Protein AF-0000000085125148 (afdb_homodimer)

InterPro domains:
  IPR001091 Restriction/modification DNA-methyltransferase [PR00508] (32-46)
  IPR001091 Restriction/modification DNA-methyltransferase [PR00508] (80-100)
  IPR001091 Restriction/modification DNA-methyltransferase [PR00508] (199-216)
  IPR001091 Restriction/modification DNA-methyltransferase [PR00508] (218-236)
  IPR001091 Restriction/modification DNA-methyltransferase [PR00508] (241-261)
  IPR002052 DNA methylase, N-6 adenine-specific, conserved site [PS00092] (36-42)
  IPR002941 DNA methylase N-4/N-6 [PF01555] (33-257)
  IPR029063 S-adenosyl-L-methionine-dependent methyltransferase superfamily [G3DSA:3.40.50.150] (13-262)
  IPR029063 S-adenosyl-L-methionine-dependent methyltransferase superfamily [SSF53335] (5-261)

Radius of gyration: 23.31 Å; Cα contacts (8 Å, |Δi|>4): 1171; chains: 2; bounding box: 52×70×57 Å

Solvent-accessible surface area (backbone atoms only — not comparable to full-atom values): 27422 Å² total; per-residue (Å²): 137,56,60,74,77,28,58,69,47,77,58,99,50,37,40,34,32,52,40,60,40,54,66,48,38,69,55,45,64,65,51,65,29,43,33,34,48,34,54,60,69,48,37,58,28,73,80,44,76,41,51,54,93,89,35,85,37,69,43,56,82,45,82,80,20,42,60,75,49,72,68,55,47,36,54,53,46,37,49,43,51,52,33,48,54,50,21,30,20,60,44,10,36,39,36,41,46,31,42,85,74,32,35,21,47,45,47,38,35,41,49,73,69,54,30,35,76,71,47,61,32,38,42,31,25,86,73,47,52,64,52,88,82,56,68,58,61,17,71,24,56,37,40,32,39,34,28,30,49,35,71,90,45,72,62,61,48,38,46,65,58,52,19,61,44,77,57,39,80,69,14,89,68,48,55,78,72,33,77,41,55,23,56,42,42,48,59,68,57,52,71,82,78,35,76,86,51,76,56,97,78,57,65,27,60,71,59,46,42,52,56,47,57,32,46,56,56,75,65,36,36,35,36,20,59,45,27,49,50,25,52,62,43,43,45,31,49,75,59,50,22,24,28,36,35,19,29,75,48,66,70,31,48,52,41,21,52,56,54,51,69,66,106,134,56,60,74,78,27,59,69,45,76,58,99,51,38,39,33,33,52,38,60,40,55,68,50,38,70,55,46,64,66,50,65,30,43,33,34,49,33,53,61,69,48,37,58,28,72,79,40,76,41,51,54,94,88,36,87,37,69,42,56,82,45,83,81,21,43,60,74,49,71,68,55,47,36,52,52,47,38,49,43,50,52,35,47,56,52,21,29,21,60,45,10,35,38,34,40,46,31,42,86,74,32,37,22,47,44,46,38,36,39,48,75,71,54,32,36,76,71,46,61,33,39,43,30,25,85,72,46,52,65,51,86,82,55,69,59,60,17,71,25,58,38,42,30,39,36,28,30,47,34,72,89,45,72,63,61,49,38,46,64,58,52,19,62,44,77,57,38,80,70,13,90,68,46,56,78,73,33,77,41,54,21,58,44,42,48,59,69,55,53,72,81,76,35,76,86,50,76,56,97,79,58,65,28,62,72,59,45,42,53,55,48,57,31,46,54,56,76,65,36,35,36,35,19,59,44,28,50,50,26,50,62,43,44,46,30,49,76,61,51,22,24,29,36,33,19,29,75,48,66,70,31,48,52,41,20,50,56,53,50,70,66,106

Foldseek 3Di:
DALVVQFDDDDPFETEGADQLLVNLQRADFQAAQEEEEEAALQQQPFDWDADPNDIDTPHQDPRNHDPDDVVLLVVLLRNLLSVLGRHHQQHKYKYKYAPSRVVSNVVSCVVLVWAWPDKAWEFAPPQGADPVVPDHRPGTIIMIMTGSHPVDHFAFPFCCQQAPPLVVAFVVDDHNHTHDRYTYHHAADPVLAPLHDRPRDGHLSVLLSVDVGGHDAQGEYEYSDQQLNSNVLNCVVRRYGYYYYHNDVVRVVNNVVSNVVD/DALVVQFDDDDPFETEGADQLLVNLQRADFQAAQEEEEEAALQQQPFDWDDDPNDIDTPHQDPRNHDPDDVVLLVVLLRNLLSVLGRHHQQHKYKYKYAPSRVVSNVVSCVVLVWAWPDKAWAFAPPQGADPVVPDHRPGTIIMIMTGSHPVDHFAFPFCCQQAPPLVVAFVVDDHNHTHDRYTYHHAADPVLAPLHDRPRDGHLSVLLSVDVGGHDAQGEYEYSDQQLNSNVLNCVVRRYGYYYYHNDVVRVVNNVVSNVVD

Structure (mmCIF, N/CA/C/O backbone):
data_AF-0000000085125148-model_v1
#
loop_
_entity.id
_entity.type
_entity.pdbx_description
1 polymer Methyltransferase
#
loop_
_atom_site.group_PDB
_atom_site.id
_atom_site.type_symbol
_atom_site.label_atom_id
_atom_site.label_alt_id
_atom_site.label_comp_id
_atom_site.label_asym_id
_atom_site.label_entity_id
_atom_site.label_seq_id
_atom_site.pdbx_PDB_ins_code
_atom_site.Cartn_x
_atom_site.Cartn_y
_atom_site.Cartn_z
_atom_site.occupancy
_atom_site.B_iso_or_equiv
_atom_site.auth_seq_id
_atom_site.auth_comp_id
_atom_site.auth_asym_id
_atom_site.auth_atom_id
_atom_site.pdbx_PDB_model_num
ATOM 1 N N . MET A 1 1 ? 9.828 -16.797 -33.219 1 84.69 1 MET A N 1
ATOM 2 C CA . MET A 1 1 ? 10.094 -17.875 -32.281 1 84.69 1 MET A CA 1
ATOM 3 C C . MET A 1 1 ? 8.797 -18.422 -31.703 1 84.69 1 MET A C 1
ATOM 5 O O . MET A 1 1 ? 7.824 -17.688 -31.516 1 84.69 1 MET A O 1
ATOM 9 N N . ARG A 1 2 ? 8.906 -19.719 -31.578 1 91.69 2 ARG A N 1
ATOM 10 C CA . ARG A 1 2 ? 7.746 -20.391 -30.984 1 91.69 2 ARG A CA 1
ATOM 11 C C . ARG A 1 2 ? 7.941 -20.609 -29.484 1 91.69 2 ARG A C 1
ATOM 13 O O . ARG A 1 2 ? 9.055 -20.469 -28.969 1 91.69 2 ARG A O 1
ATOM 20 N N . LEU A 1 3 ? 6.828 -20.781 -28.75 1 95.06 3 LEU A N 1
ATOM 21 C CA . LEU A 1 3 ? 6.895 -20.984 -27.297 1 95.06 3 LEU A CA 1
ATOM 22 C C . LEU A 1 3 ? 7.93 -22.047 -26.953 1 95.06 3 LEU A C 1
ATOM 24 O O . LEU A 1 3 ? 8.688 -21.891 -26 1 95.06 3 LEU A O 1
ATOM 28 N N . LYS A 1 4 ? 7.992 -23.109 -27.734 1 94.12 4 LYS A N 1
ATOM 29 C CA . LYS A 1 4 ? 8.883 -24.234 -27.484 1 94.12 4 LYS A CA 1
ATOM 30 C C . LYS A 1 4 ? 10.344 -23.812 -27.531 1 94.12 4 LYS A C 1
ATOM 32 O O . LYS A 1 4 ? 11.195 -24.438 -26.906 1 94.12 4 LYS A O 1
ATOM 37 N N . ASP A 1 5 ? 10.688 -22.766 -28.25 1 95.56 5 ASP A N 1
ATOM 38 C CA . ASP A 1 5 ? 12.047 -22.25 -28.391 1 95.56 5 ASP A CA 1
ATOM 39 C C . ASP A 1 5 ? 12.555 -21.672 -27.062 1 95.56 5 ASP A C 1
ATOM 41 O O . ASP A 1 5 ? 13.758 -21.516 -26.875 1 95.56 5 ASP A O 1
ATOM 45 N N . TYR A 1 6 ? 11.586 -21.375 -26.141 1 97 6 TYR A N 1
ATOM 46 C CA . TYR A 1 6 ? 11.93 -20.781 -24.859 1 97 6 TYR A CA 1
ATOM 47 C C . TYR A 1 6 ? 11.984 -21.844 -23.766 1 97 6 TYR A C 1
ATOM 49 O O . TYR A 1 6 ? 12.367 -21.562 -22.625 1 97 6 TYR A O 1
ATOM 57 N N . ALA A 1 7 ? 11.609 -23.078 -24.078 1 97.94 7 ALA A N 1
ATOM 58 C CA . ALA A 1 7 ? 11.484 -24.125 -23.062 1 97.94 7 ALA A CA 1
ATOM 59 C C . ALA A 1 7 ? 12.836 -24.422 -22.406 1 97.94 7 ALA A C 1
ATOM 61 O O . ALA A 1 7 ? 13.836 -24.625 -23.109 1 97.94 7 ALA A O 1
ATOM 62 N N . TYR A 1 8 ? 12.852 -24.375 -21.125 1 98.19 8 TYR A N 1
ATOM 63 C CA . TYR A 1 8 ? 14.078 -24.641 -20.375 1 98.19 8 TYR A CA 1
ATOM 64 C C . TYR A 1 8 ? 13.969 -25.953 -19.594 1 98.19 8 TYR A C 1
ATOM 66 O O . TYR A 1 8 ? 14.938 -26.703 -19.484 1 98.19 8 TYR A O 1
ATOM 74 N N . TYR A 1 9 ? 12.836 -26.156 -19 1 97.88 9 TYR A N 1
ATOM 75 C CA . TYR A 1 9 ? 12.531 -27.359 -18.234 1 97.88 9 TYR A CA 1
ATOM 76 C C . TYR A 1 9 ? 11.055 -27.703 -18.328 1 97.88 9 TYR A C 1
ATOM 78 O O . TYR A 1 9 ? 10.195 -26.812 -18.281 1 97.88 9 TYR A O 1
ATOM 86 N N . GLU A 1 10 ? 10.758 -28.922 -18.516 1 96.62 10 GLU A N 1
ATOM 87 C CA . GLU A 1 10 ? 9.375 -29.375 -18.625 1 96.62 10 GLU A CA 1
ATOM 88 C C . GLU A 1 10 ? 9.18 -30.734 -17.953 1 96.62 10 GLU A C 1
ATOM 90 O O . GLU A 1 10 ? 10.023 -31.625 -18.078 1 96.62 10 GLU A O 1
ATOM 95 N N . ASN A 1 11 ? 8.141 -30.797 -17.172 1 93.25 11 ASN A N 1
ATOM 96 C CA . ASN A 1 11 ? 7.617 -32.062 -16.672 1 93.25 11 ASN A CA 1
ATOM 97 C C . ASN A 1 11 ? 6.09 -32.062 -16.672 1 93.25 11 ASN A C 1
ATOM 99 O O . ASN A 1 11 ? 5.457 -31.203 -17.266 1 93.25 11 ASN A O 1
ATOM 103 N N . ASN A 1 12 ? 5.363 -33.094 -16.219 1 91.69 12 ASN A N 1
ATOM 104 C CA . ASN A 1 12 ? 3.922 -33.281 -16.328 1 91.69 12 ASN A CA 1
ATOM 105 C C . ASN A 1 12 ? 3.164 -32.094 -15.766 1 91.69 12 ASN A C 1
ATOM 107 O O . ASN A 1 12 ? 2.141 -31.672 -16.328 1 91.69 12 ASN A O 1
ATOM 111 N N . ASN A 1 13 ? 3.664 -31.438 -14.758 1 96.5 13 ASN A N 1
ATOM 112 C CA . ASN A 1 13 ? 2.879 -30.391 -14.109 1 96.5 13 ASN A CA 1
ATOM 113 C C . ASN A 1 13 ? 3.658 -29.078 -14.023 1 96.5 13 ASN A C 1
ATOM 115 O O . ASN A 1 13 ? 3.221 -28.125 -13.367 1 96.5 13 ASN A O 1
ATOM 119 N N . VAL A 1 14 ? 4.895 -29 -14.695 1 97.81 14 VAL A N 1
ATOM 120 C CA . VAL A 1 14 ? 5.719 -27.797 -14.586 1 97.81 14 VAL A CA 1
ATOM 121 C C . VAL A 1 14 ? 6.352 -27.484 -15.938 1 97.81 14 VAL A C 1
ATOM 123 O O . VAL A 1 14 ? 6.84 -28.375 -16.625 1 97.81 14 VAL A O 1
ATOM 126 N N . ASN A 1 15 ? 6.285 -26.266 -16.375 1 98.5 15 ASN A N 1
ATOM 127 C CA . ASN A 1 15 ? 7.02 -25.719 -17.516 1 98.5 15 ASN A CA 1
ATOM 128 C C . ASN A 1 15 ? 7.812 -24.469 -17.125 1 98.5 15 ASN A C 1
ATOM 130 O O . ASN A 1 15 ? 7.238 -23.5 -16.641 1 98.5 15 ASN A O 1
ATOM 134 N N . LEU A 1 16 ? 9.062 -24.5 -17.281 1 98.75 16 LEU A N 1
ATOM 135 C CA . LEU A 1 16 ? 9.906 -23.328 -17.094 1 98.75 16 LEU A CA 1
ATOM 136 C C . LEU A 1 16 ? 10.43 -22.812 -18.422 1 98.75 16 LEU A C 1
ATOM 138 O O . LEU A 1 16 ? 10.906 -23.594 -19.25 1 98.75 16 LEU A O 1
ATOM 142 N N . TYR A 1 17 ? 10.32 -21.562 -18.641 1 98.81 17 TYR A N 1
ATOM 143 C CA . TYR A 1 17 ? 10.773 -20.922 -19.875 1 98.81 17 TYR A CA 1
ATOM 144 C C . TYR A 1 17 ? 11.883 -19.922 -19.594 1 98.81 17 TYR A C 1
ATOM 146 O O . TYR A 1 17 ? 11.852 -19.203 -18.594 1 98.81 17 TYR A O 1
ATOM 154 N N . TYR A 1 18 ? 12.828 -19.875 -20.453 1 98.56 18 TYR A N 1
ATOM 155 C CA . TYR A 1 18 ? 13.961 -18.969 -20.375 1 98.56 18 TYR A CA 1
ATOM 156 C C . TYR A 1 18 ? 13.82 -17.844 -21.391 1 98.56 18 TYR A C 1
ATOM 158 O O . TYR A 1 18 ? 13.781 -18.078 -22.609 1 98.56 18 TYR A O 1
ATOM 166 N N . GLY A 1 19 ? 13.734 -16.594 -20.891 1 97.94 19 GLY A N 1
ATOM 167 C CA . GLY A 1 19 ? 13.672 -15.469 -21.797 1 97.94 19 GLY A CA 1
ATOM 168 C C . GLY A 1 19 ? 12.867 -14.305 -21.25 1 97.94 19 GLY A C 1
ATOM 169 O O . GLY A 1 19 ? 12.547 -14.273 -20.062 1 97.94 19 GLY A O 1
ATOM 170 N N . ASN A 1 20 ? 12.633 -13.352 -22.125 1 97.44 20 ASN A N 1
ATOM 171 C CA . ASN A 1 20 ? 11.844 -12.172 -21.766 1 97.44 20 ASN A CA 1
ATOM 172 C C . ASN A 1 20 ? 10.367 -12.523 -21.578 1 97.44 20 ASN A C 1
ATOM 174 O O . ASN A 1 20 ? 9.734 -13.062 -22.484 1 97.44 20 ASN A O 1
ATOM 178 N N . CYS A 1 21 ? 9.852 -12.211 -20.422 1 97.94 21 CYS A N 1
ATOM 179 C CA . CYS A 1 21 ? 8.5 -12.641 -20.078 1 97.94 21 CYS A CA 1
ATOM 180 C C . CYS A 1 21 ? 7.48 -12.047 -21.031 1 97.94 21 CYS A C 1
ATOM 182 O O . CYS A 1 21 ? 6.512 -12.711 -21.406 1 97.94 21 CYS A O 1
ATOM 184 N N . ILE A 1 22 ? 7.633 -10.812 -21.484 1 97.75 22 ILE A N 1
ATOM 185 C CA . ILE A 1 22 ? 6.68 -10.156 -22.359 1 97.75 22 ILE A CA 1
ATOM 186 C C . ILE A 1 22 ? 6.602 -10.906 -23.688 1 97.75 22 ILE A C 1
ATOM 188 O O . ILE A 1 22 ? 5.508 -11.141 -24.219 1 97.75 22 ILE A O 1
ATOM 192 N N . GLU A 1 23 ? 7.746 -11.297 -24.219 1 97.88 23 GLU A N 1
ATOM 193 C CA . GLU A 1 23 ? 7.801 -12.062 -25.469 1 97.88 23 GLU A CA 1
ATOM 194 C C . GLU A 1 23 ? 7.16 -13.438 -25.297 1 97.88 23 GLU A C 1
ATOM 196 O O . GLU A 1 23 ? 6.402 -13.883 -26.156 1 97.88 23 GLU A O 1
ATOM 201 N N . ILE A 1 24 ? 7.457 -14.078 -24.219 1 98.62 24 ILE A N 1
ATOM 202 C CA . ILE A 1 24 ? 6.992 -15.445 -23.984 1 98.62 24 ILE A CA 1
ATOM 203 C C . ILE A 1 24 ? 5.484 -15.445 -23.75 1 98.62 24 ILE A C 1
ATOM 205 O O . ILE A 1 24 ? 4.766 -16.297 -24.266 1 98.62 24 ILE A O 1
ATOM 209 N N . LEU A 1 25 ? 5.027 -14.484 -22.953 1 98.62 25 LEU A N 1
ATOM 210 C CA . LEU A 1 25 ? 3.604 -14.375 -22.656 1 98.62 25 LEU A CA 1
ATOM 211 C C . LEU A 1 25 ? 2.783 -14.227 -23.922 1 98.62 25 LEU A C 1
ATOM 213 O O . LEU A 1 25 ? 1.665 -14.734 -24.016 1 98.62 25 LEU A O 1
ATOM 217 N N . LYS A 1 26 ? 3.322 -13.578 -24.906 1 97.5 26 LYS A N 1
ATOM 218 C CA . LYS A 1 26 ? 2.637 -13.383 -26.188 1 97.5 26 LYS A CA 1
ATOM 219 C C . LYS A 1 26 ? 2.406 -14.719 -26.891 1 97.5 26 LYS A C 1
ATOM 221 O O . LYS A 1 26 ? 1.527 -14.836 -27.734 1 97.5 26 LYS A O 1
ATOM 226 N N . LYS A 1 27 ? 3.182 -15.711 -26.547 1 97.94 27 LYS A N 1
ATOM 227 C CA . LYS A 1 27 ? 3.131 -17 -27.219 1 97.94 27 LYS A CA 1
ATOM 228 C C . LYS A 1 27 ? 2.285 -18 -26.422 1 97.94 27 LYS A C 1
ATOM 230 O O . LYS A 1 27 ? 1.877 -19.031 -26.953 1 97.94 27 LYS A O 1
ATOM 235 N N . ILE A 1 28 ? 2.053 -17.688 -25.172 1 98.56 28 ILE A N 1
ATOM 236 C CA . ILE A 1 28 ? 1.21 -18.547 -24.344 1 98.56 28 ILE A CA 1
ATOM 237 C C . ILE A 1 28 ? -0.249 -18.406 -24.766 1 98.56 28 ILE A C 1
ATOM 239 O O . ILE A 1 28 ? -0.701 -17.297 -25.094 1 98.56 28 ILE A O 1
ATOM 243 N N . LYS A 1 29 ? -0.996 -19.547 -24.766 1 98.25 29 LYS A N 1
ATOM 244 C CA . LYS A 1 29 ? -2.391 -19.562 -25.203 1 98.25 29 LYS A CA 1
ATOM 245 C C . LYS A 1 29 ? -3.219 -18.547 -24.422 1 98.25 29 LYS A C 1
ATOM 247 O O . LYS A 1 29 ? -3.111 -18.453 -23.203 1 98.25 29 LYS A O 1
ATOM 252 N N . LYS A 1 30 ? -4.035 -17.734 -25.125 1 98.38 30 LYS A N 1
ATOM 253 C CA . LYS A 1 30 ? -4.938 -16.766 -24.516 1 98.38 30 LYS A CA 1
ATOM 254 C C . LYS A 1 30 ? -5.914 -17.453 -23.562 1 98.38 30 LYS A C 1
ATOM 256 O O . LYS A 1 30 ? -6.344 -18.578 -23.812 1 98.38 30 LYS A O 1
ATOM 261 N N . ASP A 1 31 ? -6.277 -16.719 -22.469 1 98.69 31 ASP A N 1
ATOM 262 C CA . ASP A 1 31 ? -7.316 -17.141 -21.531 1 98.69 31 ASP A CA 1
ATOM 263 C C . ASP A 1 31 ? -7.082 -18.578 -21.062 1 98.69 31 ASP A C 1
ATOM 265 O O . ASP A 1 31 ? -8.008 -19.391 -21.062 1 98.69 31 ASP A O 1
ATOM 269 N N . SER A 1 32 ? -5.828 -18.859 -20.672 1 98.81 32 SER A N 1
ATOM 270 C CA . SER A 1 32 ? -5.48 -20.25 -20.344 1 98.81 32 SER A CA 1
ATOM 271 C C . SER A 1 32 ? -4.977 -20.344 -18.906 1 98.81 32 SER A C 1
ATOM 273 O O . SER A 1 32 ? -4.82 -21.453 -18.375 1 98.81 32 SER A O 1
ATOM 275 N N . ILE A 1 33 ? -4.676 -19.25 -18.25 1 98.94 33 ILE A N 1
ATOM 276 C CA . ILE A 1 33 ? -4.043 -19.219 -16.938 1 98.94 33 ILE A CA 1
ATOM 277 C C . ILE A 1 33 ? -5.082 -18.875 -15.867 1 98.94 33 ILE A C 1
ATOM 279 O O . ILE A 1 33 ? -5.898 -17.969 -16.047 1 98.94 33 ILE A O 1
ATOM 283 N N . ASP A 1 34 ? -5.062 -19.562 -14.734 1 98.94 34 ASP A N 1
ATOM 284 C CA . ASP A 1 34 ? -6.02 -19.344 -13.656 1 98.94 34 ASP A CA 1
ATOM 285 C C . ASP A 1 34 ? -5.535 -18.234 -12.711 1 98.94 34 ASP A C 1
ATOM 287 O O . ASP A 1 34 ? -6.332 -17.438 -12.227 1 98.94 34 ASP A O 1
ATOM 291 N N . MET A 1 35 ? -4.262 -18.234 -12.438 1 98.94 35 MET A N 1
ATOM 292 C CA . MET A 1 35 ? -3.703 -17.266 -11.5 1 98.94 35 MET A CA 1
ATOM 293 C C . MET A 1 35 ? -2.277 -16.891 -11.891 1 98.94 35 MET A C 1
ATOM 295 O O . MET A 1 35 ? -1.508 -17.734 -12.344 1 98.94 35 MET A O 1
ATOM 299 N N . ILE A 1 36 ? -1.949 -15.656 -11.727 1 99 36 ILE A N 1
ATOM 300 C CA . ILE A 1 36 ? -0.587 -15.164 -11.906 1 99 36 ILE A CA 1
ATOM 301 C C . ILE A 1 36 ? -0.073 -14.578 -10.594 1 99 36 ILE A C 1
ATOM 303 O O . ILE A 1 36 ? -0.792 -13.844 -9.914 1 99 36 ILE A O 1
ATOM 307 N N . PHE A 1 37 ? 1.05 -14.961 -10.148 1 98.94 37 PHE A N 1
ATOM 308 C CA . PHE A 1 37 ? 1.816 -14.227 -9.148 1 98.94 37 PHE A CA 1
ATOM 309 C C . PHE A 1 37 ? 3.043 -13.578 -9.781 1 98.94 37 PHE A C 1
ATOM 311 O O . PHE A 1 37 ? 3.861 -14.258 -10.398 1 98.94 37 PHE A O 1
ATOM 318 N N . ALA A 1 38 ? 3.143 -12.305 -9.633 1 98.88 38 ALA A N 1
ATOM 319 C CA . ALA A 1 38 ? 4.25 -11.562 -10.234 1 98.88 38 ALA A CA 1
ATOM 320 C C . ALA A 1 38 ? 5.035 -10.797 -9.172 1 98.88 38 ALA A C 1
ATOM 322 O O . ALA A 1 38 ? 4.453 -10.039 -8.391 1 98.88 38 ALA A O 1
ATOM 323 N N . ASP A 1 39 ? 6.254 -10.984 -9.117 1 98.25 39 ASP A N 1
ATOM 324 C CA . ASP A 1 39 ? 7.211 -10.219 -8.328 1 98.25 39 ASP A CA 1
ATOM 325 C C . ASP A 1 39 ? 8.227 -9.516 -9.227 1 98.25 39 ASP A C 1
ATOM 327 O O . ASP A 1 39 ? 9.406 -9.875 -9.242 1 98.25 39 ASP A O 1
ATOM 331 N N . PRO A 1 40 ? 7.836 -8.453 -9.898 1 97.5 40 PRO A N 1
ATOM 332 C CA . PRO A 1 40 ? 8.703 -7.777 -10.867 1 97.5 40 PRO A CA 1
ATOM 333 C C . PRO A 1 40 ? 9.859 -7.031 -10.203 1 97.5 40 PRO A C 1
ATOM 335 O O . PRO A 1 40 ? 9.875 -6.875 -8.977 1 97.5 40 PRO A O 1
ATOM 338 N N . PRO A 1 41 ? 10.812 -6.633 -11.008 1 93.44 41 PRO A N 1
ATOM 339 C CA . PRO A 1 41 ? 11.875 -5.789 -10.453 1 93.44 41 PRO A CA 1
ATOM 340 C C . PRO A 1 41 ? 11.336 -4.516 -9.805 1 93.44 41 PRO A C 1
ATOM 342 O O . PRO A 1 41 ? 10.398 -3.906 -10.32 1 93.44 41 PRO A O 1
ATOM 345 N N . TYR A 1 42 ? 11.922 -4.145 -8.688 1 90.88 42 TYR A N 1
ATOM 346 C CA . TYR A 1 42 ? 11.469 -2.973 -7.949 1 90.88 42 TYR A CA 1
ATOM 347 C C . TYR A 1 42 ? 12.234 -1.728 -8.375 1 90.88 42 TYR A C 1
ATOM 349 O O . TYR A 1 42 ? 11.82 -0.604 -8.086 1 90.88 42 TYR A O 1
ATOM 357 N N . GLY A 1 43 ? 13.359 -1.9 -9.047 1 89.5 43 GLY A N 1
ATOM 358 C CA . GLY A 1 43 ? 14.164 -0.771 -9.469 1 89.5 43 GLY A CA 1
ATOM 359 C C . GLY A 1 43 ? 15.039 -0.208 -8.367 1 89.5 43 GLY A C 1
ATOM 360 O O . GLY A 1 43 ? 15.219 1.007 -8.266 1 89.5 43 GLY A O 1
ATOM 361 N N . LEU A 1 44 ? 15.547 -0.951 -7.5 1 84.62 44 LEU A N 1
ATOM 362 C CA . LEU A 1 44 ? 16.234 -0.498 -6.297 1 84.62 44 LEU A CA 1
ATOM 363 C C . LEU A 1 44 ? 17.75 -0.47 -6.516 1 84.62 44 LEU A C 1
ATOM 365 O O . LEU A 1 44 ? 18.484 0.046 -5.68 1 84.62 44 LEU A O 1
ATOM 369 N N . SER A 1 45 ? 18.219 -1.048 -7.594 1 82.56 45 SER A N 1
ATOM 370 C CA . SER A 1 45 ? 19.656 -1.092 -7.828 1 82.56 45 SER A CA 1
ATOM 371 C C . SER A 1 45 ? 20.188 0.25 -8.336 1 82.56 45 SER A C 1
ATOM 373 O O . SER A 1 45 ? 20.547 0.377 -9.5 1 82.56 45 SER A O 1
ATOM 375 N N . ASN A 1 46 ? 20.219 1.187 -7.379 1 80.19 46 ASN A N 1
ATOM 376 C CA . ASN A 1 46 ? 20.672 2.537 -7.695 1 80.19 46 ASN A CA 1
ATOM 377 C C . ASN A 1 46 ? 21.828 2.965 -6.801 1 80.19 46 ASN A C 1
ATOM 379 O O . ASN A 1 46 ? 21.906 4.121 -6.387 1 80.19 46 ASN A O 1
ATOM 383 N N . ASN A 1 47 ? 22.641 1.985 -6.406 1 76.94 47 ASN A N 1
ATOM 384 C CA . ASN A 1 47 ? 23.891 2.191 -5.68 1 76.94 47 ASN A CA 1
ATOM 385 C C . ASN A 1 47 ? 23.641 2.695 -4.262 1 76.94 47 ASN A C 1
ATOM 387 O O . ASN A 1 47 ? 24.406 3.506 -3.74 1 76.94 47 ASN A O 1
ATOM 391 N N . GLY A 1 48 ? 22.547 2.232 -3.688 1 76.44 48 GLY A N 1
ATOM 392 C CA . GLY A 1 48 ? 22.281 2.547 -2.293 1 76.44 48 GLY A CA 1
ATOM 393 C C . GLY A 1 48 ? 22.797 1.49 -1.334 1 76.44 48 GLY A C 1
ATOM 394 O O . GLY A 1 48 ? 23.578 0.62 -1.724 1 76.44 48 GLY A O 1
ATOM 395 N N . ILE A 1 49 ? 22.531 1.758 0.012 1 78.12 49 ILE A N 1
ATOM 396 C CA . ILE A 1 49 ? 23.016 0.85 1.048 1 78.12 49 ILE A CA 1
ATOM 397 C C . ILE A 1 49 ? 21.828 0.333 1.866 1 78.12 49 ILE A C 1
ATOM 399 O O . ILE A 1 49 ? 20.812 1.016 1.996 1 78.12 49 ILE A O 1
ATOM 403 N N . THR A 1 50 ? 21.922 -0.928 2.318 1 78 50 THR A N 1
ATOM 404 C CA . THR A 1 50 ? 20.953 -1.554 3.209 1 78 50 THR A CA 1
ATOM 405 C C . THR A 1 50 ? 21.656 -2.375 4.285 1 78 50 THR A C 1
ATOM 407 O O . THR A 1 50 ? 22.891 -2.424 4.332 1 78 50 THR A O 1
ATOM 410 N N . CYS A 1 51 ? 20.859 -2.865 5.227 1 77.25 51 CYS A N 1
ATOM 411 C CA . CYS A 1 51 ? 21.391 -3.678 6.312 1 77.25 51 CYS A CA 1
ATOM 412 C C . CYS A 1 51 ? 21.047 -5.148 6.117 1 77.25 51 CYS A C 1
ATOM 414 O O . CYS A 1 51 ? 19.875 -5.488 5.922 1 77.25 51 CYS A O 1
ATOM 416 N N . LYS A 1 52 ? 22.062 -6.004 6.039 1 74.19 52 LYS A N 1
ATOM 417 C CA . LYS A 1 52 ? 21.906 -7.457 5.988 1 74.19 52 LYS A CA 1
ATOM 418 C C . LYS A 1 52 ? 22.688 -8.133 7.105 1 74.19 52 LYS A C 1
ATOM 420 O O . LYS A 1 52 ? 23.906 -8.008 7.176 1 74.19 52 LYS A O 1
ATOM 425 N N . ASN A 1 53 ? 21.969 -8.75 7.93 1 74.69 53 ASN A N 1
ATOM 426 C CA . ASN A 1 53 ? 22.609 -9.43 9.055 1 74.69 53 ASN A CA 1
ATOM 427 C C . ASN A 1 53 ? 23.453 -8.469 9.875 1 74.69 53 ASN A C 1
ATOM 429 O O . ASN A 1 53 ? 24.609 -8.773 10.203 1 74.69 53 ASN A O 1
ATOM 433 N N . GLY A 1 54 ? 22.969 -7.285 10.023 1 72 54 GLY A N 1
ATOM 434 C CA . GLY A 1 54 ? 23.609 -6.305 10.875 1 72 54 GLY A CA 1
ATOM 435 C C . GLY A 1 54 ? 24.734 -5.562 10.18 1 72 54 GLY A C 1
ATOM 436 O O . GLY A 1 54 ? 25.391 -4.699 10.773 1 72 54 GLY A O 1
ATOM 437 N N . LYS A 1 55 ? 25.078 -5.957 8.969 1 78.81 55 LYS A N 1
ATOM 438 C CA . LYS A 1 55 ? 26.172 -5.336 8.227 1 78.81 55 LYS A CA 1
ATOM 439 C C . LYS A 1 55 ? 25.641 -4.484 7.074 1 78.81 55 LYS A C 1
ATOM 441 O O . LYS A 1 55 ? 24.625 -4.824 6.461 1 78.81 55 LYS A O 1
ATOM 446 N N . MET A 1 56 ? 26.312 -3.369 6.816 1 81.75 56 MET A N 1
ATOM 447 C CA . MET A 1 56 ? 25.984 -2.502 5.688 1 81.75 56 MET A CA 1
ATOM 448 C C . MET A 1 56 ? 26.297 -3.189 4.363 1 81.75 56 MET A C 1
ATOM 450 O O . MET A 1 56 ? 27.406 -3.707 4.176 1 81.75 56 MET A O 1
ATOM 454 N N . VAL A 1 57 ? 25.328 -3.326 3.512 1 80.81 57 VAL A N 1
ATOM 455 C CA . VAL A 1 57 ? 25.562 -3.939 2.207 1 80.81 57 VAL A CA 1
ATOM 456 C C . VAL A 1 57 ? 24.906 -3.094 1.119 1 80.81 57 VAL A C 1
ATOM 458 O O . VAL A 1 57 ? 24.047 -2.248 1.409 1 80.81 57 VAL A O 1
ATOM 461 N N . SER A 1 58 ? 25.375 -3.309 -0.116 1 81.5 58 SER A N 1
ATOM 462 C CA . SER A 1 58 ? 24.797 -2.598 -1.256 1 81.5 58 SER A CA 1
ATOM 463 C C . SER A 1 58 ? 23.375 -3.062 -1.541 1 81.5 58 SER A C 1
ATOM 465 O O . SER A 1 58 ? 23.078 -4.25 -1.414 1 81.5 58 SER A O 1
ATOM 467 N N . VAL A 1 59 ? 22.547 -2.102 -2.021 1 83.88 59 VAL A N 1
ATOM 468 C CA . VAL A 1 59 ? 21.172 -2.428 -2.395 1 83.88 59 VAL A CA 1
ATOM 469 C C . VAL A 1 59 ? 21.156 -3.033 -3.795 1 83.88 59 VAL A C 1
ATOM 471 O O . VAL A 1 59 ? 20.109 -3.531 -4.242 1 83.88 59 VAL A O 1
ATOM 474 N N . ASN A 1 60 ? 22.234 -3.062 -4.516 1 80.88 60 ASN A N 1
ATOM 475 C CA . ASN A 1 60 ? 22.281 -3.547 -5.891 1 80.88 60 ASN A CA 1
ATOM 476 C C . ASN A 1 60 ? 22.047 -5.055 -5.965 1 80.88 60 ASN A C 1
ATOM 478 O O . ASN A 1 60 ? 22.844 -5.832 -5.426 1 80.88 60 ASN A O 1
ATOM 482 N N . LYS A 1 61 ? 21.031 -5.48 -6.637 1 80 61 LYS A N 1
ATOM 483 C CA . LYS A 1 61 ? 20.672 -6.891 -6.762 1 80 61 LYS A CA 1
ATOM 484 C C . LYS A 1 61 ? 21.109 -7.453 -8.109 1 80 61 LYS A C 1
ATOM 486 O O . LYS A 1 61 ? 21.391 -8.648 -8.227 1 80 61 LYS A O 1
ATOM 491 N N . GLY A 1 62 ? 21.109 -6.621 -9.148 1 79 62 GLY A N 1
ATOM 492 C CA . GLY A 1 62 ? 21.5 -7.004 -10.5 1 79 62 GLY A CA 1
ATOM 493 C C . GLY A 1 62 ? 21.078 -5.992 -11.547 1 79 62 GLY A C 1
ATOM 494 O O . GLY A 1 62 ? 20.328 -5.059 -11.25 1 79 62 GLY A O 1
ATOM 495 N N . GLU A 1 63 ? 21.594 -6.156 -12.758 1 81.69 63 GLU A N 1
ATOM 496 C CA . GLU A 1 63 ? 21.281 -5.242 -13.859 1 81.69 63 GLU A CA 1
ATOM 497 C C . GLU A 1 63 ? 19.781 -5.191 -14.141 1 81.69 63 GLU A C 1
ATOM 499 O O . GLU A 1 63 ? 19.266 -4.145 -14.523 1 81.69 63 GLU A O 1
ATOM 504 N N . TRP A 1 64 ? 19.188 -6.234 -13.797 1 79.19 64 TRP A N 1
ATOM 505 C CA . TRP A 1 64 ? 17.766 -6.363 -14.07 1 79.19 64 TRP A CA 1
ATOM 506 C C . TRP A 1 64 ? 16.953 -5.48 -13.133 1 79.19 64 TRP A C 1
ATOM 508 O O . TRP A 1 64 ? 15.781 -5.203 -13.398 1 79.19 64 TRP A O 1
ATOM 518 N N . ASP A 1 65 ? 17.484 -4.965 -12.07 1 81.75 65 ASP A N 1
ATOM 519 C CA . ASP A 1 65 ? 16.75 -4.207 -11.055 1 81.75 65 ASP A CA 1
ATOM 520 C C . ASP A 1 65 ? 17.094 -2.719 -11.133 1 81.75 65 ASP A C 1
ATOM 522 O O . ASP A 1 65 ? 16.812 -1.965 -10.203 1 81.75 65 ASP A O 1
ATOM 526 N N . LYS A 1 66 ? 17.766 -2.299 -12.125 1 83.62 66 LYS A N 1
ATOM 527 C CA . LYS A 1 66 ? 18.109 -0.888 -12.281 1 83.62 66 LYS A CA 1
ATOM 528 C C . LYS A 1 66 ? 16.922 -0.086 -12.797 1 83.62 66 LYS A C 1
ATOM 530 O O . LYS A 1 66 ? 16.234 -0.522 -13.719 1 83.62 66 LYS A O 1
ATOM 535 N N . SER A 1 67 ? 16.719 0.997 -12.211 1 87 67 SER A N 1
ATOM 536 C CA . SER A 1 67 ? 15.648 1.879 -12.68 1 87 67 SER A CA 1
ATOM 537 C C . SER A 1 67 ? 16.078 2.67 -13.906 1 87 67 SER A C 1
ATOM 539 O O . SER A 1 67 ? 17.234 3.084 -14.008 1 87 67 SER A O 1
ATOM 541 N N . LYS A 1 68 ? 15.172 2.861 -14.828 1 86.12 68 LYS A N 1
ATOM 542 C CA . LYS A 1 68 ? 15.438 3.686 -16 1 86.12 68 LYS A CA 1
ATOM 543 C C . LYS A 1 68 ? 14.609 4.965 -15.977 1 86.12 68 LYS A C 1
ATOM 545 O O . LYS A 1 68 ? 14.391 5.594 -17.016 1 86.12 68 LYS A O 1
ATOM 550 N N . GLY A 1 69 ? 14.031 5.293 -14.789 1 88.88 69 GLY A N 1
ATOM 551 C CA . GLY A 1 69 ? 13.188 6.469 -14.656 1 88.88 69 GLY A CA 1
ATOM 552 C C . GLY A 1 69 ? 11.703 6.137 -14.648 1 88.88 69 GLY A C 1
ATOM 553 O O . GLY A 1 69 ? 11.297 5.074 -15.117 1 88.88 69 GLY A O 1
ATOM 554 N N . ILE A 1 70 ? 10.898 7 -14.195 1 89 70 ILE A N 1
ATOM 555 C CA . ILE A 1 70 ? 9.484 6.777 -13.906 1 89 70 ILE A CA 1
ATOM 556 C C . ILE A 1 70 ? 8.742 6.395 -15.188 1 89 70 ILE A C 1
ATOM 558 O O . ILE A 1 70 ? 7.941 5.461 -15.188 1 89 70 ILE A O 1
ATOM 562 N N . GLU A 1 71 ? 8.953 7.043 -16.25 1 92.44 71 GLU A N 1
ATOM 563 C CA . GLU A 1 71 ? 8.234 6.805 -17.484 1 92.44 71 GLU A CA 1
ATOM 564 C C . GLU A 1 71 ? 8.578 5.445 -18.078 1 92.44 71 GLU A C 1
ATOM 566 O O . GLU A 1 71 ? 7.695 4.688 -18.469 1 92.44 71 GLU A O 1
ATOM 571 N N . GLU A 1 72 ? 9.836 5.156 -18.141 1 93.5 72 GLU A N 1
ATOM 572 C CA . GLU A 1 72 ? 10.281 3.881 -18.688 1 93.5 72 GLU A CA 1
ATOM 573 C C . GLU A 1 72 ? 9.859 2.719 -17.797 1 93.5 72 GLU A C 1
ATOM 575 O O . GLU A 1 72 ? 9.484 1.653 -18.297 1 93.5 72 GLU A O 1
ATOM 580 N N . ASP A 1 73 ? 9.969 2.951 -16.531 1 94.19 73 ASP A N 1
ATOM 581 C CA . ASP A 1 73 ? 9.531 1.925 -15.586 1 94.19 73 ASP A CA 1
ATOM 582 C C . ASP A 1 73 ? 8.039 1.637 -15.742 1 94.19 73 ASP A C 1
ATOM 584 O O . ASP A 1 73 ? 7.621 0.478 -15.727 1 94.19 73 ASP A O 1
ATOM 588 N N . PHE A 1 74 ? 7.297 2.676 -15.898 1 96.12 74 PHE A N 1
ATOM 589 C CA . PHE A 1 74 ? 5.863 2.49 -16.094 1 96.12 74 PHE A CA 1
ATOM 590 C C . PHE A 1 74 ? 5.582 1.726 -17.375 1 96.12 74 PHE A C 1
ATOM 592 O O . PHE A 1 74 ? 4.723 0.841 -17.406 1 96.12 74 PHE A O 1
ATOM 599 N N . LYS A 1 75 ? 6.211 2.125 -18.453 1 96.25 75 LYS A N 1
ATOM 600 C CA . LYS A 1 75 ? 6.039 1.434 -19.719 1 96.25 75 LYS A CA 1
ATOM 601 C C . LYS A 1 75 ? 6.309 -0.062 -19.578 1 96.25 75 LYS A C 1
ATOM 603 O O . LYS A 1 75 ? 5.547 -0.887 -20.078 1 96.25 75 LYS A O 1
ATOM 608 N N . PHE A 1 76 ? 7.375 -0.357 -18.891 1 96.69 76 PHE A N 1
ATOM 609 C CA . PHE A 1 76 ? 7.734 -1.749 -18.641 1 96.69 76 PHE A CA 1
ATOM 610 C C . PHE A 1 76 ? 6.621 -2.469 -17.891 1 96.69 76 PHE A C 1
ATOM 612 O O . PHE A 1 76 ? 6.156 -3.527 -18.328 1 96.69 76 PHE A O 1
ATOM 619 N N . HIS A 1 77 ? 6.141 -1.882 -16.766 1 97.88 77 HIS A N 1
ATOM 620 C CA . HIS A 1 77 ? 5.098 -2.506 -15.961 1 97.88 77 HIS A CA 1
ATOM 621 C C . HIS A 1 77 ? 3.795 -2.633 -16.734 1 97.88 77 HIS A C 1
ATOM 623 O O . HIS A 1 77 ? 3.113 -3.656 -16.656 1 97.88 77 HIS A O 1
ATOM 629 N N . ASN A 1 78 ? 3.52 -1.656 -17.516 1 98.06 78 ASN A N 1
ATOM 630 C CA . ASN A 1 78 ? 2.305 -1.686 -18.328 1 98.06 78 ASN A CA 1
ATOM 631 C C . ASN A 1 78 ? 2.342 -2.812 -19.344 1 98.06 78 ASN A C 1
ATOM 633 O O . ASN A 1 78 ? 1.335 -3.484 -19.578 1 98.06 78 ASN A O 1
ATOM 637 N N . GLN A 1 79 ? 3.48 -3.059 -19.938 1 98.31 79 GLN A N 1
ATOM 638 C CA . GLN A 1 79 ? 3.619 -4.051 -21 1 98.31 79 GLN A CA 1
ATOM 639 C C . GLN A 1 79 ? 3.418 -5.465 -20.453 1 98.31 79 GLN A C 1
ATOM 641 O O . GLN A 1 79 ? 2.645 -6.246 -21.016 1 98.31 79 GLN A O 1
ATOM 646 N N . TRP A 1 80 ? 4.141 -5.801 -19.406 1 98.56 80 TRP A N 1
ATOM 647 C CA . TRP A 1 80 ? 3.998 -7.172 -18.922 1 98.56 80 TRP A CA 1
ATOM 648 C C . TRP A 1 80 ? 2.623 -7.391 -18.297 1 98.56 80 TRP A C 1
ATOM 650 O O . TRP A 1 80 ? 2.072 -8.492 -18.375 1 98.56 80 TRP A O 1
ATOM 660 N N . ILE A 1 81 ? 2.037 -6.375 -17.688 1 98.81 81 ILE A N 1
ATOM 661 C CA . ILE A 1 81 ? 0.699 -6.492 -17.125 1 98.81 81 ILE A CA 1
ATOM 662 C C . ILE A 1 81 ? -0.315 -6.738 -18.234 1 98.81 81 ILE A C 1
ATOM 664 O O . ILE A 1 81 ? -1.209 -7.574 -18.094 1 98.81 81 ILE A O 1
ATOM 668 N N . LYS A 1 82 ? -0.179 -6.02 -19.312 1 98.5 82 LYS A N 1
ATOM 669 C CA . LYS A 1 82 ? -1.049 -6.227 -20.469 1 98.5 82 LYS A CA 1
ATOM 670 C C . LYS A 1 82 ? -0.893 -7.641 -21.031 1 98.5 82 LYS A C 1
ATOM 672 O O . LYS A 1 82 ? -1.882 -8.289 -21.375 1 98.5 82 LYS A O 1
ATOM 677 N N . ALA A 1 83 ? 0.319 -8.086 -21.125 1 98.69 83 ALA A N 1
ATOM 678 C CA . ALA A 1 83 ? 0.58 -9.445 -21.594 1 98.69 83 ALA A CA 1
ATOM 679 C C . ALA A 1 83 ? -0.049 -10.477 -20.656 1 98.69 83 ALA A C 1
ATOM 681 O O . ALA A 1 83 ? -0.58 -11.492 -21.125 1 98.69 83 ALA A O 1
ATOM 682 N N . CYS A 1 84 ? 0.02 -10.219 -19.359 1 98.88 84 CYS A N 1
ATOM 683 C CA . CYS A 1 84 ? -0.612 -11.094 -18.375 1 98.88 84 CYS A CA 1
ATOM 684 C C . CYS A 1 84 ? -2.125 -11.109 -18.562 1 98.88 84 CYS A C 1
ATOM 686 O O . CYS A 1 84 ? -2.764 -12.148 -18.406 1 98.88 84 CYS A O 1
ATOM 688 N N . GLN A 1 85 ? -2.652 -9.945 -18.797 1 98.75 85 GLN A N 1
ATOM 689 C CA . GLN A 1 85 ? -4.09 -9.852 -19.016 1 98.75 85 GLN A CA 1
ATOM 690 C C . GLN A 1 85 ? -4.535 -10.789 -20.141 1 98.75 85 GLN A C 1
ATOM 692 O O . GLN A 1 85 ? -5.566 -11.453 -20.031 1 98.75 85 GLN A O 1
ATOM 697 N N . ARG A 1 86 ? -3.824 -10.875 -21.219 1 98.56 86 ARG A N 1
ATOM 698 C CA . ARG A 1 86 ? -4.152 -11.695 -22.391 1 98.56 86 ARG A CA 1
ATOM 699 C C . ARG A 1 86 ? -4.258 -13.164 -22 1 98.56 86 ARG A C 1
ATOM 701 O O . ARG A 1 86 ? -5.152 -13.875 -22.469 1 98.56 86 ARG A O 1
ATOM 708 N N . VAL A 1 87 ? -3.373 -13.609 -21.156 1 98.88 87 VAL A N 1
ATOM 709 C CA . VAL A 1 87 ? -3.256 -15.047 -20.938 1 98.88 87 VAL A CA 1
ATOM 710 C C . VAL A 1 87 ? -4.164 -15.469 -19.797 1 98.88 87 VAL A C 1
ATOM 712 O O . VAL A 1 87 ? -4.484 -16.656 -19.641 1 98.88 87 VAL A O 1
ATOM 715 N N . LEU A 1 88 ? -4.566 -14.562 -18.906 1 98.88 88 LEU A N 1
ATOM 716 C CA . LEU A 1 88 ? -5.473 -14.875 -17.812 1 98.88 88 LEU A CA 1
ATOM 717 C C . LEU A 1 88 ? -6.855 -15.25 -18.328 1 98.88 88 LEU A C 1
ATOM 719 O O . LEU A 1 88 ? -7.359 -14.625 -19.266 1 98.88 88 LEU A O 1
ATOM 723 N N . LYS A 1 89 ? -7.461 -16.297 -17.734 1 98.88 89 LYS A N 1
ATOM 724 C CA . LYS A 1 89 ? -8.883 -16.547 -17.953 1 98.88 89 LYS A CA 1
ATOM 725 C C . LYS A 1 89 ? -9.727 -15.352 -17.516 1 98.88 89 LYS A C 1
ATOM 727 O O . LYS A 1 89 ? -9.289 -14.547 -16.688 1 98.88 89 LYS A O 1
ATOM 732 N N . PRO A 1 90 ? -10.938 -15.25 -18.016 1 98.5 90 PRO A N 1
ATOM 733 C CA . PRO A 1 90 ? -11.781 -14.109 -17.641 1 98.5 90 PRO A CA 1
ATOM 734 C C . PRO A 1 90 ? -11.969 -13.984 -16.125 1 98.5 90 PRO A C 1
ATOM 736 O O . PRO A 1 90 ? -12 -12.875 -15.602 1 98.5 90 PRO A O 1
ATOM 739 N N . ASN A 1 91 ? -12.062 -15.094 -15.422 1 98.56 91 ASN A N 1
ATOM 740 C CA . ASN A 1 91 ? -12.219 -15.062 -13.977 1 98.56 91 ASN A CA 1
ATOM 741 C C . ASN A 1 91 ? -10.883 -15.211 -13.258 1 98.56 91 ASN A C 1
ATOM 743 O O . ASN A 1 91 ? -10.836 -15.375 -12.039 1 98.56 91 ASN A O 1
ATOM 747 N N . GLY A 1 92 ? -9.773 -15.203 -14.062 1 98.81 92 GLY A N 1
ATOM 748 C CA . GLY A 1 92 ? -8.445 -15.336 -13.5 1 98.81 92 GLY A CA 1
ATOM 749 C C . GLY A 1 92 ? -7.992 -14.102 -12.742 1 98.81 92 GLY A C 1
ATOM 750 O O . GLY A 1 92 ? -8.484 -12.992 -12.992 1 98.81 92 GLY A O 1
ATOM 751 N N . THR A 1 93 ? -7.102 -14.281 -11.789 1 98.94 93 THR A N 1
ATOM 752 C CA . THR A 1 93 ? -6.648 -13.172 -10.961 1 98.94 93 THR A CA 1
ATOM 753 C C . THR A 1 93 ? -5.125 -13.055 -11 1 98.94 93 THR A C 1
ATOM 755 O O . THR A 1 93 ? -4.434 -14.008 -11.367 1 98.94 93 THR A O 1
ATOM 758 N N . ILE A 1 94 ? -4.668 -11.93 -10.719 1 98.94 94 ILE A N 1
ATOM 759 C CA . ILE A 1 94 ? -3.238 -11.648 -10.68 1 98.94 94 ILE A CA 1
ATOM 760 C C . ILE A 1 94 ? -2.871 -11.055 -9.32 1 98.94 94 ILE A C 1
ATOM 762 O O . ILE A 1 94 ? -3.623 -10.25 -8.758 1 98.94 94 ILE A O 1
ATOM 766 N N . TRP A 1 95 ? -1.782 -11.547 -8.758 1 98.94 95 TRP A N 1
ATOM 767 C CA . TRP A 1 95 ? -1.132 -11 -7.574 1 98.94 95 TRP A CA 1
ATOM 768 C C . TRP A 1 95 ? 0.188 -10.328 -7.938 1 98.94 95 TRP A C 1
ATOM 770 O O . TRP A 1 95 ? 1.023 -10.922 -8.625 1 98.94 95 TRP A O 1
ATOM 780 N N . ILE A 1 96 ? 0.395 -9.102 -7.531 1 98.94 96 ILE A N 1
ATOM 781 C CA . ILE A 1 96 ? 1.629 -8.375 -7.816 1 98.94 96 ILE A CA 1
ATOM 782 C C . ILE A 1 96 ? 2.254 -7.891 -6.508 1 98.94 96 ILE A C 1
ATOM 784 O O . ILE A 1 96 ? 1.617 -7.16 -5.742 1 98.94 96 ILE A O 1
ATOM 788 N N . SER A 1 97 ? 3.439 -8.328 -6.258 1 98.56 97 SER A N 1
ATOM 789 C CA . SER A 1 97 ? 4.18 -7.871 -5.082 1 98.56 97 SER A CA 1
ATOM 790 C C . SER A 1 97 ? 5.074 -6.684 -5.422 1 98.56 97 SER A C 1
ATOM 792 O O . SER A 1 97 ? 5.551 -6.562 -6.551 1 98.56 97 SER A O 1
ATOM 794 N N . GLY A 1 98 ? 5.254 -5.793 -4.457 1 97.56 98 GLY A N 1
ATOM 795 C CA . GLY A 1 98 ? 6.164 -4.676 -4.656 1 97.56 98 GLY A CA 1
ATOM 796 C C . GLY A 1 98 ? 6.312 -3.801 -3.428 1 97.56 98 GLY A C 1
ATOM 797 O O . GLY A 1 98 ? 5.629 -4.008 -2.424 1 97.56 98 GLY A O 1
ATOM 798 N N . THR A 1 99 ? 7.234 -2.906 -3.465 1 96.56 99 THR A N 1
ATOM 799 C CA . THR A 1 99 ? 7.375 -1.798 -2.527 1 96.56 99 THR A CA 1
ATOM 800 C C . THR A 1 99 ? 6.961 -0.483 -3.18 1 96.56 99 THR A C 1
ATOM 802 O O . THR A 1 99 ? 6.574 -0.459 -4.352 1 96.56 99 THR A O 1
ATOM 805 N N . TYR A 1 100 ? 6.996 0.57 -2.369 1 95.69 100 TYR A N 1
ATOM 806 C CA . TYR A 1 100 ? 6.551 1.865 -2.867 1 95.69 100 TYR A CA 1
ATOM 807 C C . TYR A 1 100 ? 7.395 2.316 -4.051 1 95.69 100 TYR A C 1
ATOM 809 O O . TYR A 1 100 ? 7.035 3.26 -4.758 1 95.69 100 TYR A O 1
ATOM 817 N N . HIS A 1 101 ? 8.43 1.616 -4.375 1 93.62 101 HIS A N 1
ATOM 818 C CA . HIS A 1 101 ? 9.281 1.945 -5.508 1 93.62 101 HIS A CA 1
ATOM 819 C C . HIS A 1 101 ? 8.656 1.497 -6.824 1 93.62 101 HIS A C 1
ATOM 821 O O . HIS A 1 101 ? 8.938 2.076 -7.879 1 93.62 101 HIS A O 1
ATOM 827 N N . SER A 1 102 ? 7.816 0.482 -6.766 1 95.69 102 SER A N 1
ATOM 828 C CA . SER A 1 102 ? 7.297 -0.063 -8.016 1 95.69 102 SER A CA 1
ATOM 829 C C . SER A 1 102 ? 5.781 -0.215 -7.961 1 95.69 102 SER A C 1
ATOM 831 O O . SER A 1 102 ? 5.113 -0.24 -9 1 95.69 102 SER A O 1
ATOM 833 N N . ILE A 1 103 ? 5.184 -0.322 -6.801 1 98.12 103 ILE A N 1
ATOM 834 C CA . ILE A 1 103 ? 3.82 -0.822 -6.641 1 98.12 103 ILE A CA 1
ATOM 835 C C . ILE A 1 103 ? 2.828 0.213 -7.164 1 98.12 103 ILE A C 1
ATOM 837 O O . ILE A 1 103 ? 1.752 -0.141 -7.652 1 98.12 103 ILE A O 1
ATOM 841 N N . TYR A 1 104 ? 3.137 1.482 -7.02 1 97.69 104 TYR A N 1
ATOM 842 C CA . TYR A 1 104 ? 2.213 2.516 -7.473 1 97.69 104 TYR A CA 1
ATOM 843 C C . TYR A 1 104 ? 2.078 2.5 -8.992 1 97.69 104 TYR A C 1
ATOM 845 O O . TYR A 1 104 ? 0.976 2.639 -9.523 1 97.69 104 TYR A O 1
ATOM 853 N N . ALA A 1 105 ? 3.209 2.322 -9.688 1 96.75 105 ALA A N 1
ATOM 854 C CA . ALA A 1 105 ? 3.158 2.166 -11.141 1 96.75 105 ALA A CA 1
ATOM 855 C C . ALA A 1 105 ? 2.369 0.92 -11.531 1 96.75 105 ALA A C 1
ATOM 857 O O . ALA A 1 105 ? 1.552 0.958 -12.453 1 96.75 105 ALA A O 1
ATOM 858 N N . CYS A 1 106 ? 2.59 -0.164 -10.844 1 98.38 106 CYS A N 1
ATOM 859 C CA . CYS A 1 106 ? 1.903 -1.42 -11.117 1 98.38 106 CYS A CA 1
ATOM 860 C C . CYS A 1 106 ? 0.402 -1.281 -10.898 1 98.38 106 CYS A C 1
ATOM 862 O O . CYS A 1 106 ? -0.395 -1.693 -11.742 1 98.38 106 CYS A O 1
ATOM 864 N N . GLY A 1 107 ? 0.071 -0.706 -9.719 1 98.12 107 GLY A N 1
ATOM 865 C CA . GLY A 1 107 ? -1.34 -0.522 -9.422 1 98.12 107 GLY A CA 1
ATOM 866 C C . GLY A 1 107 ? -2.055 0.358 -10.43 1 98.12 107 GLY A C 1
ATOM 867 O O . GLY A 1 107 ? -3.168 0.045 -10.852 1 98.12 107 GLY A O 1
ATOM 868 N N . TYR A 1 108 ? -1.406 1.438 -10.75 1 96.94 108 TYR A N 1
ATOM 869 C CA . TYR A 1 108 ? -1.979 2.336 -11.75 1 96.94 108 TYR A CA 1
ATOM 870 C C . TYR A 1 108 ? -2.117 1.639 -13.094 1 96.94 108 TYR A C 1
ATOM 872 O O . TYR A 1 108 ? -3.146 1.766 -13.766 1 96.94 108 TYR A O 1
ATOM 880 N N . ALA A 1 109 ? -1.127 0.864 -13.508 1 97.44 109 ALA A N 1
ATOM 881 C CA . ALA A 1 109 ? -1.15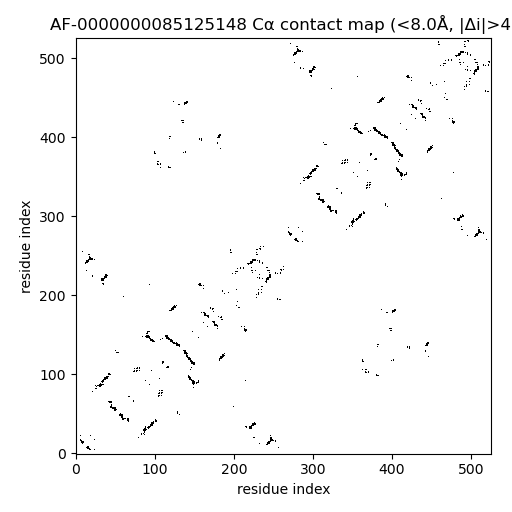6 0.119 -14.766 1 97.44 109 ALA A CA 1
ATOM 882 C C . ALA A 1 109 ? -2.289 -0.904 -14.773 1 97.44 109 ALA A C 1
ATOM 884 O O . ALA A 1 109 ? -2.975 -1.076 -15.781 1 97.44 109 ALA A O 1
ATOM 885 N N . LEU A 1 110 ? -2.484 -1.587 -13.695 1 98.31 110 LEU A N 1
ATOM 886 C CA . LEU A 1 110 ? -3.572 -2.551 -13.578 1 98.31 110 LEU A CA 1
ATOM 887 C C . LEU A 1 110 ? -4.918 -1.894 -13.867 1 98.31 110 LEU A C 1
ATOM 889 O O . LEU A 1 110 ? -5.699 -2.404 -14.672 1 98.31 110 LEU A O 1
ATOM 893 N N . GLN A 1 111 ? -5.113 -0.796 -13.164 1 95.38 111 GLN A N 1
ATOM 894 C CA . GLN A 1 111 ? -6.387 -0.1 -13.312 1 95.38 111 GLN A CA 1
ATOM 895 C C . GLN A 1 111 ? -6.547 0.448 -14.727 1 95.38 111 GLN A C 1
ATOM 897 O O . GLN A 1 111 ? -7.637 0.388 -15.297 1 95.38 111 GLN A O 1
ATOM 902 N N . LYS A 1 112 ? -5.516 0.933 -15.266 1 94.44 112 LYS A N 1
ATOM 903 C CA . LYS A 1 112 ? -5.527 1.437 -16.641 1 94.44 112 LYS A CA 1
ATOM 904 C C . LYS A 1 112 ? -5.887 0.33 -17.625 1 94.44 112 LYS A C 1
ATOM 906 O O . LYS A 1 112 ? -6.539 0.585 -18.641 1 94.44 112 LYS A O 1
ATOM 911 N N . ASN A 1 113 ? -5.441 -0.866 -17.344 1 96.69 113 ASN A N 1
ATOM 912 C CA . ASN A 1 113 ? -5.727 -2.014 -18.203 1 96.69 113 ASN A CA 1
ATOM 913 C C . ASN A 1 113 ? -7.027 -2.701 -17.797 1 96.69 113 ASN A C 1
ATOM 915 O O . ASN A 1 113 ? -7.25 -3.865 -18.141 1 96.69 113 ASN A O 1
ATOM 919 N N . LYS A 1 114 ? -7.867 -2.059 -16.953 1 95.25 114 LYS A N 1
ATOM 920 C CA . LYS A 1 114 ? -9.258 -2.398 -16.672 1 95.25 114 LYS A CA 1
ATOM 921 C C . LYS A 1 114 ? -9.344 -3.592 -15.727 1 95.25 114 LYS A C 1
ATOM 923 O O . LYS A 1 114 ? -10.383 -4.246 -15.633 1 95.25 114 LYS A O 1
ATOM 928 N N . PHE A 1 115 ? -8.234 -3.984 -15.125 1 98.25 115 PHE A N 1
ATOM 929 C CA . PHE A 1 115 ? -8.352 -4.906 -14 1 98.25 115 PHE A CA 1
ATOM 930 C C . PHE A 1 115 ? -9.188 -4.293 -12.883 1 98.25 115 PHE A C 1
ATOM 932 O O . PHE A 1 115 ? -9.188 -3.072 -12.695 1 98.25 115 PHE A O 1
ATOM 939 N N . LYS A 1 116 ? -9.891 -5.09 -12.148 1 97.44 116 LYS A N 1
ATOM 940 C CA . LYS A 1 116 ? -10.5 -4.664 -10.891 1 97.44 116 LYS A CA 1
ATOM 941 C C . LYS A 1 116 ? -9.656 -5.117 -9.695 1 97.44 116 LYS A C 1
ATOM 943 O O . LYS A 1 116 ? -9.445 -6.312 -9.5 1 97.44 116 LYS A O 1
ATOM 948 N N . VAL A 1 117 ? -9.195 -4.188 -8.977 1 97.94 117 VAL A N 1
ATOM 949 C CA . VAL A 1 117 ? -8.461 -4.539 -7.766 1 97.94 117 VAL A CA 1
ATOM 950 C C . VAL A 1 117 ? -9.422 -5.105 -6.723 1 97.94 117 VAL A C 1
ATOM 952 O O . VAL A 1 117 ? -10.438 -4.48 -6.406 1 97.94 117 VAL A O 1
ATOM 955 N N . LEU A 1 118 ? -9.117 -6.258 -6.242 1 98.25 118 LEU A N 1
ATOM 956 C CA . LEU A 1 118 ? -9.938 -6.938 -5.25 1 98.25 118 LEU A CA 1
ATOM 957 C C . LEU A 1 118 ? -9.5 -6.574 -3.834 1 98.25 118 LEU A C 1
ATOM 959 O O . LEU A 1 118 ? -10.336 -6.281 -2.977 1 98.25 118 LEU A O 1
ATOM 963 N N . ASN A 1 119 ? -8.195 -6.566 -3.576 1 98.25 119 ASN A N 1
ATOM 964 C CA . ASN A 1 119 ? -7.578 -6.234 -2.297 1 98.25 119 ASN A CA 1
ATOM 965 C C . ASN A 1 119 ? -6.148 -5.73 -2.477 1 98.25 119 ASN A C 1
ATOM 967 O O . ASN A 1 119 ? -5.527 -5.965 -3.514 1 98.25 119 ASN A O 1
ATOM 971 N N . GLU A 1 120 ? -5.77 -5.02 -1.573 1 98.44 120 GLU A N 1
ATOM 972 C CA . GLU A 1 120 ? -4.363 -4.781 -1.273 1 98.44 120 GLU A CA 1
ATOM 973 C C . GLU A 1 120 ? -3.955 -5.457 0.033 1 98.44 120 GLU A C 1
ATOM 975 O O . GLU A 1 120 ? -4.621 -5.293 1.057 1 98.44 120 GLU A O 1
ATOM 980 N N . ILE A 1 121 ? -2.91 -6.266 -0.031 1 98.81 121 ILE A N 1
ATOM 981 C CA . ILE A 1 121 ? -2.396 -6.965 1.144 1 98.81 121 ILE A CA 1
ATOM 982 C C . ILE A 1 121 ? -1.117 -6.285 1.628 1 98.81 121 ILE A C 1
ATOM 984 O O . ILE A 1 121 ? -0.259 -5.918 0.823 1 98.81 121 ILE A O 1
ATOM 988 N N . SER A 1 122 ? -1.036 -6.02 2.896 1 98.81 122 SER A N 1
ATOM 989 C CA . SER A 1 122 ? 0.22 -5.629 3.527 1 98.81 122 SER A CA 1
ATOM 990 C C . SER A 1 122 ? 0.944 -6.836 4.113 1 98.81 122 SER A C 1
ATOM 992 O O . SER A 1 122 ? 0.503 -7.406 5.113 1 98.81 122 SER A O 1
ATOM 994 N N . TRP A 1 123 ? 2.01 -7.262 3.5 1 98.81 123 TRP A N 1
ATOM 995 C CA . TRP A 1 123 ? 2.863 -8.305 4.055 1 98.81 123 TRP A CA 1
ATOM 996 C C . TRP A 1 123 ? 3.854 -7.723 5.059 1 98.81 123 TRP A C 1
ATOM 998 O O . TRP A 1 123 ? 4.895 -7.191 4.672 1 98.81 123 TRP A O 1
ATOM 1008 N N . PHE A 1 124 ? 3.518 -7.836 6.309 1 98.62 124 PHE A N 1
ATOM 1009 C CA . PHE A 1 124 ? 4.34 -7.359 7.418 1 98.62 124 PHE A CA 1
ATOM 1010 C C . PHE A 1 124 ? 5.449 -8.352 7.734 1 98.62 124 PHE A C 1
ATOM 1012 O O . PHE A 1 124 ? 5.188 -9.531 7.988 1 98.62 124 PHE A O 1
ATOM 1019 N N . LYS A 1 125 ? 6.68 -7.891 7.664 1 97.81 125 LYS A N 1
ATOM 1020 C CA . LYS A 1 125 ? 7.863 -8.68 7.996 1 97.81 125 LYS A CA 1
ATOM 1021 C C . LYS A 1 125 ? 8.359 -8.352 9.398 1 97.81 125 LYS A C 1
ATOM 1023 O O . LYS A 1 125 ? 9.086 -7.375 9.594 1 97.81 125 LYS A O 1
ATOM 1028 N N . PRO A 1 126 ? 8.047 -9.172 10.383 1 95.5 126 PRO A N 1
ATOM 1029 C CA . PRO A 1 126 ? 8.438 -8.875 11.766 1 95.5 126 PRO A CA 1
ATOM 1030 C C . PRO A 1 126 ? 9.953 -8.852 11.961 1 95.5 126 PRO A C 1
ATOM 1032 O O . PRO A 1 126 ? 10.445 -8.258 12.922 1 95.5 126 PRO A O 1
ATOM 1035 N N . ASN A 1 127 ? 10.688 -9.461 11.086 1 94.38 127 ASN A N 1
ATOM 1036 C CA . ASN A 1 127 ? 12.141 -9.539 11.195 1 94.38 127 ASN A CA 1
ATOM 1037 C C . ASN A 1 127 ? 12.828 -8.617 10.195 1 94.38 127 ASN A C 1
ATOM 1039 O O . ASN A 1 127 ? 13.961 -8.883 9.781 1 94.38 127 ASN A O 1
ATOM 1043 N N . ALA A 1 128 ? 12.141 -7.562 9.766 1 94.88 128 ALA A N 1
ATOM 1044 C CA . ALA A 1 128 ? 12.727 -6.625 8.812 1 94.88 128 ALA A CA 1
ATOM 1045 C C . ALA A 1 128 ? 13.984 -5.984 9.383 1 94.88 128 ALA A C 1
ATOM 1047 O O . ALA A 1 128 ? 14.047 -5.656 10.57 1 94.88 128 ALA A O 1
ATOM 1048 N N . ALA A 1 129 ? 14.961 -5.793 8.523 1 91.69 129 ALA A N 1
ATOM 1049 C CA . ALA A 1 129 ? 16.203 -5.145 8.922 1 91.69 129 ALA A CA 1
ATOM 1050 C C . ALA A 1 129 ? 15.977 -3.684 9.281 1 91.69 129 ALA A C 1
ATOM 1052 O O . ALA A 1 129 ? 15.188 -2.994 8.641 1 91.69 129 ALA A O 1
ATOM 1053 N N . PRO A 1 130 ? 16.672 -3.25 10.281 1 93.38 130 PRO A N 1
ATOM 1054 C CA . PRO A 1 130 ? 16.516 -1.844 10.664 1 93.38 130 PRO A CA 1
ATOM 1055 C C . PRO A 1 130 ? 17.047 -0.883 9.594 1 93.38 130 PRO A C 1
ATOM 1057 O O . PRO A 1 130 ? 17.781 -1.295 8.703 1 93.38 130 PRO A O 1
ATOM 1060 N N . ASN A 1 131 ? 16.547 0.288 9.656 1 93.25 131 ASN A N 1
ATOM 1061 C CA . ASN A 1 131 ? 17.109 1.348 8.828 1 93.25 131 ASN A CA 1
ATOM 1062 C C . ASN A 1 131 ? 18.391 1.917 9.445 1 93.25 131 ASN A C 1
ATOM 1064 O O . ASN A 1 131 ? 18.344 2.488 10.539 1 93.25 131 ASN A O 1
ATOM 1068 N N . LEU A 1 132 ? 19.422 1.917 8.766 1 91.88 132 LEU A N 1
ATOM 1069 C CA . LEU A 1 132 ? 20.734 2.271 9.32 1 91.88 132 LEU A CA 1
ATOM 1070 C C . LEU A 1 132 ? 20.906 3.787 9.367 1 91.88 132 LEU A C 1
ATOM 1072 O O . LEU A 1 132 ? 21.641 4.305 10.219 1 91.88 132 LEU A O 1
ATOM 1076 N N . SER A 1 133 ? 20.281 4.539 8.508 1 91.75 133 SER A N 1
ATOM 1077 C CA . SER A 1 133 ? 20.484 5.984 8.43 1 91.75 133 SER A CA 1
ATOM 1078 C C . SER A 1 133 ? 19.75 6.703 9.555 1 91.75 133 SER A C 1
ATOM 1080 O O . SER A 1 133 ? 20.047 7.855 9.875 1 91.75 133 SER A O 1
ATOM 1082 N N . CYS A 1 134 ? 18.656 6.055 10.125 1 93.5 134 CYS A N 1
ATOM 1083 C CA . CYS A 1 134 ? 17.828 6.621 11.18 1 93.5 134 CYS A CA 1
ATOM 1084 C C . CYS A 1 134 ? 17.125 7.891 10.703 1 93.5 134 CYS A C 1
ATOM 1086 O O . CYS A 1 134 ? 16.891 8.805 11.492 1 93.5 134 CYS A O 1
ATOM 1088 N N . LYS A 1 135 ? 16.875 7.969 9.43 1 96.12 135 LYS A N 1
ATOM 1089 C CA . LYS A 1 135 ? 16.203 9.125 8.836 1 96.12 135 LYS A CA 1
ATOM 1090 C C . LYS A 1 135 ? 14.828 8.742 8.305 1 96.12 135 LYS A C 1
ATOM 1092 O O . LYS A 1 135 ? 14.094 9.594 7.801 1 96.12 135 LYS A O 1
ATOM 1097 N N . TYR A 1 136 ? 14.508 7.418 8.367 1 97.19 136 TYR A N 1
ATOM 1098 C CA . TYR A 1 136 ? 13.273 6.844 7.844 1 97.19 136 TYR A CA 1
ATOM 1099 C C . TYR A 1 136 ? 12.664 5.875 8.844 1 97.19 136 TYR A C 1
ATOM 1101 O O . TYR A 1 136 ? 13.32 5.461 9.805 1 97.19 136 TYR A O 1
ATOM 1109 N N . PHE A 1 137 ? 11.406 5.59 8.617 1 98.31 137 PHE A N 1
ATOM 1110 C CA . PHE A 1 137 ? 10.844 4.414 9.273 1 98.31 137 PHE A CA 1
ATOM 1111 C C . PHE A 1 137 ? 11.477 3.139 8.719 1 98.31 137 PHE A C 1
ATOM 1113 O O . PHE A 1 137 ? 11.82 3.07 7.543 1 98.31 137 PHE A O 1
ATOM 1120 N N . THR A 1 138 ? 11.633 2.141 9.609 1 97.25 138 THR A N 1
ATOM 1121 C CA . THR A 1 138 ? 12.078 0.842 9.117 1 97.25 138 THR A CA 1
ATOM 1122 C C . THR A 1 138 ? 11.07 0.268 8.125 1 97.25 138 THR A C 1
ATOM 1124 O O . THR A 1 138 ? 9.898 0.095 8.453 1 97.25 138 THR A O 1
ATOM 1127 N N . ALA A 1 139 ? 11.469 0.036 6.891 1 96.56 139 ALA A N 1
ATOM 1128 C CA . ALA A 1 139 ? 10.609 -0.592 5.891 1 96.56 139 ALA A CA 1
ATOM 1129 C C . ALA A 1 139 ? 10.289 -2.035 6.273 1 96.56 139 ALA A C 1
ATOM 1131 O O . ALA A 1 139 ? 11.031 -2.957 5.914 1 96.56 139 ALA A O 1
ATOM 1132 N N . SER A 1 140 ? 9.133 -2.217 6.855 1 97.94 140 SER A N 1
ATOM 1133 C CA . SER A 1 140 ? 8.859 -3.521 7.449 1 97.94 140 SER A CA 1
ATOM 1134 C C . SER A 1 140 ? 7.73 -4.238 6.715 1 97.94 140 SER A C 1
ATOM 1136 O O . SER A 1 140 ? 7.191 -5.227 7.215 1 97.94 140 SER A O 1
ATOM 1138 N N . HIS A 1 141 ? 7.32 -3.76 5.578 1 98.56 141 HIS A N 1
ATOM 1139 C CA . HIS A 1 141 ? 6.293 -4.48 4.832 1 98.56 141 HIS A CA 1
ATOM 1140 C C . HIS A 1 141 ? 6.469 -4.293 3.33 1 98.56 141 HIS A C 1
ATOM 1142 O O . HIS A 1 141 ? 7.195 -3.395 2.893 1 98.56 141 HIS A O 1
ATOM 1148 N N . GLU A 1 142 ? 5.891 -5.203 2.594 1 98.31 142 GLU A N 1
ATOM 1149 C CA . GLU A 1 142 ? 5.66 -5.102 1.155 1 98.31 142 GLU A CA 1
ATOM 1150 C C . GLU A 1 142 ? 4.172 -5.102 0.83 1 98.31 142 GLU A C 1
ATOM 1152 O O . GLU A 1 142 ? 3.354 -5.543 1.642 1 98.31 142 GLU A O 1
ATOM 1157 N N . THR A 1 143 ? 3.854 -4.5 -0.25 1 98.69 143 THR A N 1
ATOM 1158 C CA . THR A 1 143 ? 2.473 -4.449 -0.717 1 98.69 143 THR A CA 1
ATOM 1159 C C . THR A 1 143 ? 2.225 -5.512 -1.785 1 98.69 143 THR A C 1
ATOM 1161 O O . THR A 1 143 ? 3.057 -5.715 -2.672 1 98.69 143 THR A O 1
ATOM 1164 N N . ILE A 1 144 ? 1.092 -6.188 -1.676 1 98.88 144 ILE A N 1
ATOM 1165 C CA . ILE A 1 144 ? 0.669 -7.152 -2.686 1 98.88 144 ILE A CA 1
ATOM 1166 C C . ILE A 1 144 ? -0.729 -6.797 -3.184 1 98.88 144 ILE A C 1
ATOM 1168 O O . ILE A 1 144 ? -1.663 -6.664 -2.389 1 98.88 144 ILE A O 1
ATOM 1172 N N . ILE A 1 145 ? -0.852 -6.66 -4.488 1 98.88 145 ILE A N 1
ATOM 1173 C CA . ILE A 1 145 ? -2.137 -6.336 -5.098 1 98.88 145 ILE A CA 1
ATOM 1174 C C . ILE A 1 145 ? -2.799 -7.605 -5.621 1 98.88 145 ILE A C 1
ATOM 1176 O O . ILE A 1 145 ? -2.146 -8.43 -6.266 1 98.88 145 ILE A O 1
ATOM 1180 N N . TRP A 1 146 ? -4.031 -7.832 -5.285 1 98.9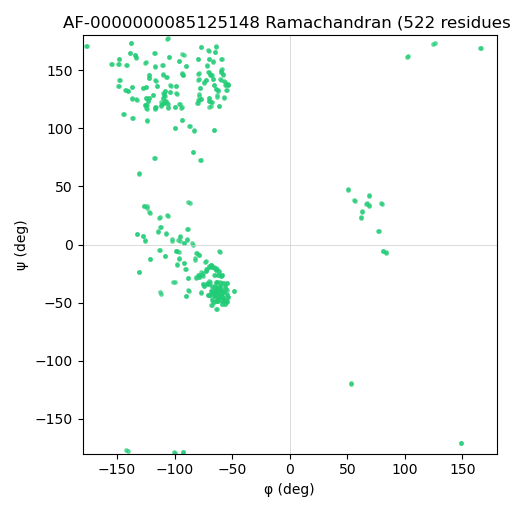4 146 TRP A N 1
ATOM 1181 C CA . TRP A 1 146 ? -4.867 -8.891 -5.844 1 98.94 146 TRP A CA 1
ATOM 1182 C C . TRP A 1 146 ? -5.945 -8.305 -6.75 1 98.94 146 TRP A C 1
ATOM 1184 O O . TRP A 1 146 ? -6.727 -7.449 -6.328 1 98.94 146 TRP A O 1
ATOM 1194 N N . ALA A 1 147 ? -5.992 -8.711 -8.031 1 98.88 147 ALA A N 1
ATOM 1195 C CA . ALA A 1 147 ? -6.926 -8.125 -8.992 1 98.88 147 ALA A CA 1
ATOM 1196 C C . ALA A 1 147 ? -7.48 -9.18 -9.938 1 98.88 147 ALA A C 1
ATOM 1198 O O . ALA A 1 147 ? -6.828 -10.195 -10.203 1 98.88 147 ALA A O 1
ATOM 1199 N N . ILE A 1 148 ? -8.648 -8.898 -10.453 1 98.88 148 ILE A N 1
ATOM 1200 C CA . ILE A 1 148 ? -9.297 -9.805 -11.398 1 98.88 148 ILE A CA 1
ATOM 1201 C C . ILE A 1 148 ? -9.289 -9.172 -12.789 1 98.88 148 ILE A C 1
ATOM 1203 O O . ILE A 1 148 ? -9.43 -7.957 -12.93 1 98.88 148 ILE A O 1
ATOM 1207 N N . LYS A 1 149 ? -9.172 -10.023 -13.789 1 98.56 149 LYS A N 1
ATOM 1208 C CA . LYS A 1 149 ? -9.125 -9.594 -15.188 1 98.56 149 LYS A CA 1
ATOM 1209 C C . LYS A 1 149 ? -10.438 -8.922 -15.594 1 98.56 149 LYS A C 1
ATOM 1211 O O . LYS A 1 149 ? -10.438 -7.789 -16.078 1 98.56 149 LYS A O 1
ATOM 1216 N N . GLU A 1 150 ? -11.539 -9.656 -15.398 1 97.69 150 GLU A N 1
ATOM 1217 C CA . GLU A 1 150 ? -12.852 -9.156 -15.781 1 97.69 150 GLU A CA 1
ATOM 1218 C C . GLU A 1 150 ? -13.758 -8.992 -14.562 1 97.69 150 GLU A C 1
ATOM 1220 O O . GLU A 1 150 ? -14.188 -9.984 -13.961 1 97.69 150 GLU A O 1
ATOM 1225 N N . SER A 1 151 ? -14.156 -7.824 -14.281 1 94.69 151 SER A N 1
ATOM 1226 C CA . SER A 1 151 ? -14.891 -7.488 -13.062 1 94.69 151 SER A CA 1
ATOM 1227 C C . SER A 1 151 ? -16.281 -8.109 -13.062 1 94.69 151 SER A C 1
ATOM 1229 O O . SER A 1 151 ? -16.906 -8.242 -12.016 1 94.69 151 SER A O 1
ATOM 1231 N N . THR A 1 152 ? -16.75 -8.477 -14.156 1 95.5 152 THR A N 1
ATOM 1232 C CA . THR A 1 152 ? -18.094 -9.047 -14.258 1 95.5 152 THR A CA 1
ATOM 1233 C C . THR A 1 152 ? -18.078 -10.531 -13.906 1 95.5 152 THR A C 1
ATOM 1235 O O . THR A 1 152 ? -19.125 -11.141 -13.727 1 95.5 152 THR A O 1
ATOM 1238 N N . GLN A 1 153 ? -16.922 -11.125 -13.812 1 97.5 153 GLN A N 1
ATOM 1239 C CA . GLN A 1 153 ? -16.797 -12.547 -13.5 1 97.5 153 GLN A CA 1
ATOM 1240 C C . GLN A 1 153 ? -16.625 -12.766 -12 1 97.5 153 GLN A C 1
ATOM 1242 O O . GLN A 1 153 ? -16.328 -11.82 -11.258 1 97.5 153 GLN A O 1
ATOM 1247 N N . LYS A 1 154 ? -16.828 -13.977 -11.602 1 97.69 154 LYS A N 1
ATOM 1248 C CA . LYS A 1 154 ? -16.609 -14.367 -10.211 1 97.69 154 LYS A CA 1
ATOM 1249 C C . LYS A 1 154 ? -15.211 -14.938 -10.016 1 97.69 154 LYS A C 1
ATOM 1251 O O . LYS A 1 154 ? -14.859 -15.945 -10.633 1 97.69 154 LYS A O 1
ATOM 1256 N N . HIS A 1 155 ? -14.453 -14.289 -9.219 1 98.5 155 HIS A N 1
ATOM 1257 C CA . HIS A 1 155 ? -13.125 -14.797 -8.914 1 98.5 155 HIS A CA 1
ATOM 1258 C C . HIS A 1 155 ? -13.188 -15.914 -7.875 1 98.5 155 HIS A C 1
ATOM 1260 O O . HIS A 1 155 ? -14.18 -16.047 -7.16 1 98.5 155 HIS A O 1
ATOM 1266 N N . THR A 1 156 ? -12.133 -16.719 -7.832 1 98.62 156 THR A N 1
ATOM 1267 C CA . THR A 1 156 ? -11.992 -17.75 -6.805 1 98.62 156 THR A CA 1
ATOM 1268 C C . THR A 1 156 ? -11.516 -17.125 -5.492 1 98.62 156 THR A C 1
ATOM 1270 O O . THR A 1 156 ? -10.547 -16.375 -5.469 1 98.62 156 THR A O 1
ATOM 1273 N N . TYR A 1 157 ? -12.203 -17.422 -4.43 1 98.75 157 TYR A N 1
ATOM 1274 C CA . TYR A 1 157 ? -11.789 -17.109 -3.066 1 98.75 157 TYR A CA 1
ATOM 1275 C C . TYR A 1 157 ? -12.227 -18.203 -2.102 1 98.75 157 TYR A C 1
ATOM 1277 O O . TYR A 1 157 ? -13.422 -18.391 -1.864 1 98.75 157 TYR A O 1
ATOM 1285 N N . ASN A 1 158 ? -11.266 -18.875 -1.596 1 98.69 158 ASN A N 1
ATOM 1286 C CA . ASN A 1 158 ? -11.562 -19.953 -0.659 1 98.69 158 ASN A CA 1
ATOM 1287 C C . ASN A 1 158 ? -11.75 -19.438 0.761 1 98.69 158 ASN A C 1
ATOM 1289 O O . ASN A 1 158 ? -10.898 -19.641 1.625 1 98.69 158 ASN A O 1
ATOM 1293 N N . TYR A 1 159 ? -12.875 -18.922 1.013 1 98.31 159 TYR A N 1
ATOM 1294 C CA . TYR A 1 159 ? -13.234 -18.219 2.232 1 98.31 159 TYR A CA 1
ATOM 1295 C C . TYR A 1 159 ? -13.062 -19.109 3.457 1 98.31 159 TYR A C 1
ATOM 1297 O O . TYR A 1 159 ? -12.438 -18.703 4.441 1 98.31 159 TYR A O 1
ATOM 1305 N N . LYS A 1 160 ? -13.578 -20.328 3.441 1 98.12 160 LYS A N 1
ATOM 1306 C CA . LYS A 1 160 ? -13.547 -21.234 4.586 1 98.12 160 LYS A CA 1
ATOM 1307 C C . LYS A 1 160 ? -12.109 -21.625 4.938 1 98.12 160 LYS A C 1
ATOM 1309 O O . LYS A 1 160 ? -11.75 -21.672 6.113 1 98.12 160 LYS A O 1
ATOM 1314 N N . THR A 1 161 ? -11.352 -21.859 3.877 1 98.25 161 THR A N 1
ATOM 1315 C CA . THR A 1 161 ? -9.945 -22.203 4.082 1 98.25 161 THR A CA 1
ATOM 1316 C C . THR A 1 161 ? -9.211 -21.078 4.793 1 98.25 161 THR A C 1
ATOM 1318 O O . THR A 1 161 ? -8.414 -21.312 5.703 1 98.25 161 THR A O 1
ATOM 1321 N N . MET A 1 162 ? -9.5 -19.828 4.41 1 98.31 162 MET A N 1
ATOM 1322 C CA . MET A 1 162 ? -8.812 -18.672 4.969 1 98.31 162 MET A CA 1
ATOM 1323 C C . MET A 1 162 ? -9.305 -18.359 6.379 1 98.31 162 MET A C 1
ATOM 1325 O O . MET A 1 162 ? -8.531 -17.938 7.234 1 98.31 162 MET A O 1
ATOM 1329 N N . LYS A 1 163 ? -10.555 -18.594 6.602 1 97.94 163 LYS A N 1
ATOM 1330 C CA . LYS A 1 163 ? -11.156 -18.281 7.895 1 97.94 163 LYS A CA 1
ATOM 1331 C C . LYS A 1 163 ? -10.781 -19.312 8.945 1 97.94 163 LYS A C 1
ATOM 1333 O O . LYS A 1 163 ? -10.359 -18.953 10.055 1 97.94 163 LYS A O 1
ATOM 1338 N N . HIS A 1 164 ? -10.781 -20.594 8.562 1 97.25 164 HIS A N 1
ATOM 1339 C CA . HIS A 1 164 ? -10.734 -21.656 9.57 1 97.25 164 HIS A CA 1
ATOM 1340 C C . HIS A 1 164 ? -9.383 -22.359 9.578 1 97.25 164 HIS A C 1
ATOM 1342 O O . HIS A 1 164 ? -9.094 -23.156 10.461 1 97.25 164 HIS A O 1
ATOM 1348 N N . GLY A 1 165 ? -8.508 -22.125 8.633 1 96 165 GLY A N 1
ATOM 1349 C CA . GLY A 1 165 ? -7.195 -22.734 8.609 1 96 165 GLY A CA 1
ATOM 1350 C C . GLY A 1 165 ? -6.324 -22.328 9.781 1 96 165 GLY A C 1
ATOM 1351 O O . GLY A 1 165 ? -6.664 -21.406 10.523 1 96 165 GLY A O 1
ATOM 1352 N N . ASP A 1 166 ? -5.172 -22.984 9.969 1 96.31 166 ASP A N 1
ATOM 1353 C CA . ASP A 1 166 ? -4.281 -22.781 11.109 1 96.31 166 ASP A CA 1
ATOM 1354 C C . ASP A 1 166 ? -3.295 -21.641 10.844 1 96.31 166 ASP A C 1
ATOM 1356 O O . ASP A 1 166 ? -2.133 -21.719 11.242 1 96.31 166 ASP A O 1
ATOM 1360 N N . TRP A 1 167 ? -3.76 -20.656 10.172 1 97.19 167 TRP A N 1
ATOM 1361 C CA . TRP A 1 167 ? -2.91 -19.531 9.82 1 97.19 167 TRP A CA 1
ATOM 1362 C C . TRP A 1 167 ? -2.443 -18.797 11.07 1 97.19 167 TRP A C 1
ATOM 1364 O O . TRP A 1 167 ? -1.334 -18.25 11.102 1 97.19 167 TRP A O 1
ATOM 1374 N N . HIS A 1 168 ? -3.283 -18.734 12.18 1 95.25 168 HIS A N 1
ATOM 1375 C CA . HIS A 1 168 ? -3.037 -17.984 13.414 1 95.25 168 HIS A CA 1
ATOM 1376 C C . HIS A 1 168 ? -1.832 -18.547 14.164 1 95.25 168 HIS A C 1
ATOM 1378 O O . HIS A 1 168 ? -1.224 -17.844 14.977 1 95.25 168 HIS A O 1
ATOM 1384 N N . LYS A 1 169 ? -1.493 -19.734 13.859 1 94.5 169 LYS A N 1
ATOM 1385 C CA . LYS A 1 169 ? -0.357 -20.359 14.531 1 94.5 169 LYS A CA 1
ATOM 1386 C C . LYS A 1 169 ? 0.962 -19.766 14.055 1 94.5 169 LYS A C 1
ATOM 1388 O O . LYS A 1 169 ? 1.968 -19.812 14.766 1 94.5 169 LYS A O 1
ATOM 1393 N N . LYS A 1 170 ? 0.912 -19.141 12.859 1 91.75 170 LYS A N 1
ATOM 1394 C CA . LYS A 1 170 ? 2.146 -18.641 12.266 1 91.75 170 LYS A CA 1
ATOM 1395 C C . LYS A 1 170 ? 2.029 -17.156 11.93 1 91.75 170 LYS A C 1
ATOM 1397 O O . LYS A 1 170 ? 2.902 -16.594 11.266 1 91.75 170 LYS A O 1
ATOM 1402 N N . ASP A 1 171 ? 1.034 -16.516 12.211 1 96.31 171 ASP A N 1
ATOM 1403 C CA . ASP A 1 171 ? 0.729 -15.102 11.969 1 96.31 171 ASP A CA 1
ATOM 1404 C C . ASP A 1 171 ? 0.073 -14.461 13.188 1 96.31 171 ASP A C 1
ATOM 1406 O O . ASP A 1 171 ? -1.12 -14.656 13.438 1 96.31 171 ASP A O 1
ATOM 1410 N N . ILE A 1 172 ? 0.801 -13.578 13.891 1 92.25 172 ILE A N 1
ATOM 1411 C CA . ILE A 1 172 ? 0.389 -13.023 15.18 1 92.25 172 ILE A CA 1
ATOM 1412 C C . ILE A 1 172 ? -0.811 -12.102 14.977 1 92.25 172 ILE A C 1
ATOM 1414 O O . ILE A 1 172 ? -1.509 -11.758 15.938 1 92.25 172 ILE A O 1
ATOM 1418 N N . ILE A 1 173 ? -1.076 -11.664 13.773 1 95.12 173 ILE A N 1
ATOM 1419 C CA . ILE A 1 173 ? -2.158 -10.734 13.484 1 95.12 173 ILE A CA 1
ATOM 1420 C C . ILE A 1 173 ? -3.447 -11.508 13.219 1 95.12 173 ILE A C 1
ATOM 1422 O O . ILE A 1 173 ? -4.547 -10.984 13.422 1 95.12 173 ILE A O 1
ATOM 1426 N N . LYS A 1 174 ? -3.34 -12.711 12.719 1 96.69 174 LYS A N 1
ATOM 1427 C CA . LYS A 1 174 ? -4.492 -13.539 12.375 1 96.69 174 LYS A CA 1
ATOM 1428 C C . LYS A 1 174 ? -5.121 -14.141 13.633 1 96.69 174 LYS A C 1
ATOM 1430 O O . LYS A 1 174 ? -4.441 -14.812 14.414 1 96.69 174 LYS A O 1
ATOM 1435 N N . ASN A 1 175 ? -6.445 -13.891 13.797 1 95.44 175 ASN A N 1
ATOM 1436 C CA . ASN A 1 175 ? -7.199 -14.516 14.875 1 95.44 175 ASN A CA 1
ATOM 1437 C C . ASN A 1 175 ? -7.855 -15.812 14.422 1 95.44 175 ASN A C 1
ATOM 1439 O O . ASN A 1 175 ? -8.32 -15.914 13.281 1 95.44 175 ASN A O 1
ATOM 1443 N N . GLU A 1 176 ? -7.941 -16.75 15.336 1 96 176 GLU A N 1
ATOM 1444 C CA . GLU A 1 176 ? -8.57 -18.031 15.055 1 96 176 GLU A CA 1
ATOM 1445 C C . GLU A 1 176 ? -10.047 -17.859 14.703 1 96 176 GLU A C 1
ATOM 1447 O O . GLU A 1 176 ? -10.758 -17.078 15.344 1 96 176 GLU A O 1
ATOM 1452 N N . ASP A 1 177 ? -10.469 -18.5 13.633 1 96.12 177 ASP A N 1
ATOM 1453 C CA . ASP A 1 177 ? -11.859 -18.625 13.211 1 96.12 177 ASP A CA 1
ATOM 1454 C C . ASP A 1 177 ? -12.469 -17.25 12.906 1 96.12 177 ASP A C 1
ATOM 1456 O O . ASP A 1 177 ? -13.664 -17.031 13.109 1 96.12 177 ASP A O 1
ATOM 1460 N N . LYS A 1 178 ? -11.656 -16.312 12.617 1 96.62 178 LYS A N 1
ATOM 1461 C CA . LYS A 1 178 ? -12.102 -15.016 12.109 1 96.62 178 LYS A CA 1
ATOM 1462 C C . LYS A 1 178 ? -11.711 -14.836 10.648 1 96.62 178 LYS A C 1
ATOM 1464 O O . LYS A 1 178 ? -10.781 -15.484 10.156 1 96.62 178 LYS A O 1
ATOM 1469 N N . GLN A 1 179 ? -12.453 -14.023 9.969 1 97.44 179 GLN A N 1
ATOM 1470 C CA . GLN A 1 179 ? -12.156 -13.75 8.57 1 97.44 179 GLN A CA 1
ATOM 1471 C C . GLN A 1 179 ? -10.711 -13.305 8.398 1 97.44 179 GLN A C 1
ATOM 1473 O O . GLN A 1 179 ? -10.188 -12.539 9.211 1 97.44 179 GLN A O 1
ATOM 1478 N N . MET A 1 180 ? -10.07 -13.836 7.363 1 98.12 180 MET A N 1
ATOM 1479 C CA . MET A 1 180 ? -8.719 -13.391 7.062 1 98.12 180 MET A CA 1
ATOM 1480 C C . MET A 1 180 ? -8.703 -11.914 6.676 1 98.12 180 MET A C 1
ATOM 1482 O O . MET A 1 180 ? -9.531 -11.469 5.875 1 98.12 180 MET A O 1
ATOM 1486 N N . ARG A 1 181 ? -7.777 -11.156 7.242 1 98.06 181 ARG A N 1
ATOM 1487 C CA . ARG A 1 181 ? -7.668 -9.719 7 1 98.06 181 ARG A CA 1
ATOM 1488 C C . ARG A 1 181 ? -6.57 -9.414 5.988 1 98.06 181 ARG A C 1
ATOM 1490 O O . ARG A 1 181 ? -5.949 -10.336 5.445 1 98.06 181 ARG A O 1
ATOM 1497 N N . SER A 1 182 ? -6.363 -8.102 5.711 1 98.56 182 SER A N 1
ATOM 1498 C CA . SER A 1 182 ? -5.48 -7.707 4.621 1 98.56 182 SER A CA 1
ATOM 1499 C C . SER A 1 182 ? -4.078 -7.379 5.133 1 98.56 182 SER A C 1
ATOM 1501 O O . SER A 1 182 ? -3.221 -6.938 4.367 1 98.56 182 SER A O 1
ATOM 1503 N N . VAL A 1 183 ? -3.766 -7.531 6.387 1 98.69 183 VAL A N 1
ATOM 1504 C CA . VAL A 1 183 ? -2.418 -7.418 6.938 1 98.69 183 VAL A CA 1
ATOM 1505 C C . VAL A 1 183 ? -1.939 -8.789 7.414 1 98.69 183 VAL A C 1
ATOM 1507 O O . VAL A 1 183 ? -2.576 -9.414 8.266 1 98.69 183 VAL A O 1
ATOM 1510 N N . TRP A 1 184 ? -0.842 -9.266 6.836 1 98.81 184 TRP A N 1
ATOM 1511 C CA . TRP A 1 184 ? -0.308 -10.594 7.109 1 98.81 184 TRP A CA 1
ATOM 1512 C C . TRP A 1 184 ? 1.078 -10.508 7.734 1 98.81 184 TRP A C 1
ATOM 1514 O O . TRP A 1 184 ? 2.006 -9.953 7.133 1 98.81 184 TRP A O 1
ATOM 1524 N N . SER A 1 185 ? 1.231 -11 8.938 1 98.44 185 SER A N 1
ATOM 1525 C CA . SER A 1 185 ? 2.543 -11.086 9.57 1 98.44 185 SER A CA 1
ATOM 1526 C C . SER A 1 185 ? 3.258 -12.375 9.195 1 98.44 185 SER A C 1
ATOM 1528 O O . SER A 1 185 ? 2.93 -13.445 9.719 1 98.44 185 SER A O 1
ATOM 1530 N N . ILE A 1 186 ? 4.188 -12.305 8.305 1 98.31 186 ILE A N 1
ATOM 1531 C CA . ILE A 1 186 ? 4.938 -13.453 7.809 1 98.31 186 ILE A CA 1
ATOM 1532 C C . ILE A 1 186 ? 6.418 -13.094 7.707 1 98.31 186 ILE A C 1
ATOM 1534 O O . ILE A 1 186 ? 6.785 -12.109 7.059 1 98.31 186 ILE A O 1
ATOM 1538 N N . ALA A 1 187 ? 7.289 -13.867 8.32 1 97.19 187 ALA A N 1
ATOM 1539 C CA . ALA A 1 187 ? 8.727 -13.609 8.32 1 97.19 187 ALA A CA 1
ATOM 1540 C C . ALA A 1 187 ? 9.328 -13.859 6.941 1 97.19 187 ALA A C 1
ATOM 1542 O O . ALA A 1 187 ? 8.719 -14.523 6.102 1 97.19 187 ALA A O 1
ATOM 1543 N N . THR A 1 188 ? 10.484 -13.281 6.719 1 95.69 188 THR A N 1
ATOM 1544 C CA . THR A 1 188 ? 11.25 -13.555 5.508 1 95.69 188 THR A CA 1
ATOM 1545 C C . THR A 1 188 ? 11.703 -15.008 5.473 1 95.69 188 THR A C 1
ATOM 1547 O O . THR A 1 188 ? 11.609 -15.719 6.473 1 95.69 188 THR A O 1
ATOM 1550 N N . PRO A 1 189 ? 12.148 -15.484 4.297 1 94.88 189 PRO A N 1
ATOM 1551 C CA . PRO A 1 189 ? 12.492 -16.906 4.18 1 94.88 189 PRO A CA 1
ATOM 1552 C C . PRO A 1 189 ? 13.523 -17.344 5.211 1 94.88 189 PRO A C 1
ATOM 1554 O O . PRO A 1 189 ? 14.5 -16.641 5.461 1 94.88 189 PRO A O 1
ATOM 1557 N N . SER A 1 190 ? 13.273 -18.484 5.762 1 92 190 SER A N 1
ATOM 1558 C CA . SER A 1 190 ? 14.211 -19.078 6.707 1 92 190 SER A CA 1
ATOM 1559 C C . SER A 1 190 ? 15.398 -19.703 5.988 1 92 190 SER A C 1
ATOM 1561 O O . SER A 1 190 ? 15.383 -19.859 4.762 1 92 190 SER A O 1
ATOM 1563 N N . LYS A 1 191 ? 16.391 -20.078 6.754 1 91.19 191 LYS A N 1
ATOM 1564 C CA . LYS A 1 191 ? 17.562 -20.75 6.211 1 91.19 191 LYS A CA 1
ATOM 1565 C C . LYS A 1 191 ? 17.188 -22.047 5.527 1 91.19 191 LYS A C 1
ATOM 1567 O O . LYS A 1 191 ? 17.797 -22.438 4.52 1 91.19 191 LYS A O 1
ATOM 1572 N N . LYS A 1 192 ? 16.172 -22.734 6.004 1 91.5 192 LYS A N 1
ATOM 1573 C CA . LYS A 1 192 ? 15.742 -24.016 5.469 1 91.5 192 LYS A CA 1
ATOM 1574 C C . LYS A 1 192 ? 15.211 -23.875 4.047 1 91.5 192 LYS A C 1
ATOM 1576 O O . LYS A 1 192 ? 15.273 -24.812 3.256 1 91.5 192 LYS A O 1
ATOM 1581 N N . GLU A 1 193 ? 14.711 -22.703 3.691 1 92.75 193 GLU A N 1
ATOM 1582 C CA . GLU A 1 193 ? 14.172 -22.453 2.359 1 92.75 193 GLU A CA 1
ATOM 1583 C C . GLU A 1 193 ? 15.273 -22.078 1.374 1 92.75 193 GLU A C 1
ATOM 1585 O O . GLU A 1 193 ? 15.008 -21.875 0.185 1 92.75 193 GLU A O 1
ATOM 1590 N N . LYS A 1 194 ? 16.484 -22.047 1.887 1 90.81 194 LYS A N 1
ATOM 1591 C CA . LYS A 1 194 ? 17.594 -21.609 1.055 1 90.81 194 LYS A CA 1
ATOM 1592 C C . LYS A 1 194 ? 18.656 -22.703 0.948 1 90.81 194 LYS A C 1
ATOM 1594 O O . LYS A 1 194 ? 19.844 -22.391 0.741 1 90.81 194 LYS A O 1
ATOM 1599 N N . LEU A 1 195 ? 18.312 -23.844 1.066 1 89.38 195 LEU A N 1
ATOM 1600 C CA . LEU A 1 195 ? 19.219 -24.984 1.102 1 89.38 195 LEU A CA 1
ATOM 1601 C C . LEU A 1 195 ? 19.969 -25.125 -0.214 1 89.38 195 LEU A C 1
ATOM 1603 O O . LEU A 1 195 ? 21.141 -25.547 -0.228 1 89.38 195 LEU A O 1
ATOM 1607 N N . PHE A 1 196 ? 19.422 -24.781 -1.313 1 90.38 196 PHE A N 1
ATOM 1608 C CA . PHE A 1 196 ? 20.016 -25.016 -2.629 1 90.38 196 PHE A CA 1
ATOM 1609 C C . PHE A 1 196 ? 20.641 -23.734 -3.168 1 90.38 196 PHE A C 1
ATOM 1611 O O . PHE A 1 196 ? 21.125 -23.703 -4.309 1 90.38 196 PHE A O 1
ATOM 1618 N N . GLY A 1 197 ? 20.641 -22.734 -2.422 1 87 197 GLY A N 1
ATOM 1619 C CA . GLY A 1 197 ? 21 -21.391 -2.854 1 87 197 GLY A CA 1
ATOM 1620 C C . GLY A 1 197 ? 19.922 -20.359 -2.578 1 87 197 GLY A C 1
ATOM 1621 O O . GLY A 1 197 ? 18.844 -20.688 -2.068 1 87 197 GLY A O 1
ATOM 1622 N N . LYS A 1 198 ? 20.391 -19.109 -2.857 1 83.5 198 LYS A N 1
ATOM 1623 C CA . LYS A 1 198 ? 19.422 -18.078 -2.482 1 83.5 198 LYS A CA 1
ATOM 1624 C C . LYS A 1 198 ? 19.266 -17.047 -3.594 1 83.5 198 LYS A C 1
ATOM 1626 O O . LYS A 1 198 ? 20.234 -16.656 -4.23 1 83.5 198 LYS A O 1
ATOM 1631 N N . HIS A 1 199 ? 18.016 -16.922 -3.941 1 88.88 199 HIS A N 1
ATOM 1632 C CA . HIS A 1 199 ? 17.688 -15.711 -4.672 1 88.88 199 HIS A CA 1
ATOM 1633 C C . HIS A 1 199 ? 17.656 -14.5 -3.744 1 88.88 199 HIS A C 1
ATOM 1635 O O . HIS A 1 199 ? 17.172 -14.594 -2.615 1 88.88 199 HIS A O 1
ATOM 1641 N N . PRO A 1 200 ? 18.156 -13.312 -4.137 1 86.12 200 PRO A N 1
ATOM 1642 C CA . PRO A 1 200 ? 18.25 -12.141 -3.262 1 86.12 200 PRO A CA 1
ATOM 1643 C C . PRO A 1 200 ? 16.875 -11.695 -2.742 1 86.12 200 PRO A C 1
ATOM 1645 O O . PRO A 1 200 ? 16.797 -11.078 -1.677 1 86.12 200 PRO A O 1
ATOM 1648 N N . THR A 1 201 ? 15.797 -11.953 -3.451 1 89.5 201 THR A N 1
ATOM 1649 C CA . THR A 1 201 ? 14.477 -11.484 -3.049 1 89.5 201 THR A CA 1
ATOM 1650 C C . THR A 1 201 ? 13.484 -12.641 -2.986 1 89.5 201 THR A C 1
ATOM 1652 O O . THR A 1 201 ? 12.312 -12.484 -3.346 1 89.5 201 THR A O 1
ATOM 1655 N N . GLN A 1 202 ? 14.008 -13.766 -2.619 1 94 202 GLN A N 1
ATOM 1656 C CA . GLN A 1 202 ? 13.172 -14.953 -2.514 1 94 202 GLN A CA 1
ATOM 1657 C C . GLN A 1 202 ? 12.008 -14.719 -1.553 1 94 202 GLN A C 1
ATOM 1659 O O . GLN A 1 202 ? 12.203 -14.227 -0.44 1 94 202 GLN A O 1
ATOM 1664 N N . LYS A 1 203 ? 10.789 -14.961 -1.986 1 97.81 203 LYS A N 1
ATOM 1665 C CA . LYS A 1 203 ? 9.609 -14.867 -1.133 1 97.81 203 LYS A CA 1
ATOM 1666 C C . LYS A 1 203 ? 9.469 -16.109 -0.252 1 97.81 203 LYS A C 1
ATOM 1668 O O . LYS A 1 203 ? 9.852 -17.203 -0.652 1 97.81 203 LYS A O 1
ATOM 1673 N N . PRO A 1 204 ? 8.938 -15.992 0.969 1 97.69 204 PRO A N 1
ATOM 1674 C CA . PRO A 1 204 ? 8.766 -17.156 1.842 1 97.69 204 PRO A CA 1
ATOM 1675 C C . PRO A 1 204 ? 7.66 -18.094 1.364 1 97.69 204 PRO A C 1
ATOM 1677 O O . PRO A 1 204 ? 6.641 -17.641 0.844 1 97.69 204 PRO A O 1
ATOM 1680 N N . ILE A 1 205 ? 7.809 -19.328 1.603 1 97.81 205 ILE A N 1
ATOM 1681 C CA . ILE A 1 205 ? 6.84 -20.359 1.262 1 97.81 205 ILE A CA 1
ATOM 1682 C C . ILE A 1 205 ? 5.492 -20.047 1.903 1 97.81 205 ILE A C 1
ATOM 1684 O O . ILE A 1 205 ? 4.449 -20.156 1.255 1 97.81 205 ILE A O 1
ATOM 1688 N N . LYS A 1 206 ? 5.508 -19.562 3.176 1 97.94 206 LYS A N 1
ATOM 1689 C CA . LYS A 1 206 ? 4.289 -19.281 3.926 1 97.94 206 LYS A CA 1
ATOM 1690 C C . LYS A 1 206 ? 3.445 -18.219 3.223 1 97.94 206 LYS A C 1
ATOM 1692 O O . LYS A 1 206 ? 2.215 -18.281 3.232 1 97.94 206 LYS A O 1
ATOM 1697 N N . LEU A 1 207 ? 4.07 -17.266 2.641 1 98.62 207 LEU A N 1
ATOM 1698 C CA . LEU A 1 207 ? 3.373 -16.203 1.927 1 98.62 207 LEU A CA 1
ATOM 1699 C C . LEU A 1 207 ? 2.656 -16.75 0.696 1 98.62 207 LEU A C 1
ATOM 1701 O O . LEU A 1 207 ? 1.463 -16.516 0.508 1 98.62 207 LEU A O 1
ATOM 1705 N N . LEU A 1 208 ? 3.377 -17.531 -0.122 1 98.75 208 LEU A N 1
ATOM 1706 C CA . LEU A 1 208 ? 2.82 -18.047 -1.365 1 98.75 208 LEU A CA 1
ATOM 1707 C C . LEU A 1 208 ? 1.767 -19.109 -1.083 1 98.75 208 LEU A C 1
ATOM 1709 O O . LEU A 1 208 ? 0.801 -19.25 -1.838 1 98.75 208 LEU A O 1
ATOM 1713 N N . GLU A 1 209 ? 1.986 -19.859 -0.031 1 98.62 209 GLU A N 1
ATOM 1714 C CA . GLU A 1 209 ? 0.96 -20.812 0.368 1 98.62 209 GLU A CA 1
ATOM 1715 C C . GLU A 1 209 ? -0.374 -20.125 0.623 1 98.62 209 GLU A C 1
ATOM 1717 O O . GLU A 1 209 ? -1.416 -20.562 0.14 1 98.62 209 GLU A O 1
ATOM 1722 N N . ARG A 1 210 ? -0.336 -19.062 1.365 1 98.75 210 ARG A N 1
ATOM 1723 C CA . ARG A 1 210 ? -1.554 -18.328 1.682 1 98.75 210 ARG A CA 1
ATOM 1724 C C . ARG A 1 210 ? -2.195 -17.75 0.418 1 98.75 210 ARG A C 1
ATOM 1726 O O . ARG A 1 210 ? -3.412 -17.844 0.241 1 98.75 210 ARG A O 1
ATOM 1733 N N . ILE A 1 211 ? -1.424 -17.203 -0.464 1 98.88 211 ILE A N 1
ATOM 1734 C CA . ILE A 1 211 ? -1.9 -16.609 -1.707 1 98.88 211 ILE A CA 1
ATOM 1735 C C . ILE A 1 211 ? -2.545 -17.688 -2.58 1 98.88 211 ILE A C 1
ATOM 1737 O O . ILE A 1 211 ? -3.682 -17.516 -3.033 1 98.88 211 ILE A O 1
ATOM 1741 N N . ILE A 1 212 ? -1.896 -18.797 -2.768 1 98.94 212 ILE A N 1
ATOM 1742 C CA . ILE A 1 212 ? -2.34 -19.844 -3.684 1 98.94 212 ILE A CA 1
ATOM 1743 C C . ILE A 1 212 ? -3.578 -20.531 -3.117 1 98.94 212 ILE A C 1
ATOM 1745 O O . ILE A 1 212 ? -4.562 -20.734 -3.83 1 98.94 212 ILE A O 1
ATOM 1749 N N . LEU A 1 213 ? -3.551 -20.828 -1.819 1 98.81 213 LEU A N 1
ATOM 1750 C CA . LEU A 1 213 ? -4.672 -21.547 -1.226 1 98.81 213 LEU A CA 1
ATOM 1751 C C . LEU A 1 213 ? -5.895 -20.641 -1.103 1 98.81 213 LEU A C 1
ATOM 1753 O O . LEU A 1 213 ? -7.027 -21.141 -1.067 1 98.81 213 LEU A O 1
ATOM 1757 N N . SER A 1 214 ? -5.723 -19.375 -1.08 1 98.81 214 SER A N 1
ATOM 1758 C CA . SER A 1 214 ? -6.848 -18.453 -0.966 1 98.81 214 SER A CA 1
ATOM 1759 C C . SER A 1 214 ? -7.562 -18.281 -2.303 1 98.81 214 SER A C 1
ATOM 1761 O O . SER A 1 214 ? -8.773 -18.062 -2.342 1 98.81 214 SER A O 1
ATOM 1763 N N . SER A 1 215 ? -6.824 -18.453 -3.439 1 98.81 215 SER A N 1
ATOM 1764 C CA . SER A 1 215 ? -7.391 -17.891 -4.66 1 98.81 215 SER A CA 1
ATOM 1765 C C . SER A 1 215 ? -7.336 -18.891 -5.809 1 98.81 215 SER A C 1
ATOM 1767 O O . SER A 1 215 ? -7.504 -18.516 -6.973 1 98.81 215 SER A O 1
ATOM 1769 N N . THR A 1 216 ? -6.977 -20.156 -5.539 1 98.88 216 THR A N 1
ATOM 1770 C CA . THR A 1 216 ? -6.941 -21.172 -6.578 1 98.88 216 THR A CA 1
ATOM 1771 C C . THR A 1 216 ? -7.512 -22.484 -6.062 1 98.88 216 THR A C 1
ATOM 1773 O O . THR A 1 216 ? -7.73 -22.656 -4.859 1 98.88 216 THR A O 1
ATOM 1776 N N . ASN A 1 217 ? -7.805 -23.359 -6.973 1 98.75 217 ASN A N 1
ATOM 1777 C CA . ASN A 1 217 ? -8.227 -24.734 -6.699 1 98.75 217 ASN A CA 1
ATOM 1778 C C . ASN A 1 217 ? -7.234 -25.734 -7.262 1 98.75 217 ASN A C 1
ATOM 1780 O O . ASN A 1 217 ? -6.355 -25.391 -8.047 1 98.75 217 ASN A O 1
ATOM 1784 N N . GLU A 1 218 ? -7.344 -26.984 -6.809 1 98.69 218 GLU A N 1
ATOM 1785 C CA . GLU A 1 218 ? -6.5 -28.047 -7.352 1 98.69 218 GLU A CA 1
ATOM 1786 C C . GLU A 1 218 ? -6.609 -28.125 -8.875 1 98.69 218 GLU A C 1
ATOM 1788 O O . GLU A 1 218 ? -7.691 -27.938 -9.43 1 98.69 218 GLU A O 1
ATOM 1793 N N . ASN A 1 219 ? -5.426 -28.328 -9.523 1 98.5 219 ASN A N 1
ATOM 1794 C CA . ASN A 1 219 ? -5.277 -28.5 -10.961 1 98.5 219 ASN A CA 1
ATOM 1795 C C . ASN A 1 219 ? -5.277 -27.172 -11.695 1 98.5 219 ASN A C 1
ATOM 1797 O O . ASN A 1 219 ? -5.07 -27.125 -12.906 1 98.5 219 ASN A O 1
ATOM 1801 N N . ASP A 1 220 ? -5.531 -26.062 -10.969 1 98.88 220 ASP A N 1
ATOM 1802 C CA . ASP A 1 220 ? -5.402 -24.75 -11.594 1 98.88 220 ASP A CA 1
ATOM 1803 C C . ASP A 1 220 ? -3.986 -24.516 -12.117 1 98.88 220 ASP A C 1
ATOM 1805 O O . ASP A 1 220 ? -3.023 -25.062 -11.562 1 98.88 220 ASP A O 1
ATOM 1809 N N . ILE A 1 221 ? -3.859 -23.734 -13.172 1 98.94 221 ILE A N 1
ATOM 1810 C CA . ILE A 1 221 ? -2.562 -23.375 -13.742 1 98.94 221 ILE A CA 1
ATOM 1811 C C . ILE A 1 221 ? -2.104 -22.031 -13.18 1 98.94 221 ILE A C 1
ATOM 1813 O O . ILE A 1 221 ? -2.789 -21.016 -13.344 1 98.94 221 ILE A O 1
ATOM 1817 N N . ILE A 1 222 ? -0.963 -22.047 -12.539 1 98.94 222 ILE A N 1
ATOM 1818 C CA . ILE A 1 222 ? -0.381 -20.844 -11.938 1 98.94 222 ILE A CA 1
ATOM 1819 C C . ILE A 1 222 ? 0.852 -20.422 -12.727 1 98.94 222 ILE A C 1
ATOM 1821 O O . ILE A 1 222 ? 1.717 -21.234 -13.031 1 98.94 222 ILE A O 1
ATOM 1825 N N . LEU A 1 223 ? 0.882 -19.156 -13.078 1 98.94 223 LEU A N 1
ATOM 1826 C CA . LEU A 1 223 ? 1.994 -18.609 -13.852 1 98.94 223 LEU A CA 1
ATOM 1827 C C . LEU A 1 223 ? 2.75 -17.562 -13.039 1 98.94 223 LEU A C 1
ATOM 1829 O O . LEU A 1 223 ? 2.135 -16.734 -12.367 1 98.94 223 LEU A O 1
ATOM 1833 N N . ASP A 1 224 ? 4.027 -17.594 -13.078 1 98.94 224 ASP A N 1
ATOM 1834 C CA . ASP A 1 224 ? 4.926 -16.594 -12.523 1 98.94 224 ASP A CA 1
ATOM 1835 C C . ASP A 1 224 ? 5.871 -16.047 -13.594 1 98.94 224 ASP A C 1
ATOM 1837 O O . ASP A 1 224 ? 6.832 -16.719 -13.977 1 98.94 224 ASP A O 1
ATOM 1841 N N . PRO A 1 225 ? 5.668 -14.805 -14.07 1 98.88 225 PRO A N 1
ATOM 1842 C CA . PRO A 1 225 ? 6.465 -14.273 -15.172 1 98.88 225 PRO A CA 1
ATOM 1843 C C . PRO A 1 225 ? 7.844 -13.797 -14.734 1 98.88 225 PRO A C 1
ATOM 1845 O O . PRO A 1 225 ? 8.672 -13.43 -15.57 1 98.88 225 PRO A O 1
ATOM 1848 N N . PHE A 1 226 ? 8.094 -13.75 -13.43 1 98.44 226 PHE A N 1
ATOM 1849 C CA . PHE A 1 226 ? 9.359 -13.406 -12.797 1 98.44 226 PHE A CA 1
ATOM 1850 C C . PHE A 1 226 ? 9.734 -14.43 -11.742 1 98.44 226 PHE A C 1
ATOM 1852 O O . PHE A 1 226 ? 9.969 -14.078 -10.578 1 98.44 226 PHE A O 1
ATOM 1859 N N . THR A 1 227 ? 9.922 -15.625 -12.117 1 98.06 227 THR A N 1
ATOM 1860 C CA . THR A 1 227 ? 9.781 -16.734 -11.188 1 98.06 227 THR A CA 1
ATOM 1861 C C . THR A 1 227 ? 11 -16.828 -10.266 1 98.06 227 THR A C 1
ATOM 1863 O O . THR A 1 227 ? 10.898 -17.359 -9.156 1 98.06 227 THR A O 1
ATOM 1866 N N . GLY A 1 228 ? 12.195 -16.328 -10.719 1 96.25 228 GLY A N 1
ATOM 1867 C CA . GLY A 1 228 ? 13.383 -16.469 -9.891 1 96.25 228 GLY A CA 1
ATOM 1868 C C . GLY A 1 228 ? 13.641 -17.906 -9.461 1 96.25 228 GLY A C 1
ATOM 1869 O O . GLY A 1 228 ? 13.75 -18.797 -10.305 1 96.25 228 GLY A O 1
ATOM 1870 N N . SER A 1 229 ? 13.641 -18.109 -8.141 1 95.75 229 SER A N 1
ATOM 1871 C CA . SER A 1 229 ? 13.922 -19.453 -7.613 1 95.75 229 SER A CA 1
ATOM 1872 C C . SER A 1 229 ? 12.641 -20.266 -7.48 1 95.75 229 SER A C 1
ATOM 1874 O O . SER A 1 229 ? 12.648 -21.344 -6.891 1 95.75 229 SER A O 1
ATOM 1876 N N . SER A 1 230 ? 11.531 -19.781 -7.891 1 97.44 230 SER A N 1
ATOM 1877 C CA . SER A 1 230 ? 10.258 -20.469 -8.109 1 97.44 230 SER A CA 1
ATOM 1878 C C . SER A 1 230 ? 9.633 -20.922 -6.793 1 97.44 230 SER A C 1
ATOM 1880 O O . SER A 1 230 ? 9.125 -22.031 -6.688 1 97.44 230 SER A O 1
ATOM 1882 N N . THR A 1 231 ? 9.68 -20.031 -5.785 1 98 231 THR A N 1
ATOM 1883 C CA . THR A 1 231 ? 8.898 -20.344 -4.594 1 98 231 THR A CA 1
ATOM 1884 C C . THR A 1 231 ? 7.438 -20.578 -4.953 1 98 231 THR A C 1
ATOM 1886 O O . THR A 1 231 ? 6.805 -21.5 -4.43 1 98 231 THR A O 1
ATOM 1889 N N . THR A 1 232 ? 6.918 -19.797 -5.898 1 98.62 232 THR A N 1
ATOM 1890 C CA . THR A 1 232 ? 5.555 -19.953 -6.387 1 98.62 232 THR A CA 1
ATOM 1891 C C . THR A 1 232 ? 5.34 -21.359 -6.949 1 98.62 232 THR A C 1
ATOM 1893 O O . THR A 1 232 ? 4.328 -22 -6.672 1 98.62 232 THR A O 1
ATOM 1896 N N . GLY A 1 233 ? 6.254 -21.797 -7.711 1 98.5 233 GLY A N 1
ATOM 1897 C CA . GLY A 1 233 ? 6.164 -23.125 -8.305 1 98.5 233 GLY A CA 1
ATOM 1898 C C . GLY A 1 233 ? 6.215 -24.25 -7.281 1 98.5 233 GLY A C 1
ATOM 1899 O O . GLY A 1 233 ? 5.438 -25.203 -7.359 1 98.5 233 GLY A O 1
ATOM 1900 N N . VAL A 1 234 ? 7.141 -24.141 -6.32 1 98 234 VAL A N 1
ATOM 1901 C CA . VAL A 1 234 ? 7.277 -25.125 -5.258 1 98 234 VAL A CA 1
ATOM 1902 C C . VAL A 1 234 ? 5.949 -25.297 -4.523 1 98 234 VAL A C 1
ATOM 1904 O O . VAL A 1 234 ? 5.449 -26.406 -4.367 1 98 234 VAL A O 1
ATOM 1907 N N . VAL A 1 235 ? 5.32 -24.188 -4.133 1 98.56 235 VAL A N 1
ATOM 1908 C CA . VAL A 1 235 ? 4.082 -24.203 -3.363 1 98.56 235 VAL A CA 1
ATOM 1909 C C . VAL A 1 235 ? 2.938 -24.719 -4.238 1 98.56 235 VAL A C 1
ATOM 1911 O O . VAL A 1 235 ? 2.096 -25.484 -3.777 1 98.56 235 VAL A O 1
ATOM 1914 N N . ALA A 1 236 ? 2.877 -24.234 -5.504 1 98.81 236 ALA A N 1
ATOM 1915 C CA . ALA A 1 236 ? 1.839 -24.672 -6.426 1 98.81 236 ALA A CA 1
ATOM 1916 C C . ALA A 1 236 ? 1.832 -26.203 -6.559 1 98.81 236 ALA A C 1
ATOM 1918 O O . ALA A 1 236 ? 0.789 -26.844 -6.402 1 98.81 236 ALA A O 1
ATOM 1919 N N . LEU A 1 237 ? 3.016 -26.766 -6.789 1 98.56 237 LEU A N 1
ATOM 1920 C CA . LEU A 1 237 ? 3.15 -28.203 -7.016 1 98.56 237 LEU A CA 1
ATOM 1921 C C . LEU A 1 237 ? 2.846 -28.984 -5.746 1 98.56 237 LEU A C 1
ATOM 1923 O O . LEU A 1 237 ? 2.178 -30.016 -5.793 1 98.56 237 LEU A O 1
ATOM 1927 N N . GLN A 1 238 ? 3.301 -28.469 -4.582 1 98.38 238 GLN A N 1
ATOM 1928 C CA . GLN A 1 238 ? 3.033 -29.109 -3.297 1 98.38 238 GLN A CA 1
ATOM 1929 C C . GLN A 1 238 ? 1.533 -29.172 -3.02 1 98.38 238 GLN A C 1
ATOM 1931 O O . GLN A 1 238 ? 1.083 -30 -2.223 1 98.38 238 GLN A O 1
ATOM 1936 N N . ASN A 1 239 ? 0.751 -28.312 -3.643 1 98.44 239 ASN A N 1
ATOM 1937 C CA . ASN A 1 239 ? -0.684 -28.234 -3.395 1 98.44 239 ASN A CA 1
ATOM 1938 C C . ASN A 1 239 ? -1.49 -28.656 -4.617 1 98.44 239 ASN A C 1
ATOM 1940 O O . ASN A 1 239 ? -2.617 -28.203 -4.812 1 98.44 239 ASN A O 1
ATOM 1944 N N . ASN A 1 240 ? -0.93 -29.438 -5.527 1 98.38 240 ASN A N 1
ATOM 1945 C CA . ASN A 1 240 ? -1.572 -30.109 -6.652 1 98.38 240 ASN A CA 1
ATOM 1946 C C . ASN A 1 240 ? -2.086 -29.109 -7.684 1 98.38 240 ASN A C 1
ATOM 1948 O O . ASN A 1 240 ? -3.213 -29.219 -8.164 1 98.38 240 ASN A O 1
ATOM 1952 N N . ARG A 1 241 ? -1.351 -28.031 -7.852 1 98.81 241 ARG A N 1
ATOM 1953 C CA . ARG A 1 241 ? -1.57 -27.141 -8.977 1 98.81 241 ARG A CA 1
ATOM 1954 C C . ARG A 1 241 ? -0.495 -27.312 -10.047 1 98.81 241 ARG A C 1
ATOM 1956 O O . ARG A 1 241 ? 0.533 -27.953 -9.797 1 98.81 241 ARG A O 1
ATOM 1963 N N . GLN A 1 242 ? -0.761 -26.875 -11.242 1 98.81 242 GLN A N 1
ATOM 1964 C CA . GLN A 1 242 ? 0.224 -26.828 -12.32 1 98.81 242 GLN A CA 1
ATOM 1965 C C . GLN A 1 242 ? 0.965 -25.5 -12.328 1 98.81 242 GLN A C 1
ATOM 1967 O O . GLN A 1 242 ? 0.434 -24.484 -11.875 1 98.81 242 GLN A O 1
ATOM 1972 N N . PHE A 1 243 ? 2.219 -25.547 -12.867 1 98.81 243 PHE A N 1
ATOM 1973 C CA . PHE A 1 243 ? 3.029 -24.344 -12.711 1 98.81 243 PHE A CA 1
ATOM 1974 C C . PHE A 1 243 ? 3.764 -24.016 -14.008 1 98.81 243 PHE A C 1
ATOM 1976 O O . PHE A 1 243 ? 4.273 -24.922 -14.68 1 98.81 243 PHE A O 1
ATOM 1983 N N . ILE A 1 244 ? 3.732 -22.734 -14.352 1 98.94 244 ILE A N 1
ATOM 1984 C CA . ILE A 1 244 ? 4.531 -22.172 -15.43 1 98.94 244 ILE A CA 1
ATOM 1985 C C . ILE A 1 244 ? 5.391 -21.031 -14.891 1 98.94 244 ILE A C 1
ATOM 1987 O O . ILE A 1 244 ? 4.871 -20.062 -14.312 1 98.94 244 ILE A O 1
ATOM 1991 N N . GLY A 1 245 ? 6.664 -21.094 -15.047 1 98.81 245 GLY A N 1
ATOM 1992 C CA . GLY A 1 245 ? 7.578 -20.062 -14.617 1 98.81 245 GLY A CA 1
ATOM 1993 C C . GLY A 1 245 ? 8.43 -19.5 -15.75 1 98.81 245 GLY A C 1
ATOM 1994 O O . GLY A 1 245 ? 8.828 -20.25 -16.641 1 98.81 245 GLY A O 1
ATOM 1995 N N . ILE A 1 246 ? 8.695 -18.203 -15.719 1 98.81 246 ILE A N 1
ATOM 1996 C CA . ILE A 1 246 ? 9.547 -17.547 -16.703 1 98.81 246 ILE A CA 1
ATOM 1997 C C . ILE A 1 246 ? 10.641 -16.75 -16 1 98.81 246 ILE A C 1
ATOM 1999 O O . ILE A 1 246 ? 10.383 -16.078 -15 1 98.81 246 ILE A O 1
ATOM 2003 N N . ASP A 1 247 ? 11.828 -16.859 -16.438 1 98.12 247 ASP A N 1
ATOM 2004 C CA . ASP A 1 247 ? 12.914 -16.016 -15.945 1 98.12 247 ASP A CA 1
ATOM 2005 C C . ASP A 1 247 ? 13.953 -15.773 -17.031 1 98.12 247 ASP A C 1
ATOM 2007 O O . ASP A 1 247 ? 14.07 -16.547 -17.984 1 98.12 247 ASP A O 1
ATOM 2011 N N . MET A 1 248 ? 14.641 -14.68 -16.875 1 96.69 248 MET A N 1
ATOM 2012 C CA . MET A 1 248 ? 15.641 -14.312 -17.859 1 96.69 248 MET A CA 1
ATOM 2013 C C . MET A 1 248 ? 17.031 -14.766 -17.438 1 96.69 248 MET A C 1
ATOM 2015 O O . MET A 1 248 ? 18 -14.625 -18.188 1 96.69 248 MET A O 1
ATOM 2019 N N . GLU A 1 249 ? 17.156 -15.281 -16.234 1 96 249 GLU A N 1
ATOM 2020 C CA . GLU A 1 249 ? 18.438 -15.742 -15.695 1 96 249 GLU A CA 1
ATOM 2021 C C . GLU A 1 249 ? 18.469 -17.266 -15.547 1 96 249 GLU A C 1
ATOM 2023 O O . GLU A 1 249 ? 17.703 -17.828 -14.75 1 96 249 GLU A O 1
ATOM 2028 N N . LYS A 1 250 ? 19.391 -17.922 -16.188 1 96.75 250 LYS A N 1
ATOM 2029 C CA . LYS A 1 250 ? 19.5 -19.375 -16.156 1 96.75 250 LYS A CA 1
ATOM 2030 C C . LYS A 1 250 ? 19.828 -19.875 -14.75 1 96.75 250 LYS A C 1
ATOM 2032 O O . LYS A 1 250 ? 19.375 -20.938 -14.344 1 96.75 250 LYS A O 1
ATOM 2037 N N . GLU A 1 251 ? 20.641 -19.062 -14.086 1 95.94 251 GLU A N 1
ATOM 2038 C CA . GLU A 1 251 ? 21.047 -19.453 -12.75 1 95.94 251 GLU A CA 1
ATOM 2039 C C . GLU A 1 251 ? 19.844 -19.641 -11.828 1 95.94 251 GLU A C 1
ATOM 2041 O O . GLU A 1 251 ? 19.812 -20.562 -11.016 1 95.94 251 GLU A O 1
ATOM 2046 N N . TYR A 1 252 ? 18.859 -18.797 -11.945 1 96.25 252 TYR A N 1
ATOM 2047 C CA . TYR A 1 252 ? 17.672 -18.875 -11.109 1 96.25 252 TYR A CA 1
ATOM 2048 C C . TYR A 1 252 ? 16.766 -20.031 -11.547 1 96.25 252 TYR A C 1
ATOM 2050 O O . TYR A 1 252 ? 16.156 -20.703 -10.711 1 96.25 252 TYR A O 1
ATOM 2058 N N . LEU A 1 253 ? 16.703 -20.281 -12.828 1 97.88 253 LEU A N 1
ATOM 2059 C CA . LEU A 1 253 ? 15.93 -21.422 -13.312 1 97.88 253 LEU A CA 1
ATOM 2060 C C . LEU A 1 253 ? 16.547 -22.734 -12.852 1 97.88 253 LEU A C 1
ATOM 2062 O O . LEU A 1 253 ? 15.828 -23.688 -12.516 1 97.88 253 LEU A O 1
ATOM 2066 N N . ASN A 1 254 ? 17.891 -22.766 -12.891 1 97.62 254 ASN A N 1
ATOM 2067 C CA . ASN A 1 254 ? 18.562 -23.953 -12.375 1 97.62 254 ASN A CA 1
ATOM 2068 C C . ASN A 1 254 ? 18.25 -24.172 -10.898 1 97.62 254 ASN A C 1
ATOM 2070 O O . ASN A 1 254 ? 18.016 -25.312 -10.469 1 97.62 254 ASN A O 1
ATOM 2074 N N . LEU A 1 255 ? 18.297 -23.078 -10.188 1 96.88 255 LEU A N 1
ATOM 2075 C CA . LEU A 1 255 ? 17.922 -23.156 -8.781 1 96.88 255 LEU A CA 1
ATOM 2076 C C . LEU A 1 255 ? 16.484 -23.641 -8.633 1 96.88 255 LEU A C 1
ATOM 2078 O O . LEU A 1 255 ? 16.188 -24.438 -7.746 1 96.88 255 LEU A O 1
ATOM 2082 N N . SER A 1 256 ? 15.594 -23.172 -9.422 1 97 256 SER A N 1
ATOM 2083 C CA . SER A 1 256 ? 14.195 -23.578 -9.43 1 97 256 SER A CA 1
ATOM 2084 C C . SER A 1 256 ? 14.055 -25.078 -9.617 1 97 256 SER A C 1
ATOM 2086 O O . SER A 1 256 ? 13.289 -25.734 -8.898 1 97 256 SER A O 1
ATOM 2088 N N . ILE A 1 257 ? 14.766 -25.594 -10.586 1 97.62 257 ILE A N 1
ATOM 2089 C CA . ILE A 1 257 ? 14.695 -27.016 -10.914 1 97.62 257 ILE A CA 1
ATOM 2090 C C . ILE A 1 257 ? 15.117 -27.844 -9.711 1 97.62 257 ILE A C 1
ATOM 2092 O O . ILE A 1 257 ? 14.445 -28.812 -9.352 1 97.62 257 ILE A O 1
ATOM 2096 N N . LYS A 1 258 ? 16.219 -27.422 -9.055 1 96.75 258 LYS A N 1
ATOM 2097 C CA . LYS A 1 258 ? 16.688 -28.125 -7.867 1 96.75 258 LYS A CA 1
ATOM 2098 C C . LYS A 1 258 ? 15.633 -28.141 -6.77 1 96.75 258 LYS A C 1
ATOM 2100 O O . LYS A 1 258 ? 15.391 -29.172 -6.137 1 96.75 258 LYS A O 1
ATOM 2105 N N . ARG A 1 259 ? 14.977 -27 -6.516 1 96.12 259 ARG A N 1
ATOM 2106 C CA . ARG A 1 259 ? 13.969 -26.875 -5.465 1 96.12 259 ARG A CA 1
ATOM 2107 C C . ARG A 1 259 ? 12.734 -27.719 -5.789 1 96.12 259 ARG A C 1
ATOM 2109 O O . ARG A 1 259 ? 12.172 -28.375 -4.906 1 96.12 259 ARG A O 1
ATOM 2116 N N . ILE A 1 260 ? 12.352 -27.688 -7.055 1 95.88 260 ILE A N 1
ATOM 2117 C CA . ILE A 1 260 ? 11.164 -28.406 -7.5 1 95.88 260 ILE A CA 1
ATOM 2118 C C . ILE A 1 260 ? 11.406 -29.922 -7.391 1 95.88 260 ILE A C 1
ATOM 2120 O O . ILE A 1 260 ? 10.508 -30.672 -6.996 1 95.88 260 ILE A O 1
ATOM 2124 N N . HIS A 1 261 ? 12.617 -30.328 -7.664 1 95.5 261 HIS A N 1
ATOM 2125 C CA . HIS A 1 261 ? 12.961 -31.75 -7.594 1 95.5 261 HIS A CA 1
ATOM 2126 C C . HIS A 1 261 ? 12.969 -32.25 -6.152 1 95.5 261 HIS A C 1
ATOM 2128 O O . HIS A 1 261 ? 12.906 -33.438 -5.902 1 95.5 261 HIS A O 1
ATOM 2134 N N . ASN A 1 262 ? 13.07 -31.312 -5.273 1 93.38 262 ASN A N 1
ATOM 2135 C CA . ASN A 1 262 ? 13.148 -31.688 -3.865 1 93.38 262 ASN A CA 1
ATOM 2136 C C . ASN A 1 262 ? 11.773 -31.719 -3.211 1 93.38 262 ASN A C 1
ATOM 2138 O O . ASN A 1 262 ? 11.656 -31.938 -2.004 1 93.38 262 ASN A O 1
ATOM 2142 N N . ILE A 1 263 ? 10.711 -31.453 -3.924 1 92.31 263 ILE A N 1
ATOM 2143 C CA . ILE A 1 263 ? 9.352 -31.516 -3.391 1 92.31 263 ILE A CA 1
ATOM 2144 C C . ILE A 1 263 ? 8.992 -32.938 -3.035 1 92.31 263 ILE A C 1
ATOM 2146 O O . ILE A 1 263 ? 9.195 -33.875 -3.838 1 92.31 263 ILE A O 1
ATOM 2150 N N . MET B 1 1 ? -9.977 36.219 -7.266 1 84.69 1 MET B N 1
ATOM 2151 C CA . MET B 1 1 ? -10.203 36.156 -5.824 1 84.69 1 MET B CA 1
ATOM 2152 C C . MET B 1 1 ? -8.883 36.062 -5.07 1 84.69 1 MET B C 1
ATOM 2154 O O . MET B 1 1 ? -7.918 35.469 -5.566 1 84.69 1 MET B O 1
ATOM 2158 N N . ARG B 1 2 ? -8.953 36.75 -3.975 1 91.75 2 ARG B N 1
ATOM 2159 C CA . ARG B 1 2 ? -7.773 36.719 -3.117 1 91.75 2 ARG B CA 1
ATOM 2160 C C . ARG B 1 2 ? -7.926 35.656 -2.021 1 91.75 2 ARG B C 1
ATOM 2162 O O . ARG B 1 2 ? -9.031 35.156 -1.78 1 91.75 2 ARG B O 1
ATOM 2169 N N . LEU B 1 3 ? -6.789 35.188 -1.448 1 95.19 3 LEU B N 1
ATOM 2170 C CA . LEU B 1 3 ? -6.82 34.188 -0.395 1 95.19 3 LEU B CA 1
ATOM 2171 C C . LEU B 1 3 ? -7.828 34.562 0.688 1 95.19 3 LEU B C 1
ATOM 2173 O O . LEU B 1 3 ? -8.562 33.719 1.178 1 95.19 3 LEU B O 1
ATOM 2177 N N . LYS B 1 4 ? -7.895 35.844 1.038 1 94.19 4 LYS B N 1
ATOM 2178 C CA . LYS B 1 4 ? -8.758 36.344 2.104 1 94.19 4 LYS B CA 1
ATOM 2179 C C . LYS B 1 4 ? -10.227 36.094 1.779 1 94.19 4 LYS B C 1
ATOM 2181 O O . LYS B 1 4 ? -11.055 35.969 2.684 1 94.19 4 LYS B O 1
ATOM 2186 N N . ASP B 1 5 ? -10.609 36 0.524 1 95.56 5 ASP B N 1
ATOM 2187 C CA . ASP B 1 5 ? -11.984 35.781 0.085 1 95.56 5 ASP B CA 1
ATOM 2188 C C . ASP B 1 5 ? -12.461 34.375 0.457 1 95.56 5 ASP B C 1
ATOM 2190 O O . ASP B 1 5 ? -13.664 34.094 0.494 1 95.56 5 ASP B O 1
ATOM 2194 N N . TYR B 1 6 ? -11.477 33.469 0.762 1 97 6 TYR B N 1
ATOM 2195 C CA . TYR B 1 6 ? -11.797 32.094 1.104 1 97 6 TYR B CA 1
ATOM 2196 C C . TYR B 1 6 ? -11.805 31.891 2.613 1 97 6 TYR B C 1
ATOM 2198 O O . TYR B 1 6 ? -12.156 30.812 3.102 1 97 6 TYR B O 1
ATOM 2206 N N . ALA B 1 7 ? -11.422 32.906 3.383 1 97.94 7 ALA B N 1
ATOM 2207 C CA . ALA B 1 7 ? -11.266 32.75 4.828 1 97.94 7 ALA B CA 1
ATOM 2208 C C . ALA B 1 7 ? -12.594 32.406 5.496 1 97.94 7 ALA B C 1
ATOM 2210 O O . ALA B 1 7 ? -13.609 33.062 5.25 1 97.94 7 ALA B O 1
ATOM 2211 N N . TYR B 1 8 ? -12.57 31.375 6.266 1 98.19 8 TYR B N 1
ATOM 2212 C CA . TYR B 1 8 ? -13.773 30.938 6.969 1 98.19 8 TYR B CA 1
ATOM 2213 C C . TYR B 1 8 ? -13.625 31.125 8.477 1 98.19 8 TYR B C 1
ATOM 2215 O O . TYR B 1 8 ? -14.578 31.516 9.156 1 98.19 8 TYR B O 1
ATOM 2223 N N . TYR B 1 9 ? -12.484 30.828 8.977 1 97.88 9 TYR B N 1
ATOM 2224 C CA . TYR B 1 9 ? -12.141 30.969 10.383 1 97.88 9 TYR B CA 1
ATOM 2225 C C . TYR B 1 9 ? -10.656 31.281 10.562 1 97.88 9 TYR B C 1
ATOM 2227 O O . TYR B 1 9 ? -9.812 30.703 9.859 1 97.88 9 TYR B O 1
ATOM 2235 N N . GLU B 1 10 ? -10.352 32.156 11.383 1 96.69 10 GLU B N 1
ATOM 2236 C CA . GLU B 1 10 ? -8.961 32.562 11.633 1 96.69 10 GLU B CA 1
ATOM 2237 C C . GLU B 1 10 ? -8.734 32.875 13.109 1 96.69 10 GLU B C 1
ATOM 2239 O O . GLU B 1 10 ? -9.57 33.531 13.75 1 96.69 10 GLU B O 1
ATOM 2244 N N . ASN B 1 11 ? -7.676 32.344 13.609 1 93.31 11 ASN B N 1
ATOM 2245 C CA . ASN B 1 11 ? -7.117 32.75 14.898 1 93.31 11 ASN B CA 1
ATOM 2246 C C . ASN B 1 11 ? -5.59 32.75 14.859 1 93.31 11 ASN B C 1
ATOM 2248 O O . ASN B 1 11 ? -4.988 32.719 13.789 1 93.31 11 ASN B O 1
ATOM 2252 N N . ASN B 1 12 ? -4.836 33.031 15.953 1 91.88 12 ASN B N 1
ATOM 2253 C CA . ASN B 1 12 ? -3.393 33.25 15.984 1 91.88 12 ASN B CA 1
ATOM 2254 C C . ASN B 1 12 ? -2.637 32.094 15.367 1 91.88 12 ASN B C 1
ATOM 2256 O O . ASN B 1 12 ? -1.626 32.281 14.688 1 91.88 12 ASN B O 1
ATOM 2260 N N . ASN B 1 13 ? -3.133 30.875 15.492 1 96.5 13 ASN B N 1
ATOM 2261 C CA . ASN B 1 13 ? -2.35 29.734 15.055 1 96.5 13 ASN B CA 1
ATOM 2262 C C . ASN B 1 13 ? -3.143 28.844 14.102 1 96.5 13 ASN B C 1
ATOM 2264 O O . ASN B 1 13 ? -2.697 27.75 13.758 1 96.5 13 ASN B O 1
ATOM 2268 N N . VAL B 1 14 ? -4.395 29.312 13.664 1 97.81 14 VAL B N 1
ATOM 2269 C CA . VAL B 1 14 ? -5.234 28.469 12.82 1 97.81 14 VAL B CA 1
ATOM 2270 C C . VAL B 1 14 ? -5.902 29.312 11.742 1 97.81 14 VAL B C 1
ATOM 2272 O O . VAL B 1 14 ? -6.395 30.422 12.031 1 97.81 14 VAL B O 1
ATOM 2275 N N . ASN B 1 15 ? -5.863 28.906 10.516 1 98.5 15 ASN B N 1
ATOM 2276 C CA . ASN B 1 15 ? -6.633 29.438 9.398 1 98.5 15 ASN B CA 1
ATOM 2277 C C . ASN B 1 15 ? -7.426 28.359 8.68 1 98.5 15 ASN B C 1
ATOM 2279 O O . ASN B 1 15 ? -6.855 27.375 8.203 1 98.5 15 ASN B O 1
ATOM 2283 N N . LEU B 1 16 ? -8.688 28.484 8.641 1 98.75 16 LEU B N 1
ATOM 2284 C CA . LEU B 1 16 ? -9.539 27.594 7.863 1 98.75 16 LEU B CA 1
ATOM 2285 C C . LEU B 1 16 ? -10.109 28.312 6.645 1 98.75 16 LEU B C 1
ATOM 2287 O O . LEU B 1 16 ? -10.602 29.438 6.754 1 98.75 16 LEU B O 1
ATOM 2291 N N . TYR B 1 17 ? -10.016 27.703 5.516 1 98.81 17 TYR B N 1
ATOM 2292 C CA . TYR B 1 17 ? -10.5 28.266 4.266 1 98.81 17 TYR B CA 1
ATOM 2293 C C . TYR B 1 17 ? -11.625 27.422 3.682 1 98.81 17 TYR B C 1
ATOM 2295 O O . TYR B 1 17 ? -11.57 26.188 3.736 1 98.81 17 TYR B O 1
ATOM 2303 N N . TYR B 1 18 ? -12.586 28.062 3.143 1 98.56 18 TYR B N 1
ATOM 2304 C CA . TYR B 1 18 ? -13.727 27.422 2.5 1 98.56 18 TYR B CA 1
ATOM 2305 C C . TYR B 1 18 ? -13.625 27.531 0.982 1 98.56 18 TYR B C 1
ATOM 2307 O O . TYR B 1 18 ? -13.617 28.625 0.425 1 98.56 18 TYR B O 1
ATOM 2315 N N . GLY B 1 19 ? -13.539 26.359 0.326 1 97.94 19 GLY B N 1
ATOM 2316 C CA . GLY B 1 19 ? -13.516 26.375 -1.128 1 97.94 19 GLY B CA 1
ATOM 2317 C C . GLY B 1 19 ? -12.711 25.234 -1.72 1 97.94 19 GLY B C 1
ATOM 2318 O O . GLY B 1 19 ? -12.367 24.281 -1.018 1 97.94 19 GLY B O 1
ATOM 2319 N N . ASN B 1 20 ? -12.516 25.328 -3.012 1 97.44 20 ASN B N 1
ATOM 2320 C CA . ASN B 1 20 ? -11.734 24.328 -3.738 1 97.44 20 ASN B CA 1
ATOM 2321 C C . ASN B 1 20 ? -10.25 24.406 -3.385 1 97.44 20 ASN B C 1
ATOM 2323 O O . ASN B 1 20 ? -9.633 25.469 -3.539 1 97.44 20 ASN B O 1
ATOM 2327 N N . CYS B 1 21 ? -9.711 23.312 -2.922 1 97.94 21 CYS B N 1
ATOM 2328 C CA . CYS B 1 21 ? -8.344 23.328 -2.406 1 97.94 21 CYS B CA 1
ATOM 2329 C C . CYS B 1 21 ? -7.359 23.734 -3.492 1 97.94 21 CYS B C 1
ATOM 2331 O O . CYS B 1 21 ? -6.391 24.438 -3.225 1 97.94 21 CYS B O 1
ATOM 2333 N N . ILE B 1 22 ? -7.531 23.312 -4.73 1 97.75 22 ILE B N 1
ATOM 2334 C CA . ILE B 1 22 ? -6.609 23.609 -5.82 1 97.75 22 ILE B CA 1
ATOM 2335 C C . ILE B 1 22 ? -6.559 25.109 -6.055 1 97.75 22 ILE B C 1
ATOM 2337 O O . ILE B 1 22 ? -5.477 25.688 -6.215 1 97.75 22 ILE B O 1
ATOM 2341 N N . GLU B 1 23 ? -7.711 25.766 -6.047 1 97.94 23 GLU B N 1
ATOM 2342 C CA . GLU B 1 23 ? -7.785 27.203 -6.219 1 97.94 23 GLU B CA 1
ATOM 2343 C C . GLU B 1 23 ? -7.129 27.938 -5.051 1 97.94 23 GLU B C 1
ATOM 2345 O O . GLU B 1 23 ? -6.391 28.906 -5.25 1 97.94 23 GLU B O 1
ATOM 2350 N N . ILE B 1 24 ? -7.387 27.484 -3.869 1 98.62 24 ILE B N 1
ATOM 2351 C CA . ILE B 1 24 ? -6.902 28.141 -2.664 1 98.62 24 ILE B CA 1
ATOM 2352 C C . ILE B 1 24 ? -5.391 27.969 -2.557 1 98.62 24 ILE B C 1
ATOM 2354 O O . ILE B 1 24 ? -4.672 28.922 -2.225 1 98.62 24 ILE B O 1
ATOM 2358 N N . LEU B 1 25 ? -4.918 26.766 -2.832 1 98.62 25 LEU B N 1
ATOM 2359 C CA . LEU B 1 25 ? -3.488 26.484 -2.764 1 98.62 25 LEU B CA 1
ATOM 2360 C C . LEU B 1 25 ? -2.703 27.391 -3.693 1 98.62 25 LEU B C 1
ATOM 2362 O O . LEU B 1 25 ? -1.581 27.797 -3.377 1 98.62 25 LEU B O 1
ATOM 2366 N N . LYS B 1 26 ? -3.275 27.75 -4.801 1 97.5 26 LYS B N 1
ATOM 2367 C CA . LYS B 1 26 ? -2.625 28.641 -5.754 1 97.5 26 LYS B CA 1
ATOM 2368 C C . LYS B 1 26 ? -2.396 30.031 -5.148 1 97.5 26 LYS B C 1
ATOM 2370 O O . LYS B 1 26 ? -1.54 30.781 -5.617 1 97.5 26 LYS B O 1
ATOM 2375 N N . LYS B 1 27 ? -3.154 30.359 -4.145 1 97.94 27 LYS B N 1
ATOM 2376 C CA . LYS B 1 27 ? -3.104 31.688 -3.545 1 97.94 27 LYS B CA 1
ATOM 2377 C C . LYS B 1 27 ? -2.227 31.703 -2.297 1 97.94 27 LYS B C 1
ATOM 2379 O O . LYS B 1 27 ? -1.817 32.75 -1.826 1 97.94 27 LYS B O 1
ATOM 2384 N N . ILE B 1 28 ? -1.968 30.516 -1.762 1 98.5 28 ILE B N 1
ATOM 2385 C CA . ILE B 1 28 ? -1.096 30.422 -0.596 1 98.5 28 ILE B CA 1
ATOM 2386 C C . ILE B 1 28 ? 0.351 30.688 -1.011 1 98.5 28 ILE B C 1
ATOM 2388 O O . ILE B 1 28 ? 0.782 30.25 -2.084 1 98.5 28 ILE B O 1
ATOM 2392 N N . LYS B 1 29 ? 1.115 31.406 -0.14 1 98.25 29 LYS B N 1
ATOM 2393 C CA . LYS B 1 29 ? 2.498 31.766 -0.427 1 98.25 29 LYS B CA 1
ATOM 2394 C C . LYS B 1 29 ? 3.336 30.531 -0.767 1 98.25 29 LYS B C 1
ATOM 2396 O O . LYS B 1 29 ? 3.258 29.516 -0.078 1 98.25 29 LYS B O 1
ATOM 2401 N N . LYS B 1 30 ? 4.117 30.609 -1.853 1 98.38 30 LYS B N 1
ATOM 2402 C CA . LYS B 1 30 ? 5.023 29.547 -2.264 1 98.38 30 LYS B CA 1
ATOM 2403 C C . LYS B 1 30 ? 6.035 29.219 -1.163 1 98.38 30 LYS B C 1
ATOM 2405 O O . LYS B 1 30 ? 6.473 30.125 -0.44 1 98.38 30 LYS B O 1
ATOM 2410 N N . ASP B 1 31 ? 6.418 27.922 -1.063 1 98.69 31 ASP B N 1
ATOM 2411 C CA . ASP B 1 31 ? 7.484 27.469 -0.18 1 98.69 31 ASP B CA 1
ATOM 2412 C C . ASP B 1 31 ? 7.281 27.984 1.242 1 98.69 31 ASP B C 1
ATOM 2414 O O . ASP B 1 31 ? 8.211 28.5 1.858 1 98.69 31 ASP B O 1
ATOM 2418 N N . SER B 1 32 ? 6.047 27.844 1.745 1 98.81 32 SER B N 1
ATOM 2419 C CA . SER B 1 32 ? 5.727 28.422 3.045 1 98.81 32 SER B CA 1
ATOM 2420 C C . SER B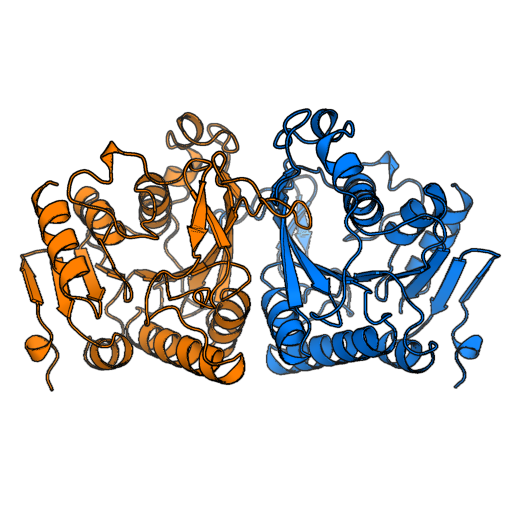 1 32 ? 5.262 27.359 4.027 1 98.81 32 SER B C 1
ATOM 2422 O O . SER B 1 32 ? 5.137 27.609 5.227 1 98.81 32 SER B O 1
ATOM 2424 N N . ILE B 1 33 ? 4.961 26.156 3.576 1 98.94 33 ILE B N 1
ATOM 2425 C CA . ILE B 1 33 ? 4.359 25.094 4.375 1 98.94 33 ILE B CA 1
ATOM 2426 C C . ILE B 1 33 ? 5.422 24.062 4.746 1 98.94 33 ILE B C 1
ATOM 2428 O O . ILE B 1 33 ? 6.223 23.656 3.9 1 98.94 33 ILE B O 1
ATOM 2432 N N . ASP B 1 34 ? 5.438 23.594 5.988 1 98.94 34 ASP B N 1
ATOM 2433 C CA . ASP B 1 34 ? 6.426 22.625 6.457 1 98.94 34 ASP B CA 1
ATOM 2434 C C . ASP B 1 34 ? 5.953 21.203 6.195 1 98.94 34 ASP B C 1
ATOM 2436 O O . ASP B 1 34 ? 6.75 20.328 5.848 1 98.94 34 ASP B O 1
ATOM 2440 N N . MET B 1 35 ? 4.684 20.969 6.383 1 98.94 35 MET B N 1
ATOM 2441 C CA . MET B 1 35 ? 4.137 19.625 6.215 1 98.94 35 MET B CA 1
ATOM 2442 C C . MET B 1 35 ? 2.697 19.672 5.715 1 98.94 35 MET B C 1
ATOM 2444 O O . MET B 1 35 ? 1.926 20.547 6.121 1 98.94 35 MET B O 1
ATOM 2448 N N . ILE B 1 36 ? 2.35 18.781 4.859 1 99 36 ILE B N 1
ATOM 2449 C CA . ILE B 1 36 ? 0.977 18.594 4.398 1 99 36 ILE B CA 1
ATOM 2450 C C . ILE B 1 36 ? 0.491 17.188 4.77 1 99 36 ILE B C 1
ATOM 2452 O O . ILE B 1 36 ? 1.219 16.219 4.602 1 99 36 ILE B O 1
ATOM 2456 N N . PHE B 1 37 ? -0.605 17.062 5.379 1 98.94 37 PHE B N 1
ATOM 2457 C CA . PHE B 1 37 ? -1.354 15.82 5.438 1 98.94 37 PHE B CA 1
ATOM 2458 C C . PHE B 1 37 ? -2.605 15.898 4.57 1 98.94 37 PHE B C 1
ATOM 2460 O O . PHE B 1 37 ? -3.43 16.797 4.738 1 98.94 37 PHE B O 1
ATOM 2467 N N . ALA B 1 38 ? -2.721 14.992 3.666 1 98.88 38 ALA B N 1
ATOM 2468 C CA . ALA B 1 38 ? -3.854 14.984 2.744 1 98.88 38 ALA B CA 1
ATOM 2469 C C . ALA B 1 38 ? -4.621 13.672 2.82 1 98.88 38 ALA B C 1
ATOM 2471 O O . ALA B 1 38 ? -4.027 12.594 2.705 1 98.88 38 ALA B O 1
ATOM 2472 N N . ASP B 1 39 ? -5.84 13.734 3.029 1 98.25 39 ASP B N 1
ATOM 2473 C CA . ASP B 1 39 ? -6.789 12.625 2.943 1 98.25 39 ASP B CA 1
ATOM 2474 C C . ASP B 1 39 ? -7.828 12.875 1.856 1 98.25 39 ASP B C 1
ATOM 2476 O O . ASP B 1 39 ? -9 13.109 2.154 1 98.25 39 ASP B O 1
ATOM 2480 N N . PRO B 1 40 ? -7.465 12.75 0.605 1 97.5 40 PRO B N 1
ATOM 2481 C CA . PRO B 1 40 ? -8.367 13.07 -0.505 1 97.5 40 PRO B CA 1
ATOM 2482 C C . PRO B 1 40 ? -9.508 12.07 -0.65 1 97.5 40 PRO B C 1
ATOM 2484 O O . PRO B 1 40 ? -9.492 11.016 -0.009 1 97.5 40 PRO B O 1
ATOM 2487 N N . PRO B 1 41 ? -10.492 12.445 -1.438 1 93.5 41 PRO B N 1
ATOM 2488 C CA . PRO B 1 41 ? -11.547 11.477 -1.729 1 93.5 41 PRO B CA 1
ATOM 2489 C C . PRO B 1 41 ? -11.008 10.18 -2.33 1 93.5 41 PRO B C 1
ATOM 2491 O O . PRO B 1 41 ? -10.078 10.211 -3.146 1 93.5 41 PRO B O 1
ATOM 2494 N N . TYR B 1 42 ? -11.562 9.062 -1.915 1 90.94 42 TYR B N 1
ATOM 2495 C CA . TYR B 1 42 ? -11.102 7.762 -2.381 1 90.94 42 TYR B CA 1
ATOM 2496 C C . TYR B 1 42 ? -11.898 7.309 -3.604 1 90.94 42 TYR B C 1
ATOM 2498 O O . TYR B 1 42 ? -11.484 6.395 -4.316 1 90.94 42 TYR B O 1
ATOM 2506 N N . GLY B 1 43 ? -13.023 7.934 -3.857 1 89.44 43 GLY B N 1
ATOM 2507 C CA . GLY B 1 43 ? -13.859 7.551 -4.984 1 89.44 43 GLY B CA 1
ATOM 2508 C C . GLY B 1 43 ? -14.703 6.324 -4.715 1 89.44 43 GLY B C 1
ATOM 2509 O O . GLY B 1 43 ? -14.906 5.492 -5.602 1 89.44 43 GLY B O 1
ATOM 2510 N N . LEU B 1 44 ? -15.18 6.109 -3.584 1 84.44 44 LEU B N 1
ATOM 2511 C CA . LEU B 1 44 ? -15.844 4.879 -3.172 1 84.44 44 LEU B CA 1
ATOM 2512 C C . LEU B 1 44 ? -17.359 5.012 -3.305 1 84.44 44 LEU B C 1
ATOM 2514 O O . LEU B 1 44 ? -18.078 4.023 -3.182 1 84.44 44 LEU B O 1
ATOM 2518 N N . SER B 1 45 ? -17.844 6.211 -3.502 1 82.25 45 SER B N 1
ATOM 2519 C CA . SER B 1 45 ? -19.297 6.402 -3.58 1 82.25 45 SER B CA 1
ATOM 2520 C C . SER B 1 45 ? -19.828 5.965 -4.934 1 82.25 45 SER B C 1
ATOM 2522 O O . SER B 1 45 ? -20.25 6.801 -5.742 1 82.25 45 SER B O 1
ATOM 2524 N N . ASN B 1 46 ? -19.844 4.633 -5.082 1 80.25 46 ASN B N 1
ATOM 2525 C CA . ASN B 1 46 ? -20.328 4.043 -6.328 1 80.25 46 ASN B CA 1
ATOM 2526 C C . ASN B 1 46 ? -21.453 3.051 -6.086 1 80.25 46 ASN B C 1
ATOM 2528 O O . ASN B 1 46 ? -21.516 2.002 -6.73 1 80.25 46 ASN B O 1
ATOM 2532 N N . ASN B 1 47 ? -22.25 3.34 -5.055 1 76.81 47 ASN B N 1
ATOM 2533 C CA . ASN B 1 47 ? -23.484 2.621 -4.742 1 76.81 47 ASN B CA 1
ATOM 2534 C C . ASN B 1 47 ? -23.203 1.204 -4.254 1 76.81 47 ASN B C 1
ATOM 2536 O O . ASN B 1 47 ? -23.953 0.277 -4.547 1 76.81 47 ASN B O 1
ATOM 2540 N N . GLY B 1 48 ? -22.094 1.071 -3.562 1 76.38 48 GLY B N 1
ATOM 2541 C CA . GLY B 1 48 ? -21.797 -0.211 -2.947 1 76.38 48 GLY B CA 1
ATOM 2542 C C . GLY B 1 48 ? -22.281 -0.315 -1.515 1 76.38 48 GLY B C 1
ATOM 2543 O O . GLY B 1 48 ? -23.062 0.522 -1.06 1 76.38 48 GLY B O 1
ATOM 2544 N N . ILE B 1 49 ? -21.984 -1.537 -0.883 1 77.75 49 ILE B N 1
ATOM 2545 C CA . ILE B 1 49 ? -22.438 -1.798 0.479 1 77.75 49 ILE B CA 1
ATOM 2546 C C . ILE B 1 49 ? -21.234 -2.102 1.373 1 77.75 49 ILE B C 1
ATOM 2548 O O . ILE B 1 49 ? -20.219 -2.631 0.905 1 77.75 49 ILE B O 1
ATOM 2552 N N . THR B 1 50 ? -21.328 -1.669 2.645 1 77.38 50 THR B N 1
ATOM 2553 C CA . THR B 1 50 ? -20.328 -1.966 3.668 1 77.38 50 THR B CA 1
ATOM 2554 C C . THR B 1 50 ? -21 -2.314 4.992 1 77.38 50 THR B C 1
ATOM 2556 O O . THR B 1 50 ? -22.234 -2.33 5.086 1 77.38 50 THR B O 1
ATOM 2559 N N . CYS B 1 51 ? -20.172 -2.727 5.941 1 77.19 51 CYS B N 1
ATOM 2560 C CA . CYS B 1 51 ? -20.688 -3.086 7.262 1 77.19 51 CYS B CA 1
ATOM 2561 C C . CYS B 1 51 ? -20.328 -2.021 8.289 1 77.19 51 CYS B C 1
ATOM 2563 O O . CYS B 1 51 ? -19.156 -1.634 8.414 1 77.19 51 CYS B O 1
ATOM 2565 N N . LYS B 1 52 ? -21.359 -1.451 8.938 1 74.25 52 LYS B N 1
ATOM 2566 C CA . LYS B 1 52 ? -21.172 -0.516 10.047 1 74.25 52 LYS B CA 1
ATOM 2567 C C . LYS B 1 52 ? -21.922 -0.985 11.289 1 74.25 52 LYS B C 1
ATOM 2569 O O . LYS B 1 52 ? -23.156 -1.128 11.266 1 74.25 52 LYS B O 1
ATOM 2574 N N . ASN B 1 53 ? -21.172 -1.235 12.273 1 74.94 53 ASN B N 1
ATOM 2575 C CA . ASN B 1 53 ? -21.781 -1.712 13.508 1 74.94 53 ASN B CA 1
ATOM 2576 C C . ASN B 1 53 ? -22.625 -2.961 13.273 1 74.94 53 ASN B C 1
ATOM 2578 O O . ASN B 1 53 ? -23.766 -3.043 13.742 1 74.94 53 ASN B O 1
ATOM 2582 N N . GLY B 1 54 ? -22.141 -3.807 12.422 1 72 54 GLY B N 1
ATOM 2583 C CA . GLY B 1 54 ? -22.781 -5.09 12.188 1 72 54 GLY B CA 1
ATOM 2584 C C . GLY B 1 54 ? -23.922 -5.008 11.188 1 72 54 GLY B C 1
ATOM 2585 O O . GLY B 1 54 ? -24.562 -6.02 10.898 1 72 54 GLY B O 1
ATOM 2586 N N . LYS B 1 55 ? -24.297 -3.812 10.773 1 78.12 55 LYS B N 1
ATOM 2587 C CA . LYS B 1 55 ? -25.406 -3.625 9.844 1 78.12 55 LYS B CA 1
ATOM 2588 C C . LYS B 1 55 ? -24.906 -3.242 8.453 1 78.12 55 LYS B C 1
ATOM 2590 O O . LYS B 1 55 ? -23.906 -2.545 8.32 1 78.12 55 LYS B O 1
ATOM 2595 N N . MET B 1 56 ? -25.594 -3.742 7.426 1 81.88 56 MET B N 1
ATOM 2596 C CA . MET B 1 56 ? -25.297 -3.391 6.039 1 81.88 56 MET B CA 1
ATOM 2597 C C . MET B 1 56 ? -25.641 -1.931 5.762 1 81.88 56 MET B C 1
ATOM 2599 O O . MET B 1 56 ? -26.75 -1.477 6.074 1 81.88 56 MET B O 1
ATOM 2603 N N . VAL B 1 57 ? -24.688 -1.165 5.328 1 80.88 57 VAL B N 1
ATOM 2604 C CA . VAL B 1 57 ? -24.938 0.235 5.004 1 80.88 57 VAL B CA 1
ATOM 2605 C C . VAL B 1 57 ? -24.312 0.573 3.654 1 80.88 57 VAL B C 1
ATOM 2607 O O . VAL B 1 57 ? -23.453 -0.169 3.154 1 80.88 57 VAL B O 1
ATOM 2610 N N . SER B 1 58 ? -24.797 1.683 3.066 1 81.62 58 SER B N 1
ATOM 2611 C CA . SER B 1 58 ? -24.266 2.145 1.791 1 81.62 58 SER B CA 1
ATOM 2612 C C . SER B 1 58 ? -22.844 2.676 1.95 1 81.62 58 SER B C 1
ATOM 2614 O O . SER B 1 58 ? -22.516 3.32 2.953 1 81.62 58 SER B O 1
ATOM 2616 N N . VAL B 1 59 ? -22.031 2.445 0.887 1 83.69 59 VAL B N 1
ATOM 2617 C CA . VAL B 1 59 ? -20.672 2.959 0.881 1 83.69 59 VAL B CA 1
ATOM 2618 C C . VAL B 1 59 ? -20.672 4.434 0.485 1 83.69 59 VAL B C 1
ATOM 2620 O O . VAL B 1 59 ? -19.641 5.109 0.577 1 83.69 59 VAL B O 1
ATOM 2623 N N . ASN B 1 60 ? -21.781 5.004 0.079 1 81.06 60 ASN B N 1
ATOM 2624 C CA . ASN B 1 60 ? -21.844 6.379 -0.396 1 81.06 60 ASN B CA 1
ATOM 2625 C C . ASN B 1 60 ? -21.625 7.375 0.736 1 81.06 60 ASN B C 1
ATOM 2627 O O . ASN B 1 60 ? -22.406 7.434 1.688 1 81.06 60 ASN B O 1
ATOM 2631 N N . LYS B 1 61 ? -20.594 8.172 0.653 1 80.19 61 LYS B N 1
ATOM 2632 C CA . LYS B 1 61 ? -20.234 9.141 1.679 1 80.19 61 LYS B CA 1
ATOM 2633 C C . LYS B 1 61 ? -20.703 10.539 1.299 1 80.19 61 LYS B C 1
ATOM 2635 O O . LYS B 1 61 ? -21 11.359 2.172 1 80.19 61 LYS B O 1
ATOM 2640 N N . GLY B 1 62 ? -20.719 10.844 -0.011 1 78.75 62 GLY B N 1
ATOM 2641 C CA . GLY B 1 62 ? -21.141 12.141 -0.538 1 78.75 62 GLY B CA 1
ATOM 2642 C C . GLY B 1 62 ? -20.75 12.336 -1.993 1 78.75 62 GLY B C 1
ATOM 2643 O O . GLY B 1 62 ? -20 11.539 -2.561 1 78.75 62 GLY B O 1
ATOM 2644 N N . GLU B 1 63 ? -21.297 13.383 -2.598 1 81.88 63 GLU B N 1
ATOM 2645 C CA . GLU B 1 63 ? -21.031 13.68 -4.004 1 81.88 63 GLU B CA 1
ATOM 2646 C C . GLU B 1 63 ? -19.547 13.891 -4.258 1 81.88 63 GLU B C 1
ATOM 2648 O O . GLU B 1 63 ? -19.047 13.547 -5.328 1 81.88 63 GLU B O 1
ATOM 2653 N N . TRP B 1 64 ? -18.922 14.281 -3.246 1 79.31 64 TRP B N 1
ATOM 2654 C CA . TRP B 1 64 ? -17.5 14.586 -3.352 1 79.31 64 TRP B CA 1
ATOM 2655 C C . TRP B 1 64 ? -16.672 13.312 -3.486 1 79.31 64 TRP B C 1
ATOM 2657 O O . TRP B 1 64 ? -15.516 13.359 -3.895 1 79.31 64 TRP B O 1
ATOM 2667 N N . ASP B 1 65 ? -17.188 12.156 -3.221 1 82.19 65 ASP B N 1
ATOM 2668 C CA . ASP B 1 65 ? -16.453 10.898 -3.201 1 82.19 65 ASP B CA 1
ATOM 2669 C C . ASP B 1 65 ? -16.812 10.031 -4.406 1 82.19 65 ASP B C 1
ATOM 2671 O O . ASP B 1 65 ? -16.516 8.836 -4.422 1 82.19 65 ASP B O 1
ATOM 2675 N N . LYS B 1 66 ? -17.516 10.539 -5.328 1 83.69 66 LYS B N 1
ATOM 2676 C CA . LYS B 1 66 ? -17.891 9.789 -6.527 1 83.69 66 LYS B CA 1
ATOM 2677 C C . LYS B 1 66 ? -16.719 9.711 -7.504 1 83.69 66 LYS B C 1
ATOM 2679 O O . LYS B 1 66 ? -16.031 10.711 -7.75 1 83.69 66 LYS B O 1
ATOM 2684 N N . SER B 1 67 ? -16.516 8.578 -8 1 87 67 SER B N 1
ATOM 2685 C CA . SER B 1 67 ? -15.477 8.406 -9.008 1 87 67 SER B CA 1
ATOM 2686 C C . SER B 1 67 ? -15.953 8.867 -10.383 1 87 67 SER B C 1
ATOM 2688 O O . SER B 1 67 ? -17.125 8.664 -10.734 1 87 67 SER B O 1
ATOM 2690 N N . LYS B 1 68 ? -15.07 9.484 -11.133 1 86.06 68 LYS B N 1
ATOM 2691 C CA . LYS B 1 68 ? -15.383 9.891 -12.5 1 86.06 68 LYS B CA 1
ATOM 2692 C C . LYS B 1 68 ? -14.562 9.086 -13.508 1 86.06 68 LYS B C 1
ATOM 2694 O O . LYS B 1 68 ? -14.398 9.508 -14.656 1 86.06 68 LYS B O 1
ATOM 2699 N N . GLY B 1 69 ? -13.953 7.961 -13.047 1 89.06 69 GLY B N 1
ATOM 2700 C CA . GLY B 1 69 ? -13.117 7.148 -13.914 1 89.06 69 GLY B CA 1
ATOM 2701 C C . GLY B 1 69 ? -11.633 7.363 -13.68 1 89.06 69 GLY B C 1
ATOM 2702 O O . GLY B 1 69 ? -11.227 8.391 -13.141 1 89.06 69 GLY B O 1
ATOM 2703 N N . ILE B 1 70 ? -10.82 6.488 -14.109 1 88.94 70 ILE B N 1
ATOM 2704 C CA . ILE B 1 70 ? -9.398 6.414 -13.781 1 88.94 70 ILE B CA 1
ATOM 2705 C C . ILE B 1 70 ? -8.688 7.668 -14.297 1 88.94 70 ILE B C 1
ATOM 2707 O O . ILE B 1 70 ? -7.875 8.258 -13.586 1 88.94 70 ILE B O 1
ATOM 2711 N N . GLU B 1 71 ? -8.93 8.094 -15.461 1 92.44 71 GLU B N 1
ATOM 2712 C CA . GLU B 1 71 ? -8.234 9.227 -16.062 1 92.44 71 GLU B CA 1
ATOM 2713 C C . GLU B 1 71 ? -8.586 10.531 -15.352 1 92.44 71 GLU B C 1
ATOM 2715 O O . GLU B 1 71 ? -7.703 11.32 -15.023 1 92.44 71 GLU B O 1
ATOM 2720 N N . GLU B 1 72 ? -9.836 10.742 -15.133 1 93.5 72 GLU B N 1
ATOM 2721 C CA . GLU B 1 72 ? -10.289 11.961 -14.453 1 93.5 72 GLU B CA 1
ATOM 2722 C C . GLU B 1 72 ? -9.828 11.984 -13 1 93.5 72 GLU B C 1
ATOM 2724 O O . GLU B 1 72 ? -9.453 13.031 -12.477 1 93.5 72 GLU B O 1
ATOM 2729 N N . ASP B 1 73 ? -9.906 10.836 -12.398 1 94.19 73 ASP B N 1
ATOM 2730 C CA . ASP B 1 73 ? -9.438 10.742 -11.016 1 94.19 73 ASP B CA 1
ATOM 2731 C C . ASP B 1 73 ? -7.945 11.062 -10.93 1 94.19 73 ASP B C 1
ATOM 2733 O O . ASP B 1 73 ? -7.512 11.773 -10.016 1 94.19 73 ASP B O 1
ATOM 2737 N N . PHE B 1 74 ? -7.215 10.547 -11.852 1 96.12 74 PHE B N 1
ATOM 2738 C CA . PHE B 1 74 ? -5.781 10.828 -11.859 1 96.12 74 PHE B CA 1
ATOM 2739 C C . PHE B 1 74 ? -5.527 12.312 -12.07 1 96.12 74 PHE B C 1
ATOM 2741 O O . PHE B 1 74 ? -4.656 12.898 -11.414 1 96.12 74 PHE B O 1
ATOM 2748 N N . LYS B 1 75 ? -6.188 12.906 -13.023 1 96.25 75 LYS B N 1
ATOM 2749 C CA . LYS B 1 75 ? -6.043 14.336 -13.273 1 96.25 75 LYS B CA 1
ATOM 2750 C C . LYS B 1 75 ? -6.289 15.148 -12.008 1 96.25 75 LYS B C 1
ATOM 2752 O O . LYS B 1 75 ? -5.531 16.062 -11.688 1 96.25 75 LYS B O 1
ATOM 2757 N N . PHE B 1 76 ? -7.336 14.781 -11.328 1 96.62 76 PHE B N 1
ATOM 2758 C CA . PHE B 1 76 ? -7.672 15.445 -10.078 1 96.62 76 PHE B CA 1
ATOM 2759 C C . PHE B 1 76 ? -6.527 15.32 -9.078 1 96.62 76 PHE B C 1
ATOM 2761 O O . PHE B 1 76 ? -6.066 16.328 -8.523 1 96.62 76 PHE B O 1
ATOM 2768 N N . HIS B 1 77 ? -6.027 14.086 -8.852 1 97.88 77 HIS B N 1
ATOM 2769 C CA . HIS B 1 77 ? -4.957 13.852 -7.891 1 97.88 77 HIS B CA 1
ATOM 2770 C C . HIS B 1 77 ? -3.676 14.562 -8.312 1 97.88 77 HIS B C 1
ATOM 2772 O O . HIS B 1 77 ? -2.977 15.133 -7.477 1 97.88 77 HIS B O 1
ATOM 2778 N N . ASN B 1 78 ? -3.434 14.555 -9.562 1 98.06 78 ASN B N 1
ATOM 2779 C CA . ASN B 1 78 ? -2.242 15.227 -10.07 1 98.06 78 ASN B CA 1
ATOM 2780 C C . ASN B 1 78 ? -2.293 16.734 -9.828 1 98.06 78 ASN B C 1
ATOM 2782 O O . ASN B 1 78 ? -1.282 17.344 -9.469 1 98.06 78 ASN B O 1
ATOM 2786 N N . GLN B 1 79 ? -3.439 17.328 -9.961 1 98.25 79 GLN B N 1
ATOM 2787 C CA . GLN B 1 79 ? -3.596 18.781 -9.836 1 98.25 79 GLN B CA 1
ATOM 2788 C C . GLN B 1 79 ? -3.361 19.234 -8.398 1 98.25 79 GLN B C 1
ATOM 2790 O O . GLN B 1 79 ? -2.596 20.172 -8.156 1 98.25 79 GLN B O 1
ATOM 2795 N N . TRP B 1 80 ? -4.059 18.594 -7.469 1 98.56 80 TRP B N 1
ATOM 2796 C CA . TRP B 1 80 ? -3.887 19.078 -6.102 1 98.56 80 TRP B CA 1
ATOM 2797 C C . TRP B 1 80 ? -2.494 18.75 -5.578 1 98.56 80 TRP B C 1
ATOM 2799 O O . TRP B 1 80 ? -1.929 19.484 -4.773 1 98.56 80 TRP B O 1
ATOM 2809 N N . ILE B 1 81 ? -1.899 17.641 -6.012 1 98.81 81 ILE B N 1
ATOM 2810 C CA . ILE B 1 81 ? -0.545 17.297 -5.602 1 98.81 81 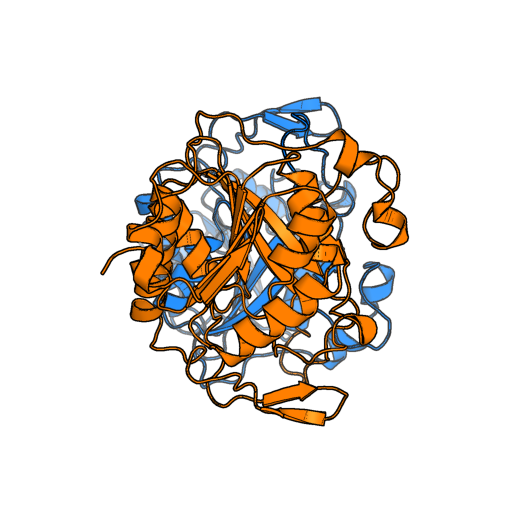ILE B CA 1
ATOM 2811 C C . ILE B 1 81 ? 0.444 18.328 -6.129 1 98.81 81 ILE B C 1
ATOM 2813 O O . ILE B 1 81 ? 1.351 18.75 -5.406 1 98.81 81 ILE B O 1
ATOM 2817 N N . LYS B 1 82 ? 0.273 18.734 -7.355 1 98.5 82 LYS B N 1
ATOM 2818 C CA . LYS B 1 82 ? 1.114 19.781 -7.926 1 98.5 82 LYS B CA 1
ATOM 2819 C C . LYS B 1 82 ? 0.961 21.078 -7.16 1 98.5 82 LYS B C 1
ATOM 2821 O O . LYS B 1 82 ? 1.948 21.781 -6.898 1 98.5 82 LYS B O 1
ATOM 2826 N N . ALA B 1 83 ? -0.251 21.422 -6.848 1 98.69 83 ALA B N 1
ATOM 2827 C CA . ALA B 1 83 ? -0.507 22.625 -6.066 1 98.69 83 ALA B CA 1
ATOM 2828 C C . ALA B 1 83 ? 0.157 22.547 -4.695 1 98.69 83 ALA B C 1
ATOM 2830 O O . ALA B 1 83 ? 0.682 23.547 -4.191 1 98.69 83 ALA B O 1
ATOM 2831 N N . CYS B 1 84 ? 0.122 21.375 -4.094 1 98.88 84 CYS B N 1
ATOM 2832 C CA . CYS B 1 84 ? 0.789 21.156 -2.814 1 98.88 84 CYS B CA 1
ATOM 2833 C C . CYS B 1 84 ? 2.297 21.312 -2.949 1 98.88 84 CYS B C 1
ATOM 2835 O O . CYS B 1 84 ? 2.949 21.859 -2.055 1 98.88 84 CYS B O 1
ATOM 2837 N N . GLN B 1 85 ? 2.805 20.781 -4.027 1 98.75 85 GLN B N 1
ATOM 2838 C CA . GLN B 1 85 ? 4.234 20.922 -4.277 1 98.75 85 GLN B CA 1
ATOM 2839 C C . GLN B 1 85 ? 4.66 22.391 -4.242 1 98.75 85 GLN B C 1
ATOM 2841 O O . GLN B 1 85 ? 5.707 22.719 -3.676 1 98.75 85 GLN B O 1
ATOM 2846 N N . ARG B 1 86 ? 3.924 23.281 -4.824 1 98.56 86 ARG B N 1
ATOM 2847 C CA . ARG B 1 86 ? 4.23 24.703 -4.91 1 98.56 86 ARG B CA 1
ATOM 2848 C C . ARG B 1 86 ? 4.367 25.312 -3.52 1 98.56 86 ARG B C 1
ATOM 2850 O O . ARG B 1 86 ? 5.258 26.125 -3.279 1 98.56 86 ARG B O 1
ATOM 2857 N N . VAL B 1 87 ? 3.508 24.922 -2.623 1 98.88 87 VAL B N 1
ATOM 2858 C CA . VAL B 1 87 ? 3.414 25.641 -1.356 1 98.88 87 VAL B CA 1
ATOM 2859 C C . VAL B 1 87 ? 4.359 25.016 -0.335 1 98.88 87 VAL B C 1
ATOM 2861 O O . VAL B 1 87 ? 4.695 25.641 0.675 1 98.88 87 VAL B O 1
ATOM 2864 N N . LEU B 1 88 ? 4.77 23.766 -0.503 1 98.88 88 LEU B N 1
ATOM 2865 C CA . LEU B 1 88 ? 5.707 23.094 0.398 1 98.88 88 LEU B CA 1
ATOM 2866 C C . LEU B 1 88 ? 7.078 23.766 0.332 1 98.88 88 LEU B C 1
ATOM 2868 O O . LEU B 1 88 ? 7.551 24.109 -0.751 1 98.88 88 LEU B O 1
ATOM 2872 N N . LYS B 1 89 ? 7.711 23.953 1.495 1 98.88 89 LYS B N 1
ATOM 2873 C CA . LYS B 1 89 ? 9.125 24.297 1.521 1 98.88 89 LYS B CA 1
ATOM 2874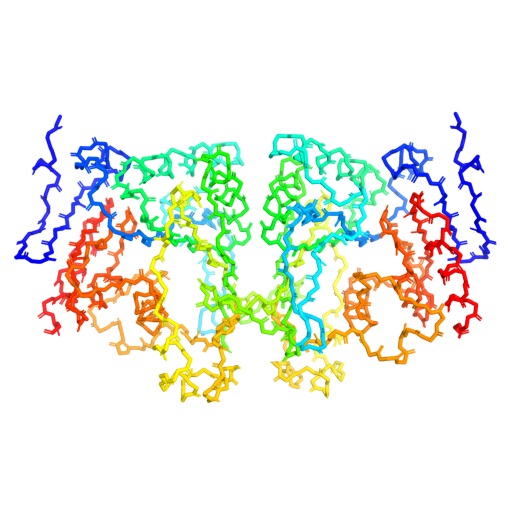 C C . LYS B 1 89 ? 9.969 23.219 0.839 1 98.88 89 LYS B C 1
ATOM 2876 O O . LYS B 1 89 ? 9.547 22.062 0.732 1 98.88 89 LYS B O 1
ATOM 2881 N N . PRO B 1 90 ? 11.172 23.578 0.421 1 98.5 90 PRO B N 1
ATOM 2882 C CA . PRO B 1 90 ? 12.016 22.578 -0.264 1 98.5 90 PRO B CA 1
ATOM 2883 C C . PRO B 1 90 ? 12.234 21.328 0.567 1 98.5 90 PRO B C 1
ATOM 2885 O O . PRO B 1 90 ? 12.273 20.219 0.021 1 98.5 90 PRO B O 1
ATOM 2888 N N . ASN B 1 91 ? 12.359 21.453 1.87 1 98.56 91 ASN B N 1
ATOM 2889 C CA . ASN B 1 91 ? 12.547 20.297 2.744 1 98.56 91 ASN B CA 1
ATOM 2890 C C . ASN B 1 91 ? 11.227 19.812 3.34 1 98.56 91 ASN B C 1
ATOM 2892 O O . ASN B 1 91 ? 11.219 18.969 4.23 1 98.56 91 ASN B O 1
ATOM 2896 N N . GLY B 1 92 ? 10.109 20.422 2.855 1 98.81 92 GLY B N 1
ATOM 2897 C CA . GLY B 1 92 ? 8.789 20.047 3.344 1 98.81 92 GLY B CA 1
ATOM 2898 C C . GLY B 1 92 ? 8.352 18.672 2.859 1 98.81 92 GLY B C 1
ATOM 2899 O O . GLY B 1 92 ? 8.82 18.188 1.826 1 98.81 92 GLY B O 1
ATOM 2900 N N . THR B 1 93 ? 7.484 18.031 3.613 1 98.94 93 THR B N 1
ATOM 2901 C CA . THR B 1 93 ? 7.039 16.688 3.273 1 98.94 93 THR B CA 1
ATOM 2902 C C . THR B 1 93 ? 5.516 16.625 3.197 1 98.94 93 THR B C 1
ATOM 2904 O O . THR B 1 93 ? 4.828 17.5 3.727 1 98.94 93 THR B O 1
ATOM 2907 N N . ILE B 1 94 ? 5.051 15.703 2.494 1 98.94 94 ILE B N 1
ATOM 2908 C CA . ILE B 1 94 ? 3.621 15.477 2.336 1 98.94 94 ILE B CA 1
ATOM 2909 C C . ILE B 1 94 ? 3.281 14.039 2.725 1 98.94 94 ILE B C 1
ATOM 2911 O O . ILE B 1 94 ? 4.039 13.109 2.422 1 98.94 94 ILE B O 1
ATOM 2915 N N . TRP B 1 95 ? 2.209 13.891 3.484 1 98.94 95 TRP B N 1
ATOM 2916 C CA . TRP B 1 95 ? 1.581 12.609 3.805 1 98.94 95 TRP B CA 1
ATOM 2917 C C . TRP B 1 95 ? 0.245 12.469 3.086 1 98.94 95 TRP B C 1
ATOM 2919 O O . TRP B 1 95 ? -0.599 13.359 3.141 1 98.94 95 TRP B O 1
ATOM 2929 N N . ILE B 1 96 ? 0.031 11.383 2.383 1 98.94 96 ILE B N 1
ATOM 2930 C CA . ILE B 1 96 ? -1.22 11.141 1.672 1 98.94 96 ILE B CA 1
ATOM 2931 C C . ILE B 1 96 ? -1.815 9.805 2.113 1 98.94 96 ILE B C 1
ATOM 2933 O O . ILE B 1 96 ? -1.169 8.758 2.002 1 98.94 96 ILE B O 1
ATOM 2937 N N . SER B 1 97 ? -2.988 9.859 2.65 1 98.56 97 SER B N 1
ATOM 2938 C CA . SER B 1 97 ? -3.699 8.648 3.037 1 98.56 97 SER B CA 1
ATOM 2939 C C . SER B 1 97 ? -4.621 8.172 1.921 1 98.56 97 SER B C 1
ATOM 2941 O O . SER B 1 97 ? -5.133 8.977 1.143 1 98.56 97 SER B O 1
ATOM 2943 N N . GLY B 1 98 ? -4.785 6.859 1.816 1 97.56 98 GLY B N 1
ATOM 2944 C CA . GLY B 1 98 ? -5.715 6.312 0.843 1 97.56 98 GLY B CA 1
ATOM 2945 C C . GLY B 1 98 ? -5.844 4.805 0.921 1 97.56 98 GLY B C 1
ATOM 2946 O O . GLY B 1 98 ? -5.133 4.156 1.694 1 97.56 98 GLY B O 1
ATOM 2947 N N . THR B 1 99 ? -6.773 4.266 0.216 1 96.56 99 THR B N 1
ATOM 2948 C CA . THR B 1 99 ? -6.906 2.842 -0.067 1 96.56 99 THR B CA 1
ATOM 2949 C C . THR B 1 99 ? -6.512 2.539 -1.511 1 96.56 99 THR B C 1
ATOM 2951 O O . THR B 1 99 ? -6.148 3.445 -2.262 1 96.56 99 THR B O 1
ATOM 2954 N N . TYR B 1 100 ? -6.559 1.243 -1.834 1 95.62 100 TYR B N 1
ATOM 2955 C CA . TYR B 1 100 ? -6.133 0.836 -3.168 1 95.62 100 TYR B CA 1
ATOM 2956 C C . TYR B 1 100 ? -7.012 1.475 -4.238 1 95.62 100 TYR B C 1
ATOM 2958 O O . TYR B 1 100 ? -6.676 1.443 -5.426 1 95.62 100 TYR B O 1
ATOM 2966 N N . HIS B 1 101 ? -8.039 2.16 -3.867 1 93.69 101 HIS B N 1
ATOM 2967 C CA . HIS B 1 101 ? -8.93 2.834 -4.809 1 93.69 101 HIS B CA 1
ATOM 2968 C C . HIS B 1 101 ? -8.328 4.152 -5.285 1 93.69 101 HIS B C 1
ATOM 2970 O O . HIS B 1 101 ? -8.641 4.617 -6.383 1 93.69 101 HIS B O 1
ATOM 2976 N N . SER B 1 102 ? -7.48 4.738 -4.473 1 95.75 102 SER B N 1
ATOM 2977 C CA . SER B 1 102 ? -6.98 6.062 -4.832 1 95.75 102 SER B CA 1
ATOM 2978 C C . SER B 1 102 ? -5.461 6.129 -4.719 1 95.75 102 SER B C 1
ATOM 2980 O O . SER B 1 102 ? -4.82 6.969 -5.355 1 95.75 102 SER B O 1
ATOM 2982 N N . ILE B 1 103 ? -4.828 5.297 -3.928 1 98.12 103 ILE B N 1
ATOM 2983 C CA . ILE B 1 103 ? -3.459 5.5 -3.471 1 98.12 103 ILE B CA 1
ATOM 2984 C C . ILE B 1 103 ? -2.49 5.281 -4.629 1 98.12 103 ILE B C 1
ATOM 2986 O O . ILE B 1 103 ? -1.421 5.895 -4.68 1 98.12 103 ILE B O 1
ATOM 2990 N N . TYR B 1 104 ? -2.814 4.375 -5.527 1 97.69 104 TYR B N 1
ATOM 2991 C CA . TYR B 1 104 ? -1.914 4.102 -6.641 1 97.69 104 TYR B CA 1
ATOM 2992 C C . TYR B 1 104 ? -1.816 5.305 -7.574 1 97.69 104 TYR B C 1
ATOM 2994 O O . TYR B 1 104 ? -0.728 5.648 -8.039 1 97.69 104 TYR B O 1
ATOM 3002 N N . ALA B 1 105 ? -2.963 5.949 -7.836 1 96.75 105 ALA B N 1
ATOM 3003 C CA . ALA B 1 105 ? -2.947 7.184 -8.617 1 96.75 105 ALA B CA 1
ATOM 3004 C C . ALA B 1 105 ? -2.154 8.273 -7.898 1 96.75 105 ALA B C 1
ATOM 3006 O O . ALA B 1 105 ? -1.363 8.984 -8.523 1 96.75 105 ALA B O 1
ATOM 3007 N N . CYS B 1 106 ? -2.344 8.406 -6.621 1 98.38 106 CYS B N 1
ATOM 3008 C CA . CYS B 1 106 ? -1.65 9.414 -5.824 1 98.38 106 CYS B CA 1
ATOM 3009 C C . CYS B 1 106 ? -0.146 9.172 -5.836 1 98.38 106 CYS B C 1
ATOM 3011 O O . CYS B 1 106 ? 0.633 10.102 -6.055 1 98.38 106 CYS B O 1
ATOM 3013 N N . GLY B 1 107 ? 0.206 7.891 -5.566 1 98.12 107 GLY B N 1
ATOM 3014 C CA . GLY B 1 107 ? 1.623 7.562 -5.562 1 98.12 107 GLY B CA 1
ATOM 3015 C C . GLY B 1 107 ? 2.299 7.816 -6.895 1 98.12 107 GLY B C 1
ATOM 3016 O O . GLY B 1 107 ? 3.406 8.359 -6.945 1 98.12 107 GLY B O 1
ATOM 3017 N N . TYR B 1 108 ? 1.624 7.395 -7.922 1 96.88 108 TYR B N 1
ATOM 3018 C CA . TYR B 1 108 ? 2.158 7.625 -9.258 1 96.88 108 TYR B CA 1
ATOM 3019 C C . TYR B 1 108 ? 2.27 9.117 -9.555 1 96.88 108 TYR B C 1
ATOM 3021 O O . TYR B 1 108 ? 3.279 9.578 -10.094 1 96.88 108 TYR B O 1
ATOM 3029 N N . ALA B 1 109 ? 1.285 9.914 -9.18 1 97.44 109 ALA B N 1
ATOM 3030 C CA . ALA B 1 109 ? 1.289 11.359 -9.375 1 97.44 109 ALA B CA 1
ATOM 3031 C C . ALA B 1 109 ? 2.432 12.016 -8.602 1 97.44 109 ALA B C 1
ATOM 3033 O O . ALA B 1 109 ? 3.092 12.922 -9.109 1 97.44 109 ALA B O 1
ATOM 3034 N N . LEU B 1 110 ? 2.656 11.594 -7.406 1 98.31 110 LEU B N 1
ATOM 3035 C CA . LEU B 1 110 ? 3.756 12.117 -6.602 1 98.31 110 LEU B CA 1
ATOM 3036 C C . LEU B 1 110 ? 5.086 11.953 -7.332 1 98.31 110 LEU B C 1
ATOM 3038 O O . LEU B 1 110 ? 5.852 12.914 -7.449 1 98.31 110 LEU B O 1
ATOM 3042 N N . GLN B 1 111 ? 5.293 10.727 -7.762 1 95.38 111 GLN B N 1
ATOM 3043 C CA . GLN B 1 111 ? 6.555 10.43 -8.43 1 95.38 111 GLN B CA 1
ATOM 3044 C C . GLN B 1 111 ? 6.676 11.203 -9.742 1 95.38 111 GLN B C 1
ATOM 3046 O O . GLN B 1 111 ? 7.75 11.703 -10.078 1 95.38 111 GLN B O 1
ATOM 3051 N N . LYS B 1 112 ? 5.629 11.305 -10.43 1 94.44 112 LYS B N 1
ATOM 3052 C CA . LYS B 1 112 ? 5.602 12.07 -11.672 1 94.44 112 LYS B CA 1
ATOM 3053 C C . LYS B 1 112 ? 5.945 13.531 -11.43 1 94.44 112 LYS B C 1
ATOM 3055 O O . LYS B 1 112 ? 6.57 14.18 -12.273 1 94.44 112 LYS B O 1
ATOM 3060 N N . ASN B 1 113 ? 5.516 14.047 -10.305 1 96.69 113 ASN B N 1
ATOM 3061 C CA . ASN B 1 113 ? 5.793 15.43 -9.938 1 96.69 113 ASN B CA 1
ATOM 3062 C C . ASN B 1 113 ? 7.113 15.562 -9.188 1 96.69 113 ASN B C 1
ATOM 3064 O O . ASN B 1 113 ? 7.336 16.547 -8.484 1 96.69 113 ASN B O 1
ATOM 3068 N N . LYS B 1 114 ? 7.961 14.516 -9.195 1 95.25 114 LYS B N 1
ATOM 3069 C CA . LYS B 1 114 ? 9.359 14.516 -8.781 1 95.25 114 LYS B CA 1
ATOM 3070 C C . LYS B 1 114 ? 9.492 14.508 -7.266 1 95.25 114 LYS B C 1
ATOM 3072 O O . LYS B 1 114 ? 10.547 14.852 -6.723 1 95.25 114 LYS B O 1
ATOM 3077 N N . PHE B 1 115 ? 8.398 14.273 -6.551 1 98.25 115 PHE B N 1
ATOM 3078 C CA . PHE B 1 115 ? 8.562 13.961 -5.137 1 98.25 115 PHE B CA 1
ATOM 3079 C C . PHE B 1 115 ? 9.414 12.711 -4.949 1 98.25 115 PHE B C 1
ATOM 3081 O O . PHE B 1 115 ? 9.391 11.812 -5.785 1 98.25 115 PHE B O 1
ATOM 3088 N N . LYS B 1 116 ? 10.148 12.641 -3.889 1 97.44 116 LYS B N 1
ATOM 3089 C CA . LYS B 1 116 ? 10.781 11.398 -3.457 1 97.44 116 LYS B CA 1
ATOM 3090 C C . LYS B 1 116 ? 9.977 10.734 -2.34 1 97.44 116 LYS B C 1
ATOM 3092 O O . LYS B 1 116 ? 9.781 11.328 -1.275 1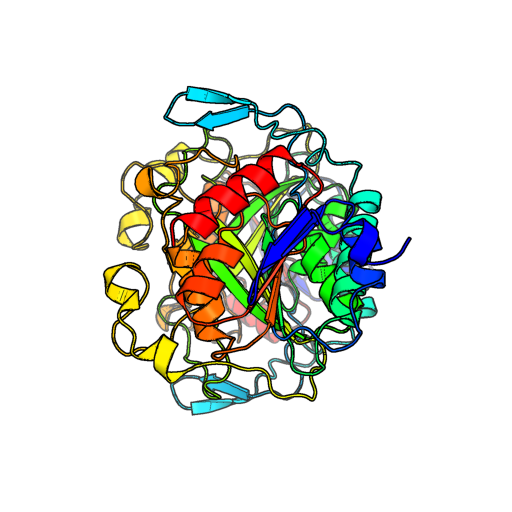 97.44 116 LYS B O 1
ATOM 3097 N N . VAL B 1 117 ? 9.516 9.586 -2.609 1 97.94 117 VAL B N 1
ATOM 3098 C CA . VAL B 1 117 ? 8.82 8.852 -1.563 1 97.94 117 VAL B CA 1
ATOM 3099 C C . VAL B 1 117 ? 9.812 8.391 -0.499 1 97.94 117 VAL B C 1
ATOM 3101 O O . VAL B 1 117 ? 10.82 7.758 -0.817 1 97.94 117 VAL B O 1
ATOM 3104 N N . LEU B 1 118 ? 9.539 8.734 0.713 1 98.25 118 LEU B N 1
ATOM 3105 C CA . LEU B 1 118 ? 10.398 8.383 1.84 1 98.25 118 LEU B CA 1
ATOM 3106 C C . LEU B 1 118 ? 9.984 7.043 2.439 1 98.25 118 LEU B C 1
ATOM 3108 O O . LEU B 1 118 ? 10.844 6.195 2.711 1 98.25 118 LEU B O 1
ATOM 3112 N N . ASN B 1 119 ? 8.688 6.824 2.629 1 98.31 119 ASN B N 1
ATOM 3113 C CA . ASN B 1 119 ? 8.102 5.605 3.172 1 98.31 119 ASN B CA 1
ATOM 3114 C C . ASN B 1 119 ? 6.664 5.414 2.703 1 98.31 119 ASN B C 1
ATOM 3116 O O . ASN B 1 119 ? 6.016 6.371 2.27 1 98.31 119 ASN B O 1
ATOM 3120 N N . GLU B 1 120 ? 6.305 4.258 2.719 1 98.5 120 GLU B N 1
ATOM 3121 C CA . GLU B 1 120 ? 4.898 3.857 2.758 1 98.5 120 GLU B CA 1
ATOM 3122 C C . GLU B 1 120 ? 4.535 3.246 4.105 1 98.5 120 GLU B C 1
ATOM 3124 O O . GLU B 1 120 ? 5.234 2.355 4.602 1 98.5 120 GLU B O 1
ATOM 3129 N N . ILE B 1 121 ? 3.496 3.793 4.73 1 98.81 121 ILE B N 1
ATOM 3130 C CA . ILE B 1 121 ? 3.021 3.295 6.016 1 98.81 121 ILE B CA 1
ATOM 3131 C C . ILE B 1 121 ? 1.75 2.475 5.816 1 98.81 121 ILE B C 1
ATOM 3133 O O . ILE B 1 121 ? 0.865 2.865 5.051 1 98.81 121 ILE B O 1
ATOM 3137 N N . SER B 1 122 ? 1.695 1.305 6.395 1 98.81 122 SER B N 1
ATOM 3138 C CA . SER B 1 122 ? 0.454 0.547 6.512 1 98.81 122 SER B CA 1
ATOM 3139 C C . SER B 1 122 ? -0.241 0.829 7.84 1 98.81 122 SER B C 1
ATOM 3141 O O . SER B 1 122 ? 0.236 0.41 8.898 1 98.81 122 SER B O 1
ATOM 3143 N N . TRP B 1 123 ? -1.313 1.564 7.82 1 98.81 123 TRP B N 1
ATOM 3144 C CA . TRP B 1 123 ? -2.137 1.769 9.008 1 98.81 123 TRP B CA 1
ATOM 3145 C C . TRP B 1 123 ? -3.111 0.61 9.203 1 98.81 123 TRP B C 1
ATOM 3147 O O . TRP B 1 123 ? -4.168 0.567 8.562 1 98.81 123 TRP B O 1
ATOM 3157 N N . PHE B 1 124 ? -2.74 -0.302 10.055 1 98.62 124 PHE B N 1
ATOM 3158 C CA . PHE B 1 124 ? -3.539 -1.474 10.391 1 98.62 124 PHE B CA 1
ATOM 3159 C C . PHE B 1 124 ? -4.629 -1.114 11.391 1 98.62 124 PHE B C 1
ATOM 3161 O O . PHE B 1 124 ? -4.344 -0.581 12.469 1 98.62 124 PHE B O 1
ATOM 3168 N N . LYS B 1 125 ? -5.871 -1.358 11.023 1 97.88 125 LYS B N 1
ATOM 3169 C CA . LYS B 1 125 ? -7.035 -1.138 11.875 1 97.88 125 LYS B CA 1
ATOM 3170 C C . LYS B 1 125 ? -7.508 -2.443 12.508 1 97.88 125 LYS B C 1
ATOM 3172 O O . LYS B 1 125 ? -8.242 -3.213 11.883 1 97.88 125 LYS B O 1
ATOM 3177 N N . PRO B 1 126 ? -7.16 -2.689 13.75 1 95.56 126 PRO B N 1
ATOM 3178 C CA . PRO B 1 126 ? -7.52 -3.959 14.391 1 95.56 126 PRO B CA 1
ATOM 3179 C C . PRO B 1 126 ? -9.031 -4.145 14.523 1 95.56 126 PRO B C 1
ATOM 3181 O O . PRO B 1 126 ? -9.508 -5.273 14.664 1 95.56 126 PRO B O 1
ATOM 3184 N N . ASN B 1 127 ? -9.781 -3.092 14.469 1 94.38 127 ASN B N 1
ATOM 3185 C CA . ASN B 1 127 ? -11.227 -3.152 14.633 1 94.38 127 ASN B CA 1
ATOM 3186 C C . ASN B 1 127 ? -11.945 -2.945 13.297 1 94.38 127 ASN B C 1
ATOM 3188 O O . ASN B 1 127 ? -13.086 -2.467 13.273 1 94.38 127 ASN B O 1
ATOM 3192 N N . ALA B 1 128 ? -11.273 -3.26 12.195 1 94.88 128 ALA B N 1
ATOM 3193 C CA . ALA B 1 128 ? -11.891 -3.111 10.883 1 94.88 128 ALA B CA 1
ATOM 3194 C C . ALA B 1 128 ? -13.148 -3.971 10.766 1 94.88 128 ALA B C 1
ATOM 3196 O O . ALA B 1 128 ? -13.18 -5.105 11.25 1 94.88 128 ALA B O 1
ATOM 3197 N N . ALA B 1 129 ? -14.148 -3.43 10.102 1 91.62 129 ALA B N 1
ATOM 3198 C CA . ALA B 1 129 ? -15.391 -4.16 9.875 1 91.62 129 ALA B CA 1
ATOM 3199 C C . ALA B 1 129 ? -15.164 -5.355 8.953 1 91.62 129 ALA B C 1
ATOM 3201 O O . ALA B 1 129 ? -14.398 -5.27 7.992 1 91.62 129 ALA B O 1
ATOM 3202 N N . PRO B 1 130 ? -15.844 -6.418 9.25 1 93.31 130 PRO B N 1
ATOM 3203 C CA . PRO B 1 130 ? -15.703 -7.59 8.383 1 93.31 130 PRO B CA 1
ATOM 3204 C C . PRO B 1 130 ? -16.266 -7.359 6.984 1 93.31 130 PRO B C 1
ATOM 3206 O O . PRO B 1 130 ? -17.031 -6.414 6.77 1 93.31 130 PRO B O 1
ATOM 3209 N N . ASN B 1 131 ? -15.773 -8.125 6.094 1 93.19 131 ASN B N 1
ATOM 3210 C CA . ASN B 1 131 ? -16.375 -8.141 4.766 1 93.19 131 ASN B CA 1
ATOM 3211 C C . ASN B 1 131 ? -17.641 -8.984 4.734 1 93.19 131 ASN B C 1
ATOM 3213 O O . ASN B 1 131 ? -17.594 -10.195 4.969 1 93.19 131 ASN B O 1
ATOM 3217 N N . LEU B 1 132 ? -18.719 -8.453 4.336 1 91.81 132 LEU B N 1
ATOM 3218 C CA . LEU B 1 132 ? -20 -9.117 4.434 1 91.81 132 LEU B CA 1
ATOM 3219 C C . LEU B 1 132 ? -20.203 -10.109 3.287 1 91.81 132 LEU B C 1
ATOM 3221 O O . LEU B 1 132 ? -20.922 -11.102 3.434 1 91.81 132 LEU B O 1
ATOM 3225 N N . SER B 1 133 ? -19.625 -9.898 2.137 1 91.75 133 SER B N 1
ATOM 3226 C CA . SER B 1 133 ? -19.828 -10.742 0.967 1 91.75 133 SER B CA 1
ATOM 3227 C C . SER B 1 133 ? -19.078 -12.062 1.092 1 91.75 133 SER B C 1
ATOM 3229 O O . SER B 1 133 ? -19.391 -13.031 0.4 1 91.75 133 SER B O 1
ATOM 3231 N N . CYS B 1 134 ? -17.969 -12.078 1.923 1 93.5 134 CYS B N 1
ATOM 3232 C CA . CYS B 1 134 ? -17.109 -13.25 2.117 1 93.5 134 CYS B CA 1
ATOM 3233 C C . CYS B 1 134 ? -16.438 -13.656 0.812 1 93.5 134 CYS B C 1
ATOM 3235 O O . CYS B 1 134 ? -16.188 -14.844 0.585 1 93.5 134 CYS B O 1
ATOM 3237 N N . LYS B 1 135 ? -16.219 -12.711 -0.051 1 96.19 135 LYS B N 1
ATOM 3238 C CA . LYS B 1 135 ? -15.578 -12.961 -1.338 1 96.19 135 LYS B CA 1
ATOM 3239 C C . LYS B 1 135 ? -14.211 -12.281 -1.412 1 96.19 135 LYS B C 1
ATOM 3241 O O . LYS B 1 135 ? -13.5 -12.414 -2.41 1 96.19 135 LYS B O 1
ATOM 3246 N N . TYR B 1 136 ? -13.875 -11.508 -0.346 1 97.19 136 TYR B N 1
ATOM 3247 C CA . TYR B 1 136 ? -12.648 -10.727 -0.248 1 97.19 136 TYR B CA 1
ATOM 3248 C C . TYR B 1 136 ? -11.992 -10.906 1.119 1 97.19 136 TYR B C 1
ATOM 3250 O O . TYR B 1 136 ? -12.625 -11.406 2.053 1 97.19 136 TYR B O 1
ATOM 3258 N N . PHE B 1 137 ? -10.75 -10.531 1.173 1 98.31 137 PHE B N 1
ATOM 3259 C CA . PHE B 1 137 ? -10.156 -10.312 2.488 1 98.31 137 PHE B CA 1
ATOM 3260 C C . PHE B 1 137 ? -10.781 -9.094 3.166 1 98.31 137 PHE B C 1
ATOM 3262 O O . PHE B 1 137 ? -11.156 -8.133 2.5 1 98.31 137 PHE B O 1
ATOM 3269 N N . THR B 1 138 ? -10.906 -9.18 4.5 1 97.25 138 THR B N 1
ATOM 3270 C CA . THR B 1 138 ? -11.344 -7.984 5.223 1 97.25 138 THR B CA 1
ATOM 3271 C C . THR B 1 138 ? -10.352 -6.844 5.031 1 97.25 138 THR B C 1
ATOM 3273 O O . THR B 1 138 ? -9.172 -6.984 5.34 1 97.25 138 THR B O 1
ATOM 3276 N N . ALA B 1 139 ? -10.781 -5.742 4.457 1 96.62 139 ALA B N 1
ATOM 3277 C CA . ALA B 1 139 ? -9.938 -4.559 4.305 1 96.62 139 ALA B CA 1
ATOM 3278 C C . ALA B 1 139 ? -9.586 -3.955 5.66 1 96.62 139 ALA B C 1
ATOM 3280 O O . ALA B 1 139 ? -10.312 -3.105 6.176 1 96.62 139 ALA B O 1
ATOM 3281 N N . SER B 1 140 ? -8.406 -4.277 6.137 1 97.94 140 SER B N 1
ATOM 3282 C CA . SER B 1 140 ? -8.102 -3.934 7.523 1 97.94 140 SER 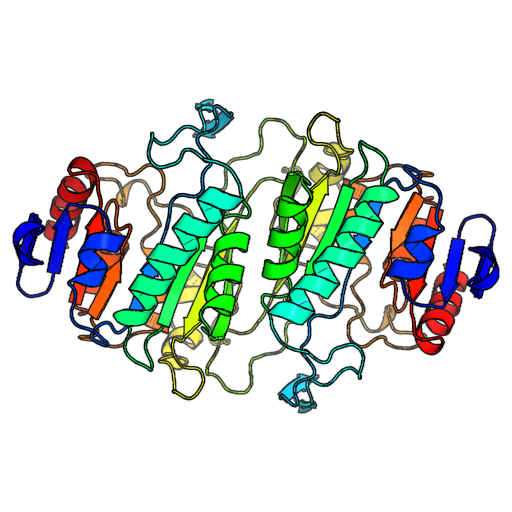B CA 1
ATOM 3283 C C . SER B 1 140 ? -6.988 -2.898 7.605 1 97.94 140 SER B C 1
ATOM 3285 O O . SER B 1 140 ? -6.422 -2.672 8.672 1 97.94 140 SER B O 1
ATOM 3287 N N . HIS B 1 141 ? -6.613 -2.301 6.5 1 98.56 141 HIS B N 1
ATOM 3288 C CA . HIS B 1 141 ? -5.598 -1.256 6.578 1 98.56 141 HIS B CA 1
ATOM 3289 C C . HIS B 1 141 ? -5.816 -0.196 5.504 1 98.56 141 HIS B C 1
ATOM 3291 O O . HIS B 1 141 ? -6.562 -0.419 4.547 1 98.56 141 HIS B O 1
ATOM 3297 N N . GLU B 1 142 ? -5.238 0.953 5.754 1 98.31 142 GLU B N 1
ATOM 3298 C CA . GLU B 1 142 ? -5.051 2.018 4.773 1 98.31 142 GLU B CA 1
ATOM 3299 C C . GLU B 1 142 ? -3.57 2.293 4.535 1 98.31 142 GLU B C 1
ATOM 3301 O O . GLU B 1 142 ? -2.727 1.942 5.363 1 98.31 142 GLU B O 1
ATOM 3306 N N . THR B 1 143 ? -3.293 2.773 3.385 1 98.69 143 THR B N 1
ATOM 3307 C CA . THR B 1 143 ? -1.927 3.129 3.021 1 98.69 143 THR B CA 1
ATOM 3308 C C . THR B 1 143 ? -1.695 4.629 3.191 1 98.69 143 THR B C 1
ATOM 3310 O O . THR B 1 143 ? -2.549 5.438 2.822 1 98.69 143 THR B O 1
ATOM 3313 N N . ILE B 1 144 ? -0.546 4.977 3.76 1 98.88 144 ILE B N 1
ATOM 3314 C CA . ILE B 1 144 ? -0.138 6.371 3.877 1 98.88 144 ILE B CA 1
ATOM 3315 C C . ILE B 1 144 ? 1.242 6.559 3.25 1 98.88 144 ILE B C 1
ATOM 3317 O O . ILE B 1 144 ? 2.193 5.863 3.611 1 98.88 144 ILE B O 1
ATOM 3321 N N . ILE B 1 145 ? 1.327 7.5 2.332 1 98.88 145 ILE B N 1
ATOM 3322 C CA . ILE B 1 145 ? 2.592 7.789 1.665 1 98.88 145 ILE B CA 1
ATOM 3323 C C . ILE B 1 145 ? 3.254 9 2.324 1 98.88 145 ILE B C 1
ATOM 3325 O O . ILE B 1 145 ? 2.598 10.008 2.592 1 98.88 145 ILE B O 1
ATOM 3329 N N . TRP B 1 146 ? 4.5 8.891 2.672 1 98.94 146 TRP B N 1
ATOM 3330 C CA . TRP B 1 146 ? 5.336 10 3.131 1 98.94 146 TRP B CA 1
ATOM 3331 C C . TRP B 1 146 ? 6.383 10.359 2.084 1 98.94 146 TRP B C 1
ATOM 3333 O O . TRP B 1 146 ? 7.164 9.5 1.657 1 98.94 146 TRP B O 1
ATOM 3343 N N . ALA B 1 147 ? 6.398 11.617 1.606 1 98.88 147 ALA B N 1
ATOM 3344 C CA . ALA B 1 147 ? 7.297 12.008 0.525 1 98.88 147 ALA B CA 1
ATOM 3345 C C . ALA B 1 147 ? 7.844 13.414 0.755 1 98.88 147 ALA B C 1
ATOM 3347 O O . ALA B 1 147 ? 7.199 14.242 1.403 1 98.88 147 ALA B O 1
ATOM 3348 N N . ILE B 1 148 ? 9 13.664 0.186 1 98.88 148 ILE B N 1
ATOM 3349 C CA . ILE B 1 148 ? 9.625 14.977 0.289 1 98.88 148 ILE B CA 1
ATOM 3350 C C . ILE B 1 148 ? 9.586 15.68 -1.065 1 98.88 148 ILE B C 1
ATOM 3352 O O . ILE B 1 148 ? 9.703 15.031 -2.111 1 98.88 148 ILE B O 1
ATOM 3356 N N . LYS B 1 149 ? 9.445 16.984 -1.013 1 98.56 149 LYS B N 1
ATOM 3357 C CA . LYS B 1 149 ? 9.359 17.812 -2.217 1 98.56 149 LYS B CA 1
ATOM 3358 C C . LYS B 1 149 ? 10.648 17.734 -3.025 1 98.56 149 LYS B C 1
ATOM 3360 O O . LYS B 1 149 ? 10.625 17.406 -4.215 1 98.56 149 LYS B O 1
ATOM 3365 N N . GLU B 1 150 ? 11.773 18.047 -2.361 1 97.69 150 GLU B N 1
ATOM 3366 C CA . GLU B 1 150 ? 13.07 18.047 -3.02 1 97.69 150 GLU B CA 1
ATOM 3367 C C . GLU B 1 150 ? 14 17 -2.414 1 97.69 150 GLU B C 1
ATOM 3369 O O . GLU B 1 150 ? 14.461 17.156 -1.28 1 97.69 150 GLU B O 1
ATOM 3374 N N . SER B 1 151 ? 14.398 16.062 -3.172 1 94.62 151 SER B N 1
ATOM 3375 C CA . SER B 1 151 ? 15.148 14.906 -2.699 1 94.62 151 SER B CA 1
ATOM 3376 C C . SER B 1 151 ? 16.547 15.305 -2.24 1 94.62 151 SER B C 1
ATOM 3378 O O . SER B 1 151 ? 17.203 14.57 -1.499 1 94.62 151 SER B O 1
ATOM 3380 N N . THR B 1 152 ? 17 16.391 -2.635 1 95.44 152 THR B N 1
ATOM 3381 C CA . THR B 1 152 ? 18.344 16.844 -2.287 1 95.44 152 THR B CA 1
ATOM 3382 C C . THR B 1 152 ? 18.359 17.484 -0.904 1 95.44 152 THR B C 1
ATOM 3384 O O . THR B 1 152 ? 19.422 17.75 -0.341 1 95.44 152 THR B O 1
ATOM 3387 N N . GLN B 1 153 ? 17.219 17.781 -0.353 1 97.44 153 GLN B N 1
ATOM 3388 C CA . GLN B 1 153 ? 17.109 18.406 0.956 1 97.44 153 GLN B CA 1
ATOM 3389 C C . GLN B 1 153 ? 16.984 17.375 2.064 1 97.44 153 GLN B C 1
ATOM 3391 O O . GLN B 1 153 ? 16.688 16.203 1.797 1 97.44 153 GLN B O 1
ATOM 3396 N N . LYS B 1 154 ? 17.219 17.812 3.256 1 97.69 154 LYS B N 1
ATOM 3397 C CA . LYS B 1 154 ? 17.031 16.969 4.426 1 97.69 154 LYS B CA 1
ATOM 3398 C C . LYS B 1 154 ? 15.641 17.156 5.023 1 97.69 154 LYS B C 1
ATOM 3400 O O . LYS B 1 154 ? 15.273 18.266 5.422 1 97.69 154 LYS B O 1
ATOM 3405 N N . HIS B 1 155 ? 14.898 16.125 5.039 1 98.5 155 HIS B N 1
ATOM 3406 C CA . HIS B 1 155 ? 13.578 16.188 5.66 1 98.5 155 HIS B CA 1
ATOM 3407 C C . HIS B 1 155 ? 13.68 16.062 7.18 1 98.5 155 HIS B C 1
ATOM 3409 O O . HIS B 1 155 ? 14.703 15.594 7.699 1 98.5 155 HIS B O 1
ATOM 3415 N N . THR B 1 156 ? 12.641 16.516 7.863 1 98.62 156 THR B N 1
ATOM 3416 C CA . THR B 1 156 ? 12.539 16.344 9.305 1 98.62 156 THR B CA 1
ATOM 3417 C C . THR B 1 156 ? 12.086 14.922 9.656 1 98.62 156 THR B C 1
ATOM 3419 O O . THR B 1 156 ? 11.109 14.422 9.094 1 98.62 156 THR B O 1
ATOM 3422 N N . TYR B 1 157 ? 12.805 14.266 10.508 1 98.75 157 TYR B N 1
ATOM 3423 C CA . TYR B 1 157 ? 12.422 13 11.125 1 98.75 157 TYR B CA 1
ATOM 3424 C C . TYR B 1 157 ? 12.898 12.93 12.57 1 98.75 157 TYR B C 1
ATOM 3426 O O . TYR B 1 157 ? 14.102 12.867 12.828 1 98.75 157 TYR B O 1
ATOM 3434 N N . ASN B 1 158 ? 11.953 12.945 13.438 1 98.69 158 ASN B N 1
ATOM 3435 C CA . ASN B 1 158 ? 12.289 12.883 14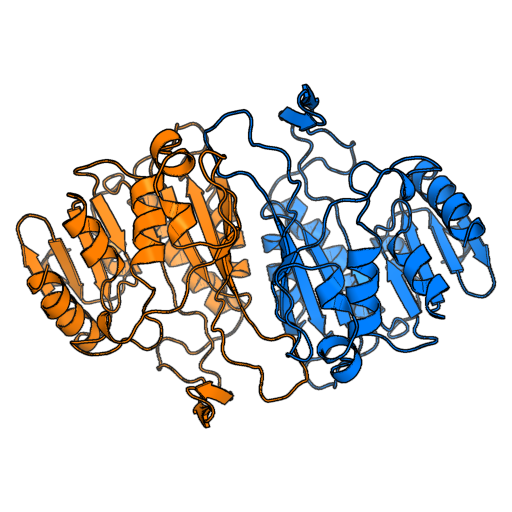.852 1 98.69 158 ASN B CA 1
ATOM 3436 C C . ASN B 1 158 ? 12.508 11.445 15.32 1 98.69 158 ASN B C 1
ATOM 3438 O O . ASN B 1 158 ? 11.68 10.891 16.047 1 98.69 158 ASN B O 1
ATOM 3442 N N . TYR B 1 159 ? 13.633 10.938 15.039 1 98.31 159 TYR B N 1
ATOM 3443 C CA . TYR B 1 159 ? 14.008 9.547 15.227 1 98.31 159 TYR B CA 1
ATOM 3444 C C . TYR B 1 159 ? 13.891 9.141 16.688 1 98.31 159 TYR B C 1
ATOM 3446 O O . TYR B 1 159 ? 13.289 8.109 17.016 1 98.31 159 TYR B O 1
ATOM 3454 N N . LYS B 1 160 ? 14.422 9.922 17.625 1 98.19 160 LYS B N 1
ATOM 3455 C CA . LYS B 1 160 ? 14.438 9.594 19.047 1 98.19 160 LYS B CA 1
ATOM 3456 C C . LYS B 1 160 ? 13.016 9.539 19.609 1 98.19 160 LYS B C 1
ATOM 3458 O O . LYS B 1 160 ? 12.688 8.641 20.391 1 98.19 160 LYS B O 1
ATOM 3463 N N . THR B 1 161 ? 12.234 10.508 19.172 1 98.25 161 THR B N 1
ATOM 3464 C CA . THR B 1 161 ? 10.844 10.539 19.594 1 98.25 161 THR B CA 1
ATOM 3465 C C . THR B 1 161 ? 10.117 9.266 19.172 1 98.25 161 THR B C 1
ATOM 3467 O O . THR B 1 161 ? 9.344 8.695 19.953 1 98.25 161 THR B O 1
ATOM 3470 N N . MET B 1 162 ? 10.375 8.805 17.953 1 98.31 162 MET B N 1
ATOM 3471 C CA . MET B 1 162 ? 9.68 7.637 17.406 1 98.31 162 MET B CA 1
ATOM 3472 C C . MET B 1 162 ? 10.211 6.348 18.031 1 98.31 162 MET B C 1
ATOM 3474 O O . MET B 1 162 ? 9.453 5.402 18.25 1 98.31 162 MET B O 1
ATOM 3478 N N . LYS B 1 163 ? 11.469 6.34 18.328 1 98 163 LYS B N 1
ATOM 3479 C CA . LYS B 1 163 ? 12.109 5.137 18.859 1 98 163 LYS B CA 1
ATOM 3480 C C . LYS B 1 163 ? 11.766 4.949 20.328 1 98 163 LYS B C 1
ATOM 3482 O O . LYS B 1 163 ? 11.375 3.857 20.75 1 98 163 LYS B O 1
ATOM 3487 N N . HIS B 1 164 ? 11.773 6.051 21.109 1 97.31 164 HIS B N 1
ATOM 3488 C CA . HIS B 1 164 ? 11.766 5.922 22.562 1 97.31 164 HIS B CA 1
ATOM 3489 C C . HIS B 1 164 ? 10.422 6.328 23.141 1 97.31 164 HIS B C 1
ATOM 3491 O O . HIS B 1 164 ? 10.164 6.125 24.328 1 97.31 164 HIS B O 1
ATOM 3497 N N . GLY B 1 165 ? 9.523 6.902 22.391 1 96.19 165 GLY B N 1
ATOM 3498 C CA . GLY B 1 165 ? 8.219 7.285 22.891 1 96.19 165 GLY B CA 1
ATOM 3499 C C . GLY B 1 165 ? 7.371 6.102 23.328 1 96.19 165 GLY B C 1
ATOM 3500 O O . GLY B 1 165 ? 7.719 4.949 23.047 1 96.19 165 GLY B O 1
ATOM 3501 N N . ASP B 1 166 ? 6.23 6.348 23.969 1 96.44 166 ASP B N 1
ATOM 3502 C CA . ASP B 1 166 ? 5.367 5.316 24.547 1 96.44 166 ASP B CA 1
ATOM 3503 C C . ASP B 1 166 ? 4.355 4.812 23.531 1 96.44 166 ASP B C 1
ATOM 3505 O O . ASP B 1 166 ? 3.207 4.531 23.859 1 96.44 166 ASP B O 1
ATOM 3509 N N . TRP B 1 167 ? 4.789 4.734 22.312 1 97.31 167 TRP B N 1
ATOM 3510 C CA . TRP B 1 167 ? 3.912 4.297 21.234 1 97.31 167 TRP B CA 1
ATOM 3511 C C . TRP B 1 167 ? 3.467 2.854 21.438 1 97.31 167 TRP B C 1
ATOM 3513 O O . TRP B 1 167 ? 2.35 2.482 21.078 1 97.31 167 TRP B O 1
ATOM 3523 N N . HIS B 1 168 ? 4.336 1.96 22.062 1 95.38 168 HIS B N 1
ATOM 3524 C CA . HIS B 1 168 ? 4.113 0.531 22.25 1 95.38 168 HIS B CA 1
ATOM 3525 C C . HIS B 1 168 ? 2.939 0.274 23.188 1 95.38 168 HIS B C 1
ATOM 3527 O O . HIS B 1 168 ? 2.346 -0.807 23.172 1 95.38 168 HIS B O 1
ATOM 3533 N N . LYS B 1 169 ? 2.609 1.237 23.953 1 94.62 169 LYS B N 1
ATOM 3534 C CA . LYS B 1 169 ? 1.504 1.081 24.891 1 94.62 169 LYS B CA 1
ATOM 3535 C C . LYS B 1 169 ? 0.162 1.069 24.156 1 94.62 169 LYS B C 1
ATOM 3537 O O . LYS B 1 169 ? -0.82 0.524 24.672 1 94.62 169 LYS B O 1
ATOM 3542 N N . LYS B 1 170 ? 0.162 1.622 22.922 1 91.94 170 LYS B N 1
ATOM 3543 C CA . LYS B 1 170 ? -1.098 1.749 22.203 1 91.94 170 LYS B CA 1
ATOM 3544 C C . LYS B 1 170 ? -1.007 1.092 20.828 1 91.94 170 LYS B C 1
ATOM 3546 O O . LYS B 1 170 ? -1.915 1.232 20 1 91.94 170 LYS B O 1
ATOM 3551 N N . ASP B 1 171 ? -0.008 0.505 20.469 1 96.38 171 ASP B N 1
ATOM 3552 C CA . ASP B 1 171 ? 0.275 -0.174 19.203 1 96.38 171 ASP B CA 1
ATOM 3553 C C . ASP B 1 171 ? 0.959 -1.518 19.453 1 96.38 171 ASP B C 1
ATOM 3555 O O . ASP B 1 171 ? 2.162 -1.569 19.719 1 96.38 171 ASP B O 1
ATOM 3559 N N . ILE B 1 172 ? 0.244 -2.631 19.219 1 92.19 172 ILE B N 1
ATOM 3560 C CA . ILE B 1 172 ? 0.688 -3.973 19.562 1 92.19 172 ILE B CA 1
ATOM 3561 C C . ILE B 1 172 ? 1.867 -4.379 18.688 1 92.19 172 ILE B C 1
ATOM 3563 O O . ILE B 1 172 ? 2.588 -5.328 19 1 92.19 172 ILE B O 1
ATOM 3567 N N . ILE B 1 173 ? 2.086 -3.709 17.594 1 95 173 ILE B N 1
ATOM 3568 C CA . ILE B 1 173 ? 3.145 -4.047 16.656 1 95 173 ILE B CA 1
ATOM 3569 C C . ILE B 1 173 ? 4.438 -3.34 17.047 1 95 173 ILE B C 1
ATOM 3571 O O . ILE B 1 173 ? 5.535 -3.811 16.734 1 95 173 ILE B O 1
ATOM 3575 N N . LYS B 1 174 ? 4.34 -2.197 17.688 1 96.69 174 LYS B N 1
ATOM 3576 C CA . LYS B 1 174 ? 5.496 -1.404 18.094 1 96.69 174 LYS B CA 1
ATOM 3577 C C . LYS B 1 174 ? 6.168 -2 19.328 1 96.69 174 LYS B C 1
ATOM 3579 O O . LYS B 1 174 ? 5.52 -2.207 20.344 1 96.69 174 LYS B O 1
ATOM 3584 N N . ASN B 1 175 ? 7.492 -2.27 19.188 1 95.44 175 ASN B N 1
ATOM 3585 C CA . ASN B 1 175 ? 8.289 -2.715 20.328 1 95.44 175 ASN B CA 1
ATOM 3586 C C . ASN B 1 175 ? 8.953 -1.541 21.047 1 95.44 175 ASN B C 1
ATOM 3588 O O . ASN B 1 175 ? 9.391 -0.585 20.406 1 95.44 175 ASN B O 1
ATOM 3592 N N . GLU B 1 176 ? 9.062 -1.677 22.344 1 96.12 176 GLU B N 1
ATOM 3593 C CA . GLU B 1 176 ? 9.703 -0.647 23.156 1 96.12 176 GLU B CA 1
ATOM 3594 C C . GLU B 1 176 ? 11.172 -0.467 22.766 1 96.12 176 GLU B C 1
ATOM 3596 O O . GLU B 1 176 ? 11.883 -1.447 22.531 1 96.12 176 GLU B O 1
ATOM 3601 N N . ASP B 1 177 ? 11.578 0.765 22.594 1 96.25 177 ASP B N 1
ATOM 3602 C CA . ASP B 1 177 ? 12.961 1.179 22.391 1 96.25 177 ASP B CA 1
ATOM 3603 C C . ASP B 1 177 ? 13.539 0.578 21.125 1 96.25 177 ASP B C 1
ATOM 3605 O O . ASP B 1 177 ? 14.734 0.291 21.047 1 96.25 177 ASP B O 1
ATOM 3609 N N . LYS B 1 178 ? 12.711 0.225 20.219 1 96.69 178 LYS B N 1
ATOM 3610 C CA . LYS B 1 178 ? 13.125 -0.18 18.875 1 96.69 178 LYS B CA 1
ATOM 3611 C C . LYS B 1 178 ? 12.703 0.849 17.844 1 96.69 178 LYS B C 1
ATOM 3613 O O . LYS B 1 178 ? 11.766 1.621 18.062 1 96.69 178 LYS B O 1
ATOM 3618 N N . GLN B 1 179 ? 13.414 0.884 16.766 1 97.44 179 GLN B N 1
ATOM 3619 C CA . GLN B 1 179 ? 13.07 1.805 15.688 1 97.44 179 GLN B CA 1
ATOM 3620 C C . GLN B 1 179 ? 11.609 1.64 15.266 1 97.44 179 GLN B C 1
ATOM 3622 O O . GLN B 1 179 ? 11.102 0.519 15.188 1 97.44 179 GLN B O 1
ATOM 3627 N N . MET B 1 180 ? 10.945 2.77 15.062 1 98.12 180 MET B N 1
ATOM 3628 C CA . MET B 1 180 ? 9.578 2.705 14.562 1 98.12 180 MET B CA 1
ATOM 3629 C C . MET B 1 180 ? 9.531 2.092 13.164 1 98.12 180 MET B C 1
ATOM 3631 O O . MET B 1 180 ? 10.328 2.459 12.297 1 98.12 180 MET B O 1
ATOM 3635 N N . ARG B 1 181 ? 8.609 1.163 12.953 1 98.06 181 ARG B N 1
ATOM 3636 C CA . ARG B 1 181 ? 8.469 0.458 11.68 1 98.06 181 ARG B CA 1
ATOM 3637 C C . ARG B 1 181 ? 7.344 1.055 10.844 1 98.06 181 ARG B C 1
ATOM 3639 O O . ARG B 1 181 ? 6.715 2.035 11.25 1 98.06 181 ARG B O 1
ATOM 3646 N N . SER B 1 182 ? 7.125 0.467 9.641 1 98.56 182 SER B N 1
ATOM 3647 C CA . SER B 1 182 ? 6.211 1.062 8.68 1 98.56 182 SER B CA 1
ATOM 3648 C C . SER B 1 182 ? 4.82 0.444 8.781 1 98.56 182 SER B C 1
ATOM 3650 O O . SER B 1 182 ? 3.932 0.765 7.988 1 98.56 182 SER B O 1
ATOM 3652 N N . VAL B 1 183 ? 4.535 -0.452 9.68 1 98.69 183 VAL B N 1
ATOM 3653 C CA . VAL B 1 183 ? 3.203 -0.967 9.969 1 98.69 183 VAL B CA 1
ATOM 3654 C C . VAL B 1 183 ? 2.752 -0.495 11.352 1 98.69 183 VAL B C 1
ATOM 3656 O O . VAL B 1 183 ? 3.42 -0.762 12.352 1 98.69 183 VAL B O 1
ATOM 3659 N N . TRP B 1 184 ? 1.651 0.249 11.391 1 98.75 184 TRP B N 1
ATOM 3660 C CA . TRP B 1 184 ? 1.141 0.854 12.617 1 98.75 184 TRP B CA 1
ATOM 3661 C C . TRP B 1 184 ? -0.23 0.288 12.977 1 98.75 184 TRP B C 1
ATOM 3663 O O . TRP B 1 184 ? -1.178 0.401 12.195 1 98.75 184 TRP B O 1
ATOM 3673 N N . SER B 1 185 ? -0.353 -0.345 14.109 1 98.44 185 SER B N 1
ATOM 3674 C CA . SER B 1 185 ? -1.646 -0.811 14.602 1 98.44 185 SER B CA 1
ATOM 3675 C C . SER B 1 185 ? -2.355 0.274 15.406 1 98.44 185 SER B C 1
ATOM 3677 O O . SER B 1 185 ? -2.006 0.529 16.562 1 98.44 185 SER B O 1
ATOM 3679 N N . ILE B 1 186 ? -3.309 0.921 14.82 1 98.31 186 ILE B N 1
ATOM 3680 C CA . ILE B 1 186 ? -4.059 2.014 15.43 1 98.31 186 ILE B CA 1
ATOM 3681 C C . ILE B 1 186 ? -5.547 1.853 15.117 1 98.31 186 ILE B C 1
ATOM 3683 O O . ILE B 1 186 ? -5.938 1.744 13.953 1 98.31 186 ILE B O 1
ATOM 3687 N N . ALA B 1 187 ? -6.391 1.833 16.125 1 97.25 187 ALA B N 1
ATOM 3688 C CA . ALA B 1 187 ? -7.832 1.66 15.961 1 97.25 187 ALA B CA 1
ATOM 3689 C C . ALA B 1 187 ? -8.461 2.891 15.32 1 97.25 187 ALA B C 1
ATOM 3691 O O . ALA B 1 187 ? -7.859 3.969 15.305 1 97.25 187 ALA B O 1
ATOM 3692 N N . THR B 1 188 ? -9.633 2.699 14.75 1 95.75 188 THR B N 1
ATOM 3693 C CA . THR B 1 188 ? -10.422 3.811 14.234 1 95.75 188 THR B CA 1
ATOM 3694 C C . THR B 1 188 ? -10.859 4.734 15.367 1 95.75 188 THR B C 1
ATOM 3696 O O . THR B 1 188 ? -10.727 4.387 16.547 1 95.75 188 THR B O 1
ATOM 3699 N N . PRO B 1 189 ? -11.336 5.945 15.023 1 94.94 189 PRO B N 1
ATOM 3700 C CA . PRO B 1 189 ? -11.656 6.914 16.078 1 94.94 189 PRO B CA 1
ATOM 3701 C C . PRO B 1 189 ? -12.664 6.367 17.094 1 94.94 189 PRO B C 1
ATOM 3703 O O . PRO B 1 189 ? -13.641 5.715 16.719 1 94.94 189 PRO B O 1
ATOM 3706 N N . SER B 1 190 ? -12.391 6.633 18.312 1 92.12 190 SER B N 1
ATOM 3707 C CA . SER B 1 190 ? -13.297 6.254 19.391 1 92.12 190 SER B CA 1
ATOM 3708 C C . SER B 1 190 ? -14.492 7.195 19.469 1 92.12 190 SER B C 1
ATOM 3710 O O . SER B 1 190 ? -14.508 8.25 18.828 1 92.12 190 SER B O 1
ATOM 3712 N N . LYS B 1 191 ? -15.445 6.805 20.266 1 91.44 191 LYS B N 1
ATOM 3713 C CA . LYS B 1 191 ? -16.625 7.637 20.484 1 91.44 191 LYS B CA 1
ATOM 3714 C C . LYS B 1 191 ? -16.25 8.984 21.078 1 91.44 191 LYS B C 1
ATOM 3716 O O . LYS B 1 191 ? -16.875 10.008 20.766 1 91.44 191 LYS B O 1
ATOM 3721 N N . LYS B 1 192 ? -15.219 9.031 21.875 1 91.56 192 LYS B N 1
ATOM 3722 C CA . LYS B 1 192 ? -14.773 10.25 22.547 1 91.56 192 LYS B CA 1
ATOM 3723 C C . LYS B 1 192 ? -14.281 11.289 21.531 1 91.56 192 LYS B C 1
ATOM 3725 O O . LYS B 1 192 ? -14.344 12.492 21.797 1 91.56 192 LYS B O 1
ATOM 3730 N N . GLU B 1 193 ? -13.82 10.844 20.375 1 92.75 193 GLU B N 1
ATOM 3731 C CA . GLU B 1 193 ? -13.32 11.75 19.344 1 92.75 193 GLU B CA 1
ATOM 3732 C C . GLU B 1 193 ? -14.453 12.273 18.469 1 92.75 193 GLU B C 1
ATOM 3734 O O . GLU B 1 193 ? -14.219 13.094 17.578 1 92.75 193 GLU B O 1
ATOM 3739 N N . LYS B 1 194 ? -15.641 11.852 18.797 1 90.94 194 LYS B N 1
ATOM 3740 C CA . LYS B 1 194 ? -16.781 12.219 17.969 1 90.94 194 LYS B CA 1
ATOM 3741 C C . LYS B 1 194 ? -17.844 12.961 18.781 1 90.94 194 LYS B C 1
ATOM 3743 O O . LYS B 1 194 ? -19.031 12.914 18.453 1 90.94 194 LYS B O 1
ATOM 3748 N N . LEU B 1 195 ? -17.453 13.594 19.75 1 89.5 195 LEU B N 1
ATOM 3749 C CA . LEU B 1 195 ? -18.344 14.266 20.688 1 89.5 195 LEU B CA 1
ATOM 3750 C C . LEU B 1 195 ? -19.141 15.367 20 1 89.5 195 LEU B C 1
ATOM 3752 O O . LEU B 1 195 ? -20.297 15.625 20.359 1 89.5 195 LEU B O 1
ATOM 3756 N N . PHE B 1 196 ? -18.625 16.016 19.031 1 90.5 196 PHE B N 1
ATOM 3757 C CA . PHE B 1 196 ? -19.25 17.188 18.422 1 90.5 196 PHE B CA 1
ATOM 3758 C C . PHE B 1 196 ? -19.922 16.812 17.094 1 90.5 196 PHE B C 1
ATOM 3760 O O . PHE B 1 196 ? -20.422 17.672 16.375 1 90.5 196 PHE B O 1
ATOM 3767 N N . GLY B 1 197 ? -19.891 15.594 16.766 1 87.31 197 GLY B N 1
ATOM 3768 C CA . GLY B 1 197 ? -20.297 15.094 15.461 1 87.31 197 GLY B CA 1
ATOM 3769 C C . GLY B 1 197 ? -19.219 14.25 14.797 1 87.31 197 GLY B C 1
ATOM 3770 O O . GLY B 1 197 ? -18.141 14.07 15.344 1 87.31 197 GLY B O 1
ATOM 3771 N N . LYS B 1 198 ? -19.734 13.688 13.641 1 83.94 198 LYS B N 1
ATOM 3772 C CA . LYS B 1 198 ? -18.781 12.758 13.039 1 83.94 198 LYS B CA 1
ATOM 3773 C C . LYS B 1 198 ? -18.641 13 11.539 1 83.94 198 LYS B C 1
ATOM 3775 O O . LYS B 1 198 ? -19.641 13.242 10.859 1 83.94 198 LYS B O 1
ATOM 3780 N N . HIS B 1 199 ? -17.406 13.219 11.203 1 88.94 199 HIS B N 1
ATOM 3781 C CA . HIS B 1 199 ? -17.094 13.047 9.789 1 88.94 199 HIS B CA 1
ATOM 3782 C C . HIS B 1 199 ? -17.047 11.57 9.406 1 88.94 199 HIS B C 1
ATOM 3784 O O . HIS B 1 199 ? -16.531 10.75 10.164 1 88.94 199 HIS B O 1
ATOM 3790 N N . PRO B 1 200 ? -17.578 11.141 8.258 1 86.25 200 PRO B N 1
ATOM 3791 C CA . PRO B 1 200 ? -17.656 9.727 7.879 1 86.25 200 PRO B CA 1
ATOM 3792 C C . PRO B 1 200 ? -16.281 9.062 7.805 1 86.25 200 PRO B C 1
ATOM 3794 O O . PRO B 1 200 ? -16.172 7.844 7.973 1 86.25 200 PRO B O 1
ATOM 3797 N N . THR B 1 201 ? -15.219 9.789 7.539 1 89.69 201 THR B N 1
ATOM 3798 C CA . THR B 1 201 ? -13.891 9.203 7.379 1 89.69 201 THR B CA 1
ATOM 3799 C C . THR B 1 201 ? -12.883 9.883 8.305 1 89.69 201 THR B C 1
ATOM 3801 O O . THR B 1 201 ? -11.727 10.078 7.926 1 89.69 201 THR B O 1
ATOM 3804 N N . GLN B 1 202 ? -13.375 10.281 9.43 1 94.12 202 GLN B N 1
ATOM 3805 C CA . GLN B 1 202 ? -12.523 10.938 10.406 1 94.12 202 GLN B CA 1
ATOM 3806 C C . GLN B 1 202 ? -11.336 10.055 10.789 1 94.12 202 GLN B C 1
ATOM 3808 O O . GLN B 1 202 ? -11.508 8.875 11.094 1 94.12 202 GLN B O 1
ATOM 3813 N N . LYS B 1 203 ? -10.133 10.562 10.688 1 97.88 203 LYS B N 1
ATOM 3814 C CA . LYS B 1 203 ? -8.93 9.844 11.109 1 97.88 203 LYS B CA 1
ATOM 3815 C C . LYS B 1 203 ? -8.75 9.922 12.625 1 97.88 203 LYS B C 1
ATOM 3817 O O . LYS B 1 203 ? -9.133 10.914 13.25 1 97.88 203 LYS B O 1
ATOM 3822 N N . PRO B 1 204 ? -8.211 8.906 13.281 1 97.75 204 PRO B N 1
ATOM 3823 C CA . PRO B 1 204 ? -8 8.945 14.727 1 97.75 204 PRO B CA 1
ATOM 3824 C C . PRO B 1 204 ? -6.891 9.914 15.141 1 97.75 204 PRO B C 1
ATOM 3826 O O . PRO B 1 204 ? -5.891 10.047 14.43 1 97.75 204 PRO B O 1
ATOM 3829 N N . ILE B 1 205 ? -7.012 10.477 16.266 1 97.88 205 ILE B N 1
ATOM 3830 C CA . ILE B 1 205 ? -6.043 11.398 16.844 1 97.88 205 ILE B CA 1
ATOM 3831 C C . ILE B 1 205 ? -4.68 10.719 16.953 1 97.88 205 ILE B C 1
ATOM 3833 O O . ILE B 1 205 ? -3.652 11.305 16.609 1 97.88 205 ILE B O 1
ATOM 3837 N N . LYS B 1 206 ? -4.668 9.422 17.359 1 98 206 LYS B N 1
ATOM 3838 C CA . LYS B 1 206 ? -3.434 8.672 17.578 1 98 206 LYS B CA 1
ATOM 3839 C C . LYS B 1 206 ? -2.625 8.57 16.281 1 98 206 LYS B C 1
ATOM 3841 O O . LYS B 1 206 ? -1.395 8.617 16.312 1 98 206 LYS B O 1
ATOM 3846 N N . LEU B 1 207 ? -3.283 8.438 15.195 1 98.62 207 LEU B N 1
ATOM 3847 C CA . LEU B 1 207 ? -2.619 8.344 13.898 1 98.62 207 LEU B CA 1
ATOM 3848 C C . LEU B 1 207 ? -1.926 9.656 13.547 1 98.62 207 LEU B C 1
ATOM 3850 O O . LEU B 1 207 ? -0.741 9.664 13.203 1 98.62 207 LEU B O 1
ATOM 3854 N N . LEU B 1 208 ? -2.652 10.766 13.664 1 98.75 208 LEU B N 1
ATOM 3855 C CA . LEU B 1 208 ? -2.119 12.07 13.289 1 98.75 208 LEU B CA 1
ATOM 3856 C C . LEU B 1 208 ? -1.045 12.523 14.273 1 98.75 208 LEU B C 1
ATOM 3858 O O . LEU B 1 208 ? -0.096 13.211 13.891 1 98.75 208 LEU B O 1
ATOM 3862 N N . GLU B 1 209 ? -1.221 12.156 15.523 1 98.69 209 GLU B N 1
ATOM 3863 C CA . GLU B 1 209 ? -0.172 12.453 16.5 1 98.69 209 GLU B CA 1
ATOM 3864 C C . GLU B 1 209 ? 1.159 11.836 16.078 1 98.69 209 GLU B C 1
ATOM 3866 O O . GLU B 1 209 ? 2.195 12.5 16.094 1 98.69 209 GLU B O 1
ATOM 3871 N N . ARG B 1 210 ? 1.121 10.594 15.688 1 98.75 210 ARG B N 1
ATOM 3872 C CA . ARG B 1 210 ? 2.338 9.898 15.273 1 98.75 210 ARG B CA 1
ATOM 3873 C C . ARG B 1 210 ? 2.939 10.555 14.031 1 98.75 210 ARG B C 1
ATOM 3875 O O . ARG B 1 210 ? 4.152 10.758 13.961 1 98.75 210 ARG B O 1
ATOM 3882 N N . ILE B 1 211 ? 2.131 10.898 13.07 1 98.88 211 ILE B N 1
ATOM 3883 C CA . ILE B 1 211 ? 2.566 11.516 11.82 1 98.88 211 ILE B CA 1
ATOM 3884 C C . ILE B 1 211 ? 3.203 12.875 12.109 1 98.88 211 ILE B C 1
ATOM 3886 O O . ILE B 1 211 ? 4.324 13.141 11.672 1 98.88 211 ILE B O 1
ATOM 3890 N N . ILE B 1 212 ? 2.568 13.703 12.883 1 98.94 212 ILE B N 1
ATOM 3891 C CA . ILE B 1 212 ? 3.002 15.07 13.125 1 98.94 212 ILE B CA 1
ATOM 3892 C C . ILE B 1 212 ? 4.266 15.07 13.984 1 98.94 212 ILE B C 1
ATOM 3894 O O . ILE B 1 212 ? 5.234 15.766 13.68 1 98.94 212 ILE B O 1
ATOM 3898 N N . LEU B 1 213 ? 4.277 14.234 15.023 1 98.81 213 LEU B N 1
ATOM 3899 C CA . LEU B 1 213 ? 5.422 14.227 15.93 1 98.81 213 LEU B CA 1
ATOM 3900 C C . LEU B 1 213 ? 6.637 13.586 15.266 1 98.81 213 LEU B C 1
ATOM 3902 O O . LEU B 1 213 ? 7.773 13.867 15.648 1 98.81 213 LEU B O 1
ATOM 3906 N N . SER B 1 214 ? 6.449 12.781 14.289 1 98.81 214 SER B N 1
ATOM 3907 C CA . SER B 1 214 ? 7.566 12.141 13.609 1 98.81 214 SER B CA 1
ATOM 3908 C C . SER B 1 214 ? 8.234 13.086 12.625 1 98.81 214 SER B C 1
ATOM 3910 O O . SER B 1 214 ? 9.445 13 12.391 1 98.81 214 SER B O 1
ATOM 3912 N N . SER B 1 215 ? 7.473 14.07 12.062 1 98.81 215 SER B N 1
ATOM 3913 C CA . SER B 1 215 ? 7.996 14.68 10.852 1 98.81 215 SER B CA 1
ATOM 3914 C C . SER B 1 215 ? 7.922 16.203 10.922 1 98.81 215 SER B C 1
ATOM 3916 O O . SER B 1 215 ? 8.055 16.891 9.906 1 98.81 215 SER B O 1
ATOM 3918 N N . THR B 1 216 ? 7.594 16.781 12.094 1 98.88 216 THR B N 1
ATOM 3919 C CA . THR B 1 216 ? 7.543 18.219 12.258 1 98.88 216 THR B CA 1
ATOM 3920 C C . THR B 1 216 ? 8.148 18.641 13.594 1 98.88 216 THR B C 1
ATOM 3922 O O . THR B 1 216 ? 8.398 17.797 14.461 1 98.88 216 THR B O 1
ATOM 3925 N N . ASN B 1 217 ? 8.422 19.906 13.703 1 98.75 217 ASN B N 1
ATOM 3926 C CA . ASN B 1 217 ? 8.875 20.547 14.938 1 98.75 217 ASN B CA 1
ATOM 3927 C C . ASN B 1 217 ? 7.879 21.594 15.406 1 98.75 217 ASN B C 1
ATOM 3929 O O . ASN B 1 217 ? 6.977 21.984 14.664 1 98.75 217 ASN B O 1
ATOM 3933 N N . GLU B 1 218 ? 8.016 22.016 16.672 1 98.69 218 GLU B N 1
ATOM 3934 C CA . GLU B 1 218 ? 7.176 23.094 17.188 1 98.69 218 GLU B CA 1
ATOM 3935 C C . GLU B 1 218 ? 7.242 24.328 16.297 1 98.69 218 GLU B C 1
ATOM 3937 O O . GLU B 1 218 ? 8.305 24.656 15.766 1 98.69 218 GLU B O 1
ATOM 3942 N N . ASN B 1 219 ? 6.047 24.953 16.078 1 98.56 219 ASN B N 1
ATOM 3943 C CA . ASN B 1 219 ? 5.855 26.188 15.328 1 98.56 219 ASN B CA 1
ATOM 3944 C C . ASN B 1 219 ? 5.82 25.938 13.828 1 98.56 219 ASN B C 1
ATOM 3946 O O . ASN B 1 219 ? 5.578 26.859 13.039 1 98.56 219 ASN B O 1
ATOM 3950 N N . ASP B 1 220 ? 6.082 24.688 13.398 1 98.88 220 ASP B N 1
ATOM 3951 C CA . ASP B 1 220 ? 5.926 24.359 11.984 1 98.88 220 ASP B CA 1
ATOM 3952 C C . ASP B 1 220 ? 4.492 24.609 11.523 1 98.88 220 ASP B C 1
ATOM 3954 O O . ASP B 1 220 ? 3.551 24.5 12.312 1 98.88 220 ASP B O 1
ATOM 3958 N N . ILE B 1 221 ? 4.336 24.938 10.25 1 98.94 221 ILE B N 1
ATOM 3959 C CA . ILE B 1 221 ? 3.021 25.156 9.656 1 98.94 221 ILE B CA 1
ATOM 3960 C C . ILE B 1 221 ? 2.561 23.875 8.961 1 98.94 221 ILE B C 1
ATOM 3962 O O . ILE B 1 221 ? 3.232 23.375 8.047 1 98.94 221 ILE B O 1
ATOM 3966 N N . ILE B 1 222 ? 1.43 23.359 9.391 1 98.94 222 ILE B N 1
ATOM 3967 C CA . ILE B 1 222 ? 0.849 22.141 8.844 1 98.94 222 ILE B CA 1
ATOM 3968 C C . ILE B 1 222 ? -0.409 22.484 8.047 1 98.94 222 ILE B C 1
ATOM 3970 O O . ILE B 1 222 ? -1.272 23.219 8.523 1 98.94 222 ILE B O 1
ATOM 3974 N N . LEU B 1 223 ? -0.466 21.984 6.844 1 98.94 223 LEU B N 1
ATOM 3975 C CA . LEU B 1 223 ? -1.604 22.234 5.965 1 98.94 223 LEU B CA 1
ATOM 3976 C C . LEU B 1 223 ? -2.352 20.938 5.664 1 98.94 223 LEU B C 1
ATOM 3978 O O . LEU B 1 223 ? -1.731 19.891 5.41 1 98.94 223 LEU B O 1
ATOM 3982 N N . ASP B 1 224 ? -3.633 20.969 5.703 1 98.94 224 ASP B N 1
ATOM 3983 C CA . ASP B 1 224 ? -4.527 19.891 5.277 1 98.94 224 ASP B CA 1
ATOM 3984 C C . ASP B 1 224 ? -5.508 20.391 4.215 1 98.94 224 ASP B C 1
ATOM 3986 O O . ASP B 1 224 ? -6.469 21.078 4.527 1 98.94 224 ASP B O 1
ATOM 3990 N N . PRO B 1 225 ? -5.328 20 2.951 1 98.88 225 PRO B N 1
ATOM 3991 C CA . PRO B 1 225 ? -6.156 20.531 1.866 1 98.88 225 PRO B CA 1
ATOM 3992 C C . PRO B 1 225 ? -7.535 19.859 1.803 1 98.88 225 PRO B C 1
ATOM 3994 O O . PRO B 1 225 ? -8.391 20.281 1.016 1 98.88 225 PRO B O 1
ATOM 3997 N N . PHE B 1 226 ? -7.754 18.812 2.566 1 98.44 226 PHE B N 1
ATOM 3998 C CA . PHE B 1 226 ? -9.008 18.078 2.717 1 98.44 226 PHE B CA 1
ATOM 3999 C C . PHE B 1 226 ? -9.344 17.875 4.188 1 98.44 226 PHE B C 1
ATOM 4001 O O . PHE B 1 226 ? -9.555 16.75 4.637 1 98.44 226 PHE B O 1
ATOM 4008 N N . THR B 1 227 ? -9.516 18.906 4.898 1 98.06 227 THR B N 1
ATOM 4009 C CA . THR B 1 227 ? -9.344 18.875 6.344 1 98.06 227 THR B CA 1
ATOM 4010 C C . THR B 1 227 ? -10.523 18.188 7.02 1 98.06 227 THR B C 1
ATOM 4012 O O . THR B 1 227 ? -10.391 17.641 8.109 1 98.06 227 THR B O 1
ATOM 4015 N N . GLY B 1 228 ? -11.742 18.219 6.375 1 96.31 228 GLY B N 1
ATOM 4016 C CA . GLY B 1 228 ? -12.906 17.641 7.035 1 96.31 228 GLY B CA 1
ATOM 4017 C C . GLY B 1 228 ? -13.133 18.188 8.43 1 96.31 228 GLY B C 1
ATOM 4018 O O . GLY B 1 228 ? -13.258 19.406 8.609 1 96.31 228 GLY B O 1
ATOM 4019 N N . SER B 1 229 ? -13.094 17.297 9.414 1 95.81 229 SER B N 1
ATOM 4020 C CA . SER B 1 229 ? -13.344 17.703 10.797 1 95.81 229 SER B CA 1
ATOM 4021 C C . SER B 1 229 ? -12.047 18.125 11.484 1 95.81 229 SER B C 1
ATOM 4023 O O . SER B 1 229 ? -12.031 18.328 12.703 1 95.81 229 SER B O 1
ATOM 4025 N N . SER B 1 230 ? -10.961 18.156 10.828 1 97.5 230 SER B N 1
ATOM 4026 C CA . SER B 1 230 ? -9.695 18.766 11.195 1 97.5 230 SER B CA 1
ATOM 4027 C C . SER B 1 230 ? -9.023 18.031 12.344 1 97.5 230 SER B C 1
ATOM 4029 O O . SER B 1 230 ? -8.492 18.641 13.266 1 97.5 230 SER B O 1
ATOM 4031 N N . THR B 1 231 ? -9.062 16.688 12.289 1 98 231 THR B N 1
ATOM 4032 C CA . THR B 1 231 ? -8.25 15.953 13.242 1 98 231 THR B CA 1
ATOM 4033 C C . THR B 1 231 ? -6.793 16.406 13.172 1 98 231 THR B C 1
ATOM 4035 O O . THR B 1 231 ? -6.137 16.562 14.203 1 98 231 THR B O 1
ATOM 4038 N N . THR B 1 232 ? -6.301 16.656 11.953 1 98.62 232 THR B N 1
ATOM 4039 C CA . THR B 1 232 ? -4.945 17.156 11.742 1 98.62 232 THR B CA 1
ATOM 4040 C C . THR B 1 232 ? -4.73 18.469 12.484 1 98.62 232 THR B C 1
ATOM 4042 O O . THR B 1 232 ? -3.699 18.672 13.133 1 98.62 232 THR B O 1
ATOM 4045 N N . GLY B 1 233 ? -5.652 19.344 12.391 1 98.56 233 GLY B N 1
ATOM 4046 C CA . GLY B 1 233 ? -5.562 20.625 13.055 1 98.56 233 GLY B CA 1
ATOM 4047 C C . GLY B 1 233 ? -5.574 20.531 14.57 1 98.56 233 GLY B C 1
ATOM 4048 O O . GLY B 1 233 ? -4.785 21.188 15.25 1 98.56 233 GLY B O 1
ATOM 4049 N N . VAL B 1 234 ? -6.477 19.688 15.102 1 98 234 VAL B N 1
ATOM 4050 C CA . VAL B 1 234 ? -6.578 19.469 16.547 1 98 234 VAL B CA 1
ATOM 4051 C C . VAL B 1 234 ? -5.23 19 17.094 1 98 234 VAL B C 1
ATOM 4053 O O . VAL B 1 234 ? -4.719 19.578 18.047 1 98 234 VAL B O 1
ATOM 4056 N N . VAL B 1 235 ? -4.609 18.031 16.453 1 98.62 235 VAL B N 1
ATOM 4057 C CA . VAL B 1 235 ? -3.35 17.453 16.906 1 98.62 235 VAL B CA 1
ATOM 4058 C C . VAL B 1 235 ? -2.223 18.469 16.734 1 98.62 235 VAL B C 1
ATOM 4060 O O . VAL B 1 235 ? -1.358 18.594 17.609 1 98.62 235 VAL B O 1
ATOM 4063 N N . ALA B 1 236 ? -2.199 19.156 15.578 1 98.81 236 ALA B N 1
ATOM 4064 C CA . ALA B 1 236 ? -1.18 20.172 15.328 1 98.81 236 ALA B CA 1
ATOM 4065 C C . ALA B 1 236 ? -1.159 21.219 16.438 1 98.81 236 ALA B C 1
ATOM 4067 O O . ALA B 1 236 ? -0.104 21.516 17.016 1 98.81 236 ALA B O 1
ATOM 4068 N N . LEU B 1 237 ? -2.34 21.734 16.766 1 98.56 237 LEU B N 1
ATOM 4069 C CA . LEU B 1 237 ? -2.465 22.797 17.766 1 98.56 237 LEU B CA 1
ATOM 4070 C C . LEU B 1 237 ? -2.117 22.281 19.156 1 98.56 237 LEU B C 1
ATOM 4072 O O . LEU B 1 237 ? -1.439 22.969 19.922 1 98.56 237 LEU B O 1
ATOM 4076 N N . GLN B 1 238 ? -2.547 21.047 19.484 1 98.38 238 GLN B N 1
ATOM 4077 C CA . GLN B 1 238 ? -2.24 20.438 20.766 1 98.38 238 GLN B CA 1
ATOM 4078 C C . GLN B 1 238 ? -0.733 20.281 20.953 1 98.38 238 GLN B C 1
ATOM 4080 O O . GLN B 1 238 ? -0.252 20.172 22.094 1 98.38 238 GLN B O 1
ATOM 4085 N N . ASN B 1 239 ? 0.018 20.234 19.875 1 98.44 239 ASN B N 1
ATOM 4086 C CA . ASN B 1 239 ? 1.458 20.016 19.938 1 98.44 239 ASN B CA 1
ATOM 4087 C C . ASN B 1 239 ? 2.238 21.25 19.484 1 98.44 239 ASN B C 1
ATOM 4089 O O . ASN B 1 239 ? 3.354 21.125 18.984 1 98.44 239 ASN B O 1
ATOM 4093 N N . ASN B 1 240 ? 1.668 22.438 19.547 1 98.38 240 ASN B N 1
ATOM 4094 C CA . ASN B 1 240 ? 2.287 23.734 19.359 1 98.38 240 ASN B CA 1
ATOM 4095 C C . ASN B 1 240 ? 2.762 23.938 17.922 1 98.38 240 ASN B C 1
ATOM 4097 O O . ASN B 1 240 ? 3.879 24.406 17.688 1 98.38 240 ASN B O 1
ATOM 4101 N N . ARG B 1 241 ? 2.002 23.406 17 1 98.81 241 ARG B N 1
ATOM 4102 C CA . ARG B 1 241 ? 2.184 23.734 15.594 1 98.81 241 ARG B CA 1
ATOM 4103 C C . ARG B 1 241 ? 1.082 24.672 15.102 1 98.81 241 ARG B C 1
ATOM 4105 O O . ARG B 1 241 ? 0.068 24.859 15.773 1 98.81 241 ARG B O 1
ATOM 4112 N N . GLN B 1 242 ? 1.317 25.344 13.992 1 98.81 242 GLN B N 1
ATOM 4113 C CA . GLN B 1 242 ? 0.304 26.141 13.312 1 98.81 242 GLN B CA 1
ATOM 4114 C C . GLN B 1 242 ? -0.453 25.312 12.281 1 98.81 242 GLN B C 1
ATOM 4116 O O . GLN B 1 242 ? 0.076 24.328 11.758 1 98.81 242 GLN B O 1
ATOM 4121 N N . PHE B 1 243 ? -1.717 25.75 12.023 1 98.81 243 PHE B N 1
ATOM 4122 C CA . PHE B 1 243 ? -2.535 24.859 11.195 1 98.81 243 PHE B CA 1
ATOM 4123 C C . PHE B 1 243 ? -3.309 25.672 10.156 1 98.81 243 PHE B C 1
ATOM 4125 O O . PHE B 1 243 ? -3.824 26.75 10.461 1 98.81 243 PHE B O 1
ATOM 4132 N N . ILE B 1 244 ? -3.301 25.156 8.93 1 98.94 244 ILE B N 1
ATOM 4133 C CA . ILE B 1 244 ? -4.137 25.641 7.84 1 98.94 244 ILE B CA 1
ATOM 4134 C C . ILE B 1 244 ? -4.996 24.5 7.301 1 98.94 244 ILE B C 1
ATOM 4136 O O . ILE B 1 244 ? -4.477 23.453 6.895 1 98.94 244 ILE B O 1
ATOM 4140 N N . GLY B 1 245 ? -6.27 24.656 7.293 1 98.88 245 GLY B N 1
ATOM 4141 C CA . GLY B 1 245 ? -7.188 23.656 6.762 1 98.88 245 GLY B CA 1
ATOM 4142 C C . GLY B 1 245 ? -8.07 24.188 5.652 1 98.88 245 GLY B C 1
ATOM 4143 O O . GLY B 1 245 ? -8.484 25.344 5.688 1 98.88 245 GLY B O 1
ATOM 4144 N N . ILE B 1 246 ? -8.359 23.359 4.656 1 98.81 246 ILE B N 1
ATOM 4145 C CA . ILE B 1 246 ? -9.242 23.719 3.553 1 98.81 246 ILE B CA 1
ATOM 4146 C C . ILE B 1 246 ? -10.328 22.656 3.4 1 98.81 246 ILE B C 1
ATOM 4148 O O . ILE B 1 246 ? -10.055 21.453 3.488 1 98.81 246 ILE B O 1
ATOM 4152 N N . ASP B 1 247 ? -11.531 23.047 3.248 1 98.19 247 ASP B N 1
ATOM 4153 C CA . ASP B 1 247 ? -12.617 22.125 2.922 1 98.19 247 ASP B CA 1
ATOM 4154 C C . ASP B 1 247 ? -13.68 22.812 2.072 1 98.19 247 ASP B C 1
ATOM 4156 O O . ASP B 1 247 ? -13.812 24.047 2.104 1 98.19 247 ASP B O 1
ATOM 4160 N N . MET B 1 248 ? -14.383 22 1.344 1 96.81 248 MET B N 1
ATOM 4161 C CA . MET B 1 248 ? -15.406 22.547 0.462 1 96.81 248 MET B CA 1
ATOM 4162 C C . MET B 1 248 ? -16.781 22.469 1.121 1 96.81 248 MET B C 1
ATOM 4164 O O . MET B 1 248 ? -17.766 22.969 0.572 1 96.81 248 MET B O 1
ATOM 4168 N N . GLU B 1 249 ? -16.875 21.844 2.277 1 96.06 249 GLU B N 1
ATOM 4169 C CA . GLU B 1 249 ? -18.141 21.703 3 1 96.06 249 GLU B CA 1
ATOM 4170 C C . GLU B 1 249 ? -18.125 22.531 4.285 1 96.06 249 GLU B C 1
ATOM 4172 O O . GLU B 1 249 ? -17.344 22.266 5.199 1 96.06 249 GLU B O 1
ATOM 4177 N N . LYS B 1 250 ? -19.062 23.422 4.426 1 96.81 250 LYS B N 1
ATOM 4178 C CA . LYS B 1 250 ? -19.156 24.297 5.59 1 96.81 250 LYS B CA 1
ATOM 4179 C C . LYS B 1 250 ? -19.438 23.5 6.855 1 96.81 250 LYS B C 1
ATOM 4181 O O . LYS B 1 250 ? -18.969 23.844 7.938 1 96.81 250 LYS B O 1
ATOM 4186 N N . GLU B 1 251 ? -20.25 22.469 6.652 1 96 251 GLU B N 1
ATOM 4187 C CA . GLU B 1 251 ? -20.609 21.656 7.805 1 96 251 GLU B CA 1
ATOM 4188 C C . GLU B 1 251 ? -19.391 21.062 8.484 1 96 251 GLU B C 1
ATOM 4190 O O . GLU B 1 251 ? -19.312 21 9.711 1 96 251 GLU B O 1
ATOM 4195 N N . TYR B 1 252 ? -18.422 20.641 7.723 1 96.31 252 TYR B N 1
ATOM 4196 C CA . TYR B 1 252 ? -17.203 20.062 8.273 1 96.31 252 TYR B CA 1
ATOM 4197 C C . TYR B 1 252 ? -16.297 21.125 8.883 1 96.31 252 TYR B C 1
ATOM 4199 O O . TYR B 1 252 ? -15.656 20.891 9.914 1 96.31 252 TYR B O 1
ATOM 4207 N N . LEU B 1 253 ? -16.25 22.297 8.289 1 97.88 253 LEU B N 1
ATOM 4208 C CA . LEU B 1 253 ? -15.484 23.391 8.859 1 97.88 253 LEU B CA 1
ATOM 4209 C C . LEU B 1 253 ? -16.078 23.828 10.195 1 97.88 253 LEU B C 1
ATOM 4211 O O . LEU B 1 253 ? -15.336 24.156 11.125 1 97.88 253 LEU B O 1
ATOM 4215 N N . ASN B 1 254 ? -17.422 23.859 10.227 1 97.69 254 ASN B N 1
ATOM 4216 C CA . ASN B 1 254 ? -18.062 24.188 11.492 1 97.69 254 ASN B CA 1
ATOM 4217 C C . ASN B 1 254 ? -17.719 23.172 12.578 1 97.69 254 ASN B C 1
ATOM 4219 O O . ASN B 1 254 ? -17.453 23.531 13.727 1 97.69 254 ASN B O 1
ATOM 4223 N N . LEU B 1 255 ? -17.75 21.938 12.156 1 96.94 255 LEU B N 1
ATOM 4224 C CA . LEU B 1 255 ? -17.328 20.875 13.07 1 96.94 255 LEU B CA 1
ATOM 4225 C C . LEU B 1 255 ? -15.891 21.078 13.508 1 96.94 255 LEU B C 1
ATOM 4227 O O . LEU B 1 255 ? -15.562 20.875 14.68 1 96.94 255 LEU B O 1
ATOM 4231 N N . SER B 1 256 ? -15.031 21.406 12.641 1 97.12 256 SER B N 1
ATOM 4232 C CA . SER B 1 256 ? -13.625 21.688 12.914 1 97.12 256 SER B CA 1
ATOM 4233 C C . SER B 1 256 ? -13.469 22.766 13.977 1 97.12 256 SER B C 1
ATOM 4235 O O . SER B 1 256 ? -12.688 22.625 14.914 1 97.12 256 SER B O 1
ATOM 4237 N N . ILE B 1 257 ? -14.195 23.844 13.797 1 97.62 257 ILE B N 1
ATOM 4238 C CA . ILE B 1 257 ? -14.117 24.984 14.703 1 97.62 257 ILE B CA 1
ATOM 4239 C C . ILE B 1 257 ? -14.5 24.547 16.109 1 97.62 257 ILE B C 1
ATOM 4241 O O . ILE B 1 257 ? -13.805 24.875 17.078 1 97.62 257 ILE B O 1
ATOM 4245 N N . LYS B 1 258 ? -15.578 23.75 16.219 1 96.81 258 LYS B N 1
ATOM 4246 C CA . LYS B 1 258 ? -16.016 23.25 17.516 1 96.81 258 LYS B CA 1
ATOM 4247 C C . LYS B 1 258 ? -14.93 22.406 18.188 1 96.81 258 LYS B C 1
ATOM 4249 O O . LYS B 1 258 ? -14.656 22.562 19.375 1 96.81 258 LYS B O 1
ATOM 4254 N N . ARG B 1 259 ? -14.289 21.516 17.422 1 96.25 259 ARG B N 1
ATOM 4255 C CA . ARG B 1 259 ? -13.25 20.625 17.953 1 96.25 259 ARG B CA 1
ATOM 4256 C C . ARG B 1 259 ? -12.023 21.422 18.375 1 96.25 259 ARG B C 1
ATOM 4258 O O . ARG B 1 259 ? -11.43 21.141 19.422 1 96.25 259 ARG B O 1
ATOM 4265 N N . ILE B 1 260 ? -11.672 22.406 17.578 1 95.94 260 ILE B N 1
ATOM 4266 C CA . ILE B 1 260 ? -10.484 23.219 17.828 1 95.94 260 ILE B CA 1
ATOM 4267 C C . ILE B 1 260 ? -10.703 24.062 19.094 1 95.94 260 ILE B C 1
ATOM 4269 O O . ILE B 1 260 ? -9.789 24.219 19.906 1 95.94 260 ILE B O 1
ATOM 4273 N N . HIS B 1 261 ? -11.914 24.516 19.266 1 95.5 261 HIS B N 1
ATOM 4274 C CA . HIS B 1 261 ? -12.234 25.344 20.438 1 95.5 261 HIS B CA 1
ATOM 4275 C C . HIS B 1 261 ? -12.211 24.516 21.719 1 95.5 261 HIS B C 1
ATOM 4277 O O . HIS B 1 261 ? -12.117 25.078 22.812 1 95.5 261 HIS B O 1
ATOM 4283 N N . ASN B 1 262 ? -12.305 23.25 21.547 1 93.44 262 ASN B N 1
ATOM 4284 C CA . ASN B 1 262 ? -12.352 22.375 22.703 1 93.44 262 ASN B CA 1
ATOM 4285 C C . ASN B 1 262 ? -10.961 21.891 23.109 1 93.44 262 ASN B C 1
ATOM 4287 O O . ASN B 1 262 ? -10.812 21.094 24.016 1 93.44 262 ASN B O 1
ATOM 4291 N N . ILE B 1 263 ? -9.906 22.297 22.438 1 92.44 263 ILE B N 1
ATOM 4292 C CA . ILE B 1 263 ? -8.539 21.938 22.766 1 92.44 263 ILE B CA 1
ATOM 4293 C C . ILE B 1 263 ? -8.156 22.547 24.109 1 92.44 263 ILE B C 1
ATOM 4295 O O . ILE B 1 263 ? -8.359 23.75 24.328 1 92.44 263 ILE B O 1
#

Sequence (526 aa):
MRLKDYAYYENNNVNLYYGNCIEILKKIKKDSIDMIFADPPYGLSNNGITCKNGKMVSVNKGEWDKSKGIEEDFKFHNQWIKACQRVLKPNGTIWISGTYHSIYACGYALQKNKFKVLNEISWFKPNAAPNLSCKYFTASHETIIWAIKESTQKHTYNYKTMKHGDWHKKDIIKNEDKQMRSVWSIATPSKKEKLFGKHPTQKPIKLLERIILSSTNENDIILDPFTGSSTTGVVALQNNRQFIGIDMEKEYLNLSIKRIHNIMRLKDYAYYENNNVNLYYGNCIEILKKIKKDSIDMIFADPPYGLSNNGITCKNGKMVSVNKGEWDKSKGIEEDFKFHNQWIKACQRVLKPNGTIWISGTYHSIYACGYALQKNKFKVLNEISWFKPNAAPNLSCKYFTASHETIIWAIKESTQKHTYNYKTMKHGDWHKKDIIKNEDKQMRSVWSIATPSKKEKLFGKHPTQKPIKLLERIILSSTNENDIILDPFTGSSTTGVVALQNNRQFIGIDMEKEYLNLSIKRIHNI

Secondary structure (DSSP, 8-state):
--GGGGEEEE-SSEEEEES-HHHHHTTSPTT-EEEEEE-------SS-EEEETTEEEE----GGG----HHHHHHHHHHHHHHHHHHEEEEEEEEEEE-TTTHHHHHHHHHHTTPEEEEEEEEE-TTPPPPTTSSS-B--EEEEEEEES-TTSPPP--HHHHHHSGGGGT-TTPPTTS--BSEEE-PPPPGGGGTT---TTPPPHHHHHHHHHHH--TT-EEEETT-TT-HHHHHHHHTT-EEEEEES-HHHHHHHHHHHHT-/--GGGGEEEE-SSEEEEES-HHHHHTTSPTT-EEEEEE-------SS-EEEETTEEEE----GGG----HHHHHHHHHHHHHHHHHHEEEEEEEEEEE-TTTHHHHHHHHHHTTPEEEEEEEEE-TTPPPPTTSSS-B--EEEEEEEES-TTSPPP--HHHHHHSGGGGT-TTPPTTS--BSEEE-PPPPGGGGTT---TTPPPHHHHHHHHHHH--TT-EEEETT-TT-HHHHHHHHTT-EEEEEES-HHHHHHHHHHHHT-

Organism: Arcobacter nitrofigilis (strain ATCC 33309 / DSM 7299 / CCUG 15893 / LMG 7604 / NCTC 12251 / CI) (NCBI:txid572480)

pLDDT: mean 95.17, std 5.7, range [72.0, 99.0]

Nearest PDB structures (foldseek):
  9c3u-assembly1_A  TM=8.273E-01  e=1.774E-18  Burkholderia cenocepacia
  5hfj-assembly2_C  TM=8.828E-01  e=3.336E-17  Helicobacter pylori 26695
  8urk-assembly1_B  TM=8.197E-01  e=8.158E-18  Burkholderia cenocepacia
  1g60-assembly1_A  TM=7.794E-01  e=5.737E-18  Moraxella bovis
  1eg2-assembly1_A  TM=7.735E-01  e=6.183E-15  Cereibacter sphaeroides